Protein AF-0000000066161989 (afdb_homodimer)

Organism: Halalkalibacterium halodurans (strain ATCC BAA-125 / DSM 18197 / FERM 7344 / JCM 9153 / C-125) (NCBI:txid272558)

Structure (mmCIF, N/CA/C/O backbone):
data_AF-0000000066161989-model_v1
#
loop_
_entity.id
_entity.type
_entity.pdbx_description
1 polymer 'Ribonuclease Z'
#
loop_
_atom_site.group_PDB
_atom_site.id
_atom_site.type_symbol
_atom_site.label_atom_id
_atom_site.label_alt_id
_atom_site.label_comp_id
_atom_site.label_asym_id
_atom_site.label_entity_id
_atom_site.label_seq_id
_atom_site.pdbx_PDB_ins_code
_atom_site.Cartn_x
_atom_site.Cartn_y
_atom_site.Cartn_z
_atom_site.occupancy
_atom_site.B_iso_or_equiv
_atom_site.auth_seq_id
_atom_site.auth_comp_id
_atom_site.auth_asym_id
_atom_site.auth_atom_id
_atom_site.pdbx_PDB_model_num
ATOM 1 N N . MET A 1 1 ? -3.674 19.969 19 1 96.5 1 MET A N 1
ATOM 2 C CA . MET A 1 1 ? -3.371 19.25 17.766 1 96.5 1 MET A CA 1
ATOM 3 C C . MET A 1 1 ? -2.58 17.969 18.062 1 96.5 1 MET A C 1
ATOM 5 O O . MET A 1 1 ? -1.758 17.938 18.969 1 96.5 1 MET A O 1
ATOM 9 N N . GLU A 1 2 ? -2.936 16.922 17.297 1 98.38 2 GLU A N 1
ATOM 10 C CA . GLU A 1 2 ? -2.158 15.695 17.344 1 98.38 2 GLU A CA 1
ATOM 11 C C . GLU A 1 2 ? -1.535 15.383 15.992 1 98.38 2 GLU A C 1
ATOM 13 O O . GLU A 1 2 ? -2.203 15.469 14.961 1 98.38 2 GLU A O 1
ATOM 18 N N . PHE A 1 3 ? -0.277 15.078 16.062 1 98.81 3 PHE A N 1
ATOM 19 C CA . PHE A 1 3 ? 0.424 14.625 14.867 1 98.81 3 PHE A CA 1
ATOM 20 C C . PHE A 1 3 ? 0.648 13.117 14.906 1 98.81 3 PHE A C 1
ATOM 22 O O . PHE A 1 3 ? 1.318 12.609 15.812 1 98.81 3 PHE A O 1
ATOM 29 N N . HIS A 1 4 ? 0.062 12.406 13.953 1 98.94 4 HIS A N 1
ATOM 30 C CA . HIS A 1 4 ? 0.182 10.953 13.859 1 98.94 4 HIS A CA 1
ATOM 31 C C . HIS A 1 4 ? 1.073 10.547 12.695 1 98.94 4 HIS A C 1
ATOM 33 O O . HIS A 1 4 ? 0.756 10.836 11.539 1 98.94 4 HIS A O 1
ATOM 39 N N . PHE A 1 5 ? 2.123 9.844 13.016 1 98.94 5 PHE A N 1
ATOM 40 C CA . PHE A 1 5 ? 3.047 9.43 11.961 1 98.94 5 PHE A CA 1
ATOM 41 C C . PHE A 1 5 ? 2.777 7.992 11.539 1 98.94 5 PHE A C 1
ATOM 43 O O . PHE A 1 5 ? 2.918 7.066 12.336 1 98.94 5 PHE A O 1
ATOM 50 N N . PHE A 1 6 ? 2.453 7.801 10.25 1 98.88 6 PHE A N 1
ATOM 51 C CA . PHE A 1 6 ? 2.09 6.484 9.75 1 98.88 6 PHE A CA 1
ATOM 52 C C . PHE A 1 6 ? 3.223 5.891 8.922 1 98.88 6 PHE A C 1
ATOM 54 O O . PHE A 1 6 ? 3.229 4.691 8.633 1 98.88 6 PHE A O 1
ATOM 61 N N . GLY A 1 7 ? 4.129 6.676 8.531 1 98.88 7 GLY A N 1
ATOM 62 C CA . GLY A 1 7 ? 5.34 6.293 7.824 1 98.88 7 GLY A CA 1
ATOM 63 C C . GLY A 1 7 ? 6.477 7.277 8.016 1 98.88 7 GLY A C 1
ATOM 64 O O . GLY A 1 7 ? 6.289 8.492 7.875 1 98.88 7 GLY A O 1
ATOM 65 N N . THR A 1 8 ? 7.648 6.75 8.336 1 98.81 8 THR A N 1
ATOM 66 C CA . THR A 1 8 ? 8.766 7.617 8.703 1 98.81 8 THR A CA 1
ATOM 67 C C . THR A 1 8 ? 10.039 7.199 7.969 1 98.81 8 THR A C 1
ATOM 69 O O . THR A 1 8 ? 11.133 7.656 8.305 1 98.81 8 THR A O 1
ATOM 72 N N . GLY A 1 9 ? 9.828 6.27 6.988 1 98.31 9 GLY A N 1
ATOM 73 C CA . GLY A 1 9 ? 10.961 5.816 6.188 1 98.31 9 GLY A CA 1
ATOM 74 C C . GLY A 1 9 ? 11.047 6.5 4.84 1 98.31 9 GLY A C 1
ATOM 75 O O . GLY A 1 9 ? 10.062 7.066 4.355 1 98.31 9 GLY A O 1
ATOM 76 N N . SER A 1 10 ? 12.25 6.426 4.262 1 97.44 10 SER A N 1
ATOM 77 C CA . SER A 1 10 ? 12.484 7.094 2.986 1 97.44 10 SER A CA 1
ATOM 78 C C . SER A 1 10 ? 12.508 6.09 1.836 1 97.44 10 SER A C 1
ATOM 80 O O . SER A 1 10 ? 13.039 4.988 1.977 1 97.44 10 SER A O 1
ATOM 82 N N . GLY A 1 11 ? 11.898 6.441 0.723 1 95.69 11 GLY A N 1
ATOM 83 C CA . GLY A 1 11 ? 12.086 5.77 -0.553 1 95.69 11 GLY A CA 1
ATOM 84 C C . GLY A 1 11 ? 11.266 4.5 -0.687 1 95.69 11 GLY A C 1
ATOM 85 O O . GLY A 1 11 ? 10.328 4.445 -1.479 1 95.69 11 GLY A O 1
ATOM 86 N N . VAL A 1 12 ? 11.625 3.49 0.125 1 95.81 12 VAL A N 1
ATOM 87 C CA . VAL A 1 12 ? 10.969 2.189 0.107 1 95.81 12 VAL A CA 1
ATOM 88 C C . VAL A 1 12 ? 10.648 1.751 1.535 1 95.81 12 VAL A C 1
ATOM 90 O O . VAL A 1 12 ? 11.336 2.146 2.48 1 95.81 12 VAL A O 1
ATOM 93 N N . PRO A 1 13 ? 9.594 0.97 1.653 1 97.38 13 PRO A N 1
ATOM 94 C CA . PRO A 1 13 ? 9.289 0.506 3.01 1 97.38 13 PRO A CA 1
ATOM 95 C C . PRO A 1 13 ? 10.344 -0.462 3.549 1 97.38 13 PRO A C 1
ATOM 97 O O . PRO A 1 13 ? 11.031 -1.128 2.771 1 97.38 13 PRO A O 1
ATOM 100 N N . SER A 1 14 ? 10.484 -0.464 4.809 1 96.56 14 SER A N 1
ATOM 101 C CA . SER A 1 14 ? 11.273 -1.451 5.543 1 96.56 14 SER A CA 1
ATOM 102 C C . SER A 1 14 ? 10.43 -2.145 6.609 1 96.56 14 SER A C 1
ATOM 104 O O . SER A 1 14 ? 9.266 -1.799 6.809 1 96.56 14 SER A O 1
ATOM 106 N N . ILE A 1 15 ? 10.977 -3.105 7.195 1 94.75 15 ILE A N 1
ATOM 107 C CA . ILE A 1 15 ? 10.273 -3.807 8.266 1 94.75 15 ILE A CA 1
ATOM 108 C C . ILE A 1 15 ? 9.938 -2.83 9.391 1 94.75 15 ILE A C 1
ATOM 110 O O . ILE A 1 15 ? 8.867 -2.918 9.992 1 94.75 15 ILE A O 1
ATOM 114 N N . GLU A 1 16 ? 10.773 -1.815 9.609 1 95.88 16 GLU A N 1
ATOM 115 C CA . GLU A 1 16 ? 10.656 -0.914 10.75 1 95.88 16 GLU A CA 1
ATOM 116 C C . GLU A 1 16 ? 9.812 0.308 10.406 1 95.88 16 GLU A C 1
ATOM 118 O O . GLU A 1 16 ? 9.133 0.864 11.266 1 95.88 16 GLU A O 1
ATOM 123 N N . ARG A 1 17 ? 9.953 0.738 9.18 1 98.06 17 ARG A N 1
ATOM 124 C CA . ARG A 1 17 ? 9.344 2.012 8.82 1 98.06 17 ARG A CA 1
ATOM 125 C C . ARG A 1 17 ? 8.562 1.896 7.512 1 98.06 17 ARG A C 1
ATOM 127 O O . ARG A 1 17 ? 9.07 1.358 6.523 1 98.06 17 ARG A O 1
ATOM 134 N N . ASN A 1 18 ? 7.359 2.322 7.527 1 98.56 18 ASN A N 1
ATOM 135 C CA . ASN A 1 18 ? 6.617 2.543 6.293 1 98.56 18 ASN A CA 1
ATOM 136 C C . ASN A 1 18 ? 7.078 3.811 5.578 1 98.56 18 ASN A C 1
ATOM 138 O O . ASN A 1 18 ? 7.91 4.555 6.102 1 98.56 18 ASN A O 1
ATOM 142 N N . VAL A 1 19 ? 6.562 4.004 4.387 1 98.69 19 VAL A N 1
ATOM 143 C CA . VAL A 1 19 ? 6.879 5.203 3.615 1 98.69 19 VAL A CA 1
ATOM 144 C C . VAL A 1 19 ? 5.977 6.352 4.055 1 98.69 19 VAL A C 1
ATOM 146 O O . VAL A 1 19 ? 5.012 6.145 4.793 1 98.69 19 VAL A O 1
ATOM 149 N N . SER A 1 20 ? 6.191 7.492 3.584 1 98.75 20 SER A N 1
ATOM 150 C CA . SER A 1 20 ? 5.832 8.781 4.156 1 98.75 20 SER A CA 1
ATOM 151 C C . SER A 1 20 ? 4.316 8.953 4.238 1 98.75 20 SER A C 1
ATOM 153 O O . SER A 1 20 ? 3.621 8.828 3.229 1 98.75 20 SER A O 1
ATOM 155 N N . ALA A 1 21 ? 3.842 9.297 5.434 1 98.94 21 ALA A N 1
ATOM 156 C CA . ALA A 1 21 ? 2.475 9.727 5.707 1 98.94 21 ALA A CA 1
ATOM 157 C C . ALA A 1 21 ? 2.338 10.25 7.133 1 98.94 21 ALA A C 1
ATOM 159 O O . ALA A 1 21 ? 2.814 9.625 8.078 1 98.94 21 ALA A O 1
ATOM 160 N N . CYS A 1 22 ? 1.688 11.406 7.312 1 98.81 22 CYS A N 1
ATOM 161 C CA . CYS A 1 22 ? 1.451 12.031 8.609 1 98.81 22 CYS A CA 1
ATOM 162 C C . CYS A 1 22 ? 0.06 12.656 8.672 1 98.81 22 CYS A C 1
ATOM 164 O O . CYS A 1 22 ? -0.321 13.422 7.785 1 98.81 22 CYS A O 1
ATOM 166 N N . ALA A 1 23 ? -0.702 12.305 9.688 1 98.88 23 ALA A N 1
ATOM 167 C CA . ALA A 1 23 ? -2.018 12.914 9.867 1 98.88 23 ALA A CA 1
ATOM 168 C C . ALA A 1 23 ? -2.006 13.914 11.016 1 98.88 23 ALA A C 1
ATOM 170 O O . ALA A 1 23 ? -1.34 13.695 12.031 1 98.88 23 ALA A O 1
ATOM 171 N N . VAL A 1 24 ? -2.699 14.977 10.875 1 98.75 24 VAL A N 1
ATOM 172 C CA . VAL A 1 24 ? -2.908 15.961 11.93 1 98.75 24 VAL A CA 1
ATOM 173 C C . VAL A 1 24 ? -4.383 15.984 12.336 1 98.75 24 VAL A C 1
ATOM 175 O O . VAL A 1 24 ? -5.258 16.188 11.492 1 98.75 24 VAL A O 1
ATOM 178 N N . ARG A 1 25 ? -4.605 15.727 13.523 1 98.19 25 ARG A N 1
ATOM 179 C CA . ARG A 1 25 ? -5.953 15.797 14.078 1 98.19 25 ARG A CA 1
ATOM 180 C C . ARG A 1 25 ? -6.148 17.078 14.883 1 98.19 25 ARG A C 1
ATOM 182 O O . ARG A 1 25 ? -5.371 17.359 15.797 1 98.19 25 ARG A O 1
ATOM 189 N N . PHE A 1 26 ? -7.148 17.797 14.531 1 96.5 26 PHE A N 1
ATOM 190 C CA . PHE A 1 26 ? -7.469 19.047 15.203 1 96.5 26 PHE A CA 1
ATOM 191 C C . PHE A 1 26 ? -8.555 18.844 16.25 1 96.5 26 PHE A C 1
ATOM 193 O O . PHE A 1 26 ? -9.742 18.906 15.938 1 96.5 26 PHE A O 1
ATOM 200 N N . LEU A 1 27 ? -8.18 18.672 17.469 1 91.94 27 LEU A N 1
ATOM 201 C CA . LEU A 1 27 ? -9.07 18.281 18.547 1 91.94 27 LEU A CA 1
ATOM 202 C C . LEU A 1 27 ? -10.117 19.344 18.812 1 91.94 27 LEU A C 1
ATOM 204 O O . LEU A 1 27 ? -11.273 19.031 19.125 1 91.94 27 LEU A O 1
ATOM 208 N N . GLN A 1 28 ? -9.758 20.625 18.641 1 86.81 28 GLN A N 1
ATOM 209 C CA . GLN A 1 28 ? -10.648 21.734 18.953 1 86.81 28 GLN A CA 1
ATOM 210 C C . GLN A 1 28 ? -11.586 22.031 17.781 1 86.81 28 GLN A C 1
ATOM 212 O O . GLN A 1 28 ? -12.469 22.891 17.891 1 86.81 28 GLN A O 1
ATOM 217 N N . GLN A 1 29 ? -11.391 21.406 16.734 1 89.75 29 GLN A N 1
ATOM 218 C CA . GLN A 1 29 ? -12.234 21.562 15.547 1 89.75 29 GLN A CA 1
ATOM 219 C C . GLN A 1 29 ? -12.977 20.266 15.242 1 89.75 29 GLN A C 1
ATOM 221 O O . GLN A 1 29 ? -12.898 19.75 14.117 1 89.75 29 GLN A O 1
ATOM 226 N N . ARG A 1 30 ? -13.672 19.719 16.188 1 87.44 30 ARG A N 1
ATOM 227 C CA . ARG A 1 30 ? -14.523 18.547 16.094 1 87.44 30 ARG A CA 1
ATOM 228 C C . ARG A 1 30 ? -13.711 17.328 15.641 1 87.44 30 ARG A C 1
ATOM 230 O O . ARG A 1 30 ? -14.234 16.453 14.945 1 87.44 30 ARG A O 1
ATOM 237 N N . GLY A 1 31 ? -12.391 17.422 15.789 1 90.44 31 GLY A N 1
ATOM 238 C CA . GLY A 1 31 ? -11.547 16.281 15.484 1 90.44 31 GLY A CA 1
ATOM 239 C C . GLY A 1 31 ? -11.289 16.109 13.992 1 90.44 31 GLY A C 1
ATOM 240 O O . GLY A 1 31 ? -10.969 15.016 13.539 1 90.44 31 GLY A O 1
ATOM 241 N N . LYS A 1 32 ? -11.445 17.188 13.258 1 94 32 LYS A N 1
ATOM 242 C CA . LYS A 1 32 ? -11.125 17.125 11.836 1 94 32 LYS A CA 1
ATOM 243 C C . LYS A 1 32 ? -9.688 16.672 11.609 1 94 32 LYS A C 1
ATOM 245 O O . LYS A 1 32 ? -8.812 16.922 12.445 1 94 32 LYS A O 1
ATOM 250 N N . GLN A 1 33 ? -9.477 15.961 10.5 1 97.62 33 GLN A N 1
ATOM 251 C CA . GLN A 1 33 ? -8.172 15.375 10.242 1 97.62 33 GLN A CA 1
ATOM 252 C C . GLN A 1 33 ? -7.668 15.75 8.844 1 97.62 33 GLN A C 1
ATOM 254 O O . GLN A 1 33 ? -8.445 15.781 7.891 1 97.62 33 GLN A O 1
ATOM 259 N N . TRP A 1 34 ? -6.449 16.125 8.812 1 98.81 34 TRP A N 1
ATOM 260 C CA . TRP A 1 34 ? -5.73 16.328 7.555 1 98.81 34 TRP A CA 1
ATOM 261 C C . TRP A 1 34 ? -4.609 15.305 7.402 1 98.81 34 TRP A C 1
ATOM 263 O O . TRP A 1 34 ? -4.059 14.82 8.391 1 98.81 34 TRP A O 1
ATOM 273 N N . LEU A 1 35 ? -4.395 14.922 6.176 1 98.94 35 LEU A N 1
ATOM 274 C CA . LEU A 1 35 ? -3.307 14 5.871 1 98.94 35 LEU A CA 1
ATOM 275 C C . LEU A 1 35 ? -2.262 14.664 4.984 1 98.94 35 LEU A C 1
ATOM 277 O O . LEU A 1 35 ? -2.605 15.367 4.031 1 98.94 35 LEU A O 1
ATOM 281 N N . PHE A 1 36 ? -1.012 14.484 5.355 1 98.94 36 PHE A N 1
ATOM 282 C CA . PHE A 1 36 ? 0.116 14.969 4.562 1 98.94 36 PHE A CA 1
ATOM 283 C C . PHE A 1 36 ? 0.905 13.797 3.984 1 98.94 36 PHE A C 1
ATOM 285 O O . PHE A 1 36 ? 1.456 12.984 4.727 1 98.94 36 PHE A O 1
ATOM 292 N N . ASP A 1 37 ? 0.969 13.734 2.635 1 98.94 37 ASP A N 1
ATOM 293 C CA . ASP A 1 37 ? 1.52 12.617 1.866 1 98.94 37 ASP A CA 1
ATOM 294 C C . ASP A 1 37 ? 0.792 11.32 2.186 1 98.94 37 ASP A C 1
ATOM 296 O O . ASP A 1 37 ? 0.085 11.227 3.191 1 98.94 37 ASP A O 1
ATOM 300 N N . CYS A 1 38 ? 0.904 10.414 1.288 1 98.94 38 CYS A N 1
ATOM 301 C CA . CYS A 1 38 ? 0.197 9.148 1.377 1 98.94 38 CYS A CA 1
ATOM 302 C C . CYS A 1 38 ? 0.948 8.047 0.627 1 98.94 38 CYS A C 1
ATOM 304 O O . CYS A 1 38 ? 0.539 7.645 -0.462 1 98.94 38 CYS A O 1
ATOM 306 N N . GLY A 1 39 ? 2.016 7.586 1.24 1 98.88 39 GLY A N 1
ATOM 307 C CA . GLY A 1 39 ? 2.732 6.461 0.658 1 98.88 39 GLY A CA 1
ATOM 308 C C . GLY A 1 39 ? 1.973 5.152 0.76 1 98.88 39 GLY A C 1
ATOM 309 O O . GLY A 1 39 ? 0.951 5.07 1.446 1 98.88 39 GLY A O 1
ATOM 310 N N . GLU A 1 40 ? 2.438 4.207 0.065 1 98.81 40 GLU A N 1
ATOM 311 C CA . GLU A 1 40 ? 1.812 2.889 0.083 1 98.81 40 GLU A CA 1
ATOM 312 C C . GLU A 1 40 ? 1.609 2.395 1.513 1 98.81 40 GLU A C 1
ATOM 314 O O . GLU A 1 40 ? 2.457 2.619 2.379 1 98.81 40 GLU A O 1
ATOM 319 N N . ALA A 1 41 ? 0.437 1.711 1.786 1 98.75 41 ALA A N 1
ATOM 320 C CA . ALA A 1 41 ? 0.07 1.039 3.029 1 98.75 41 ALA A CA 1
ATOM 321 C C . ALA A 1 41 ? -0.322 2.051 4.105 1 98.75 41 ALA A C 1
ATOM 323 O O . ALA A 1 41 ? -0.457 1.697 5.277 1 98.75 41 ALA A O 1
ATOM 324 N N . THR A 1 42 ? -0.481 3.328 3.721 1 98.88 42 THR A N 1
ATOM 325 C CA . THR A 1 42 ? -0.958 4.32 4.68 1 98.88 42 THR A CA 1
ATOM 326 C C . THR A 1 42 ? -2.307 3.906 5.262 1 98.88 42 THR A C 1
ATOM 328 O O . THR A 1 42 ? -2.518 3.986 6.473 1 98.88 42 THR A O 1
ATOM 331 N N . GLN A 1 43 ? -3.229 3.418 4.395 1 98.69 43 GLN A N 1
ATOM 332 C CA . GLN A 1 43 ? -4.539 3.012 4.895 1 98.69 43 GLN A CA 1
ATOM 333 C C . GLN A 1 43 ? -4.414 1.849 5.875 1 98.69 43 GLN A C 1
ATOM 335 O O . GLN A 1 43 ? -5.199 1.736 6.816 1 98.69 43 GLN A O 1
ATOM 340 N N . HIS A 1 44 ? -3.406 0.979 5.645 1 98.31 44 HIS A N 1
ATOM 341 C CA . HIS A 1 44 ? -3.166 -0.125 6.57 1 98.31 44 HIS A CA 1
ATOM 342 C C . HIS A 1 44 ? -2.742 0.387 7.941 1 98.31 44 HIS A C 1
ATOM 344 O O . HIS A 1 44 ? -3.223 -0.102 8.969 1 98.31 44 HIS A O 1
ATOM 350 N N . GLN A 1 45 ? -1.819 1.361 7.926 1 98.56 45 GLN A N 1
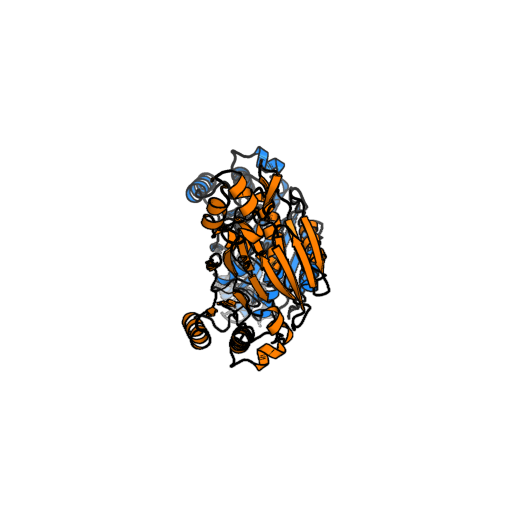ATOM 351 C CA . GLN A 1 45 ? -1.36 1.973 9.172 1 98.56 45 GLN A CA 1
ATOM 352 C C . GLN A 1 45 ? -2.514 2.645 9.914 1 98.56 45 GLN A C 1
ATOM 354 O O . GLN A 1 45 ? -2.627 2.521 11.133 1 98.56 45 GLN A O 1
ATOM 359 N N . ILE A 1 46 ? -3.342 3.316 9.188 1 98.44 46 ILE A N 1
ATOM 360 C CA . ILE A 1 46 ? -4.453 4.059 9.766 1 98.44 46 ILE A CA 1
ATOM 361 C C . ILE A 1 46 ? -5.418 3.094 10.445 1 98.44 46 ILE A C 1
ATOM 363 O O . ILE A 1 46 ? -5.984 3.412 11.5 1 98.44 46 ILE A O 1
ATOM 367 N N . LEU A 1 47 ? -5.602 1.826 9.922 1 96.81 47 LEU A N 1
ATOM 368 C CA . LEU A 1 47 ? -6.465 0.808 10.508 1 96.81 47 LEU A CA 1
ATOM 369 C C . LEU A 1 47 ? -6.031 0.49 11.938 1 96.81 47 LEU A C 1
ATOM 371 O O . LEU A 1 47 ? -6.844 0.047 12.75 1 96.81 47 LEU A O 1
ATOM 375 N N . ARG A 1 48 ? -4.805 0.765 12.227 1 97.19 48 ARG A N 1
ATOM 376 C CA . ARG A 1 48 ? -4.25 0.412 13.531 1 97.19 48 ARG A CA 1
ATOM 377 C C . ARG A 1 48 ? -4.082 1.648 14.406 1 97.19 48 ARG A C 1
ATOM 379 O O . ARG A 1 48 ? -3.297 1.64 15.359 1 97.19 48 ARG A O 1
ATOM 386 N N . SER A 1 49 ? -4.754 2.688 14.094 1 97.88 49 SER A N 1
ATOM 387 C CA . SER A 1 49 ? -4.609 3.955 14.797 1 97.88 49 SER A CA 1
ATOM 388 C C . SER A 1 49 ? -5.969 4.523 15.195 1 97.88 49 SER A C 1
ATOM 390 O O . SER A 1 49 ? -7.004 3.895 14.961 1 97.88 49 SER A O 1
ATOM 392 N N . SER A 1 50 ? -5.938 5.664 15.828 1 96.88 50 SER A N 1
ATOM 393 C CA . SER A 1 50 ? -7.168 6.332 16.234 1 96.88 50 SER A CA 1
ATOM 394 C C . SER A 1 50 ? -7.688 7.254 15.141 1 96.88 50 SER A C 1
ATOM 396 O O . SER A 1 50 ? -8.75 7.863 15.289 1 96.88 50 SER A O 1
ATOM 398 N N . ILE A 1 51 ? -6.977 7.332 14.07 1 97.38 51 ILE A N 1
ATOM 399 C CA . ILE A 1 51 ? -7.383 8.164 12.945 1 97.38 51 ILE A CA 1
ATOM 400 C C . ILE A 1 51 ? -8.461 7.449 12.133 1 97.38 51 ILE A C 1
ATOM 402 O O . ILE A 1 51 ? -8.359 6.246 11.883 1 97.38 51 ILE A O 1
ATOM 406 N N . ALA A 1 52 ? -9.477 8.18 11.781 1 95 52 ALA A N 1
ATOM 407 C CA . ALA A 1 52 ? -10.57 7.625 10.992 1 95 52 ALA A CA 1
ATOM 408 C C . ALA A 1 52 ? -10.531 8.148 9.562 1 95 52 ALA A C 1
ATOM 410 O O . ALA A 1 52 ? -10.539 9.359 9.336 1 95 52 ALA A O 1
ATOM 411 N N . LEU A 1 53 ? -10.594 7.293 8.633 1 95.75 53 LEU A N 1
ATOM 412 C CA . LEU A 1 53 ? -10.523 7.672 7.227 1 95.75 53 LEU A CA 1
ATOM 413 C C . LEU A 1 53 ? -11.656 8.633 6.863 1 95.75 53 LEU A C 1
ATOM 415 O O . LEU A 1 53 ? -11.445 9.594 6.117 1 95.75 53 LEU A O 1
ATOM 419 N N . GLY A 1 54 ? -12.773 8.383 7.41 1 94.69 54 GLY A N 1
ATOM 420 C CA . GLY A 1 54 ? -13.938 9.195 7.086 1 94.69 54 GLY A CA 1
ATOM 421 C C . GLY A 1 54 ? -13.836 10.617 7.598 1 94.69 54 GLY A C 1
ATOM 422 O O . GLY A 1 54 ? -14.578 11.5 7.156 1 94.69 54 GLY A O 1
ATOM 423 N N . LYS A 1 55 ? -12.906 10.859 8.508 1 95.25 55 LYS A N 1
ATOM 424 C CA . LYS A 1 55 ? -12.766 12.18 9.094 1 95.25 55 LYS A CA 1
ATOM 425 C C . LYS A 1 55 ? -11.656 12.977 8.414 1 95.25 55 LYS A C 1
ATOM 427 O O . LYS A 1 55 ? -11.477 14.164 8.68 1 95.25 55 LYS A O 1
ATOM 432 N N . ILE A 1 56 ? -10.938 12.359 7.547 1 97.69 56 ILE A N 1
ATOM 433 C CA . ILE A 1 56 ? -9.953 13.086 6.758 1 97.69 56 ILE A CA 1
ATOM 434 C C . ILE A 1 56 ? -10.656 13.93 5.699 1 97.69 56 ILE A C 1
ATOM 436 O O . ILE A 1 56 ? -11.344 13.391 4.82 1 97.69 56 ILE A O 1
ATOM 440 N N . GLU A 1 57 ? -10.461 15.188 5.789 1 97.12 57 GLU A N 1
ATOM 441 C CA . GLU A 1 57 ? -11.195 16.031 4.859 1 97.12 57 GLU A CA 1
ATOM 442 C C . GLU A 1 57 ? -10.25 16.703 3.863 1 97.12 57 GLU A C 1
ATOM 444 O O . GLU A 1 57 ? -10.695 17.234 2.844 1 97.12 57 GLU A O 1
ATOM 449 N N . ARG A 1 58 ? -8.93 16.766 4.191 1 98.56 58 ARG A N 1
ATOM 450 C CA . ARG A 1 58 ? -7.93 17.328 3.289 1 98.56 58 ARG A CA 1
ATOM 451 C C . ARG A 1 58 ? -6.676 16.469 3.25 1 98.56 58 ARG A C 1
ATOM 453 O O . ARG A 1 58 ? -6.246 15.945 4.277 1 98.56 58 ARG A O 1
ATOM 460 N N . ILE A 1 59 ? -6.176 16.281 2.078 1 98.94 59 ILE A N 1
ATOM 461 C CA . ILE A 1 59 ? -4.891 15.633 1.863 1 98.94 59 ILE A CA 1
ATOM 462 C C . ILE A 1 59 ? -3.943 16.578 1.128 1 98.94 59 ILE A C 1
ATOM 464 O O . ILE A 1 59 ? -4.328 17.203 0.136 1 98.94 59 ILE A O 1
ATOM 468 N N . PHE A 1 60 ? -2.738 16.719 1.662 1 98.94 60 PHE A N 1
ATOM 469 C CA . PHE A 1 60 ? -1.704 17.562 1.07 1 98.94 60 PHE A CA 1
ATOM 470 C C . PHE A 1 60 ? -0.515 16.719 0.619 1 98.94 60 PHE A C 1
ATOM 472 O O . PHE A 1 60 ? 0.075 15.992 1.418 1 98.94 60 PHE A O 1
ATOM 479 N N . ILE A 1 61 ? -0.146 16.812 -0.657 1 98.94 61 ILE A N 1
ATOM 480 C CA . ILE A 1 61 ? 0.962 16.062 -1.222 1 98.94 61 ILE A CA 1
ATOM 481 C C . ILE A 1 61 ? 2.158 16.984 -1.449 1 98.94 61 ILE A C 1
ATOM 483 O O . ILE A 1 61 ? 2.066 17.953 -2.201 1 98.94 61 ILE A O 1
ATOM 487 N N . THR A 1 62 ? 3.266 16.641 -0.832 1 98.94 62 THR A N 1
ATOM 488 C CA . THR A 1 62 ? 4.457 17.484 -0.928 1 98.94 62 THR A CA 1
ATOM 489 C C . THR A 1 62 ? 5.066 17.391 -2.324 1 98.94 62 THR A C 1
ATOM 491 O O . THR A 1 62 ? 5.484 18.406 -2.889 1 98.94 62 THR A O 1
ATOM 494 N N . HIS A 1 63 ? 5.188 16.203 -2.826 1 98.94 63 HIS A N 1
ATOM 495 C CA . HIS A 1 63 ? 5.715 15.961 -4.16 1 98.94 63 HIS A CA 1
ATOM 496 C C . HIS A 1 63 ? 5.293 14.586 -4.676 1 98.94 63 HIS A C 1
ATOM 498 O O . HIS A 1 63 ? 4.629 13.828 -3.963 1 98.94 63 HIS A O 1
ATOM 504 N N . LEU A 1 64 ? 5.691 14.258 -5.902 1 98.94 64 LEU A N 1
ATOM 505 C CA . LEU A 1 64 ? 4.977 13.195 -6.602 1 98.94 64 LEU A CA 1
ATOM 506 C C . LEU A 1 64 ? 5.746 11.883 -6.535 1 98.94 64 LEU A C 1
ATOM 508 O O . LEU A 1 64 ? 5.301 10.867 -7.078 1 98.94 64 LEU A O 1
ATOM 512 N N . HIS A 1 65 ? 6.918 11.82 -5.844 1 98.88 65 HIS A N 1
ATOM 513 C CA . HIS A 1 65 ? 7.598 10.531 -5.719 1 98.88 65 HIS A CA 1
ATOM 514 C C . HIS A 1 65 ? 6.664 9.469 -5.148 1 98.88 65 HIS A C 1
ATOM 516 O O . HIS A 1 65 ? 5.773 9.781 -4.355 1 98.88 65 HIS A O 1
ATOM 522 N N . GLY A 1 66 ? 6.93 8.258 -5.531 1 98.75 66 GLY A N 1
ATOM 523 C CA . GLY A 1 66 ? 6.047 7.145 -5.223 1 98.75 66 GLY A CA 1
ATOM 524 C C . GLY A 1 66 ? 5.848 6.934 -3.734 1 98.75 66 GLY A C 1
ATOM 525 O O . GLY A 1 66 ? 4.738 6.641 -3.285 1 98.75 66 GLY A O 1
ATOM 526 N N . ASP A 1 67 ? 6.926 7.043 -2.965 1 98.62 67 ASP A N 1
ATOM 527 C CA . ASP A 1 67 ? 6.844 6.781 -1.531 1 98.62 67 ASP A CA 1
ATOM 528 C C . ASP A 1 67 ? 6.031 7.863 -0.823 1 98.62 67 ASP A C 1
ATOM 530 O O . ASP A 1 67 ? 5.836 7.805 0.394 1 98.62 67 ASP A O 1
ATOM 534 N N . HIS A 1 68 ? 5.445 8.828 -1.551 1 98.94 68 HIS A N 1
ATOM 535 C CA . HIS A 1 68 ? 4.59 9.867 -0.986 1 98.94 68 HIS A CA 1
ATOM 536 C C . HIS A 1 68 ? 3.178 9.781 -1.554 1 98.94 68 HIS A C 1
ATOM 538 O O . HIS A 1 68 ? 2.264 10.445 -1.052 1 98.94 68 HIS A O 1
ATOM 544 N N . ILE A 1 69 ? 2.932 8.914 -2.625 1 98.94 69 ILE A N 1
ATOM 545 C CA . ILE A 1 69 ? 1.617 9.062 -3.242 1 98.94 69 ILE A CA 1
ATOM 546 C C . ILE A 1 69 ? 1.029 7.684 -3.539 1 98.94 69 ILE A C 1
ATOM 548 O O . ILE A 1 69 ? -0.163 7.559 -3.826 1 98.94 69 ILE A O 1
ATOM 552 N N . PHE A 1 70 ? 1.783 6.613 -3.494 1 98.94 70 PHE A N 1
ATOM 553 C CA . PHE A 1 70 ? 1.35 5.336 -4.043 1 98.94 70 PHE A CA 1
ATOM 554 C C . PHE A 1 70 ? 0.254 4.719 -3.18 1 98.94 70 PHE A C 1
ATOM 556 O O . PHE A 1 70 ? -0.402 3.76 -3.59 1 98.94 70 PHE A O 1
ATOM 563 N N . GLY A 1 71 ? -0.039 5.234 -2.039 1 98.88 71 GLY A N 1
ATOM 564 C CA . GLY A 1 71 ? -1.112 4.738 -1.191 1 98.88 71 GLY A CA 1
ATOM 565 C C . GLY A 1 71 ? -2.434 5.445 -1.426 1 98.88 71 GLY A C 1
ATOM 566 O O . GLY A 1 71 ? -3.467 5.035 -0.894 1 98.88 71 GLY A O 1
ATOM 567 N N . LEU A 1 72 ? -2.482 6.484 -2.281 1 98.88 72 LEU A N 1
ATOM 568 C CA . LEU A 1 72 ? -3.625 7.379 -2.43 1 98.88 72 LEU A CA 1
ATOM 569 C C . LEU A 1 72 ? -4.832 6.629 -2.98 1 98.88 72 LEU A C 1
ATOM 571 O O . LEU A 1 72 ? -5.93 6.715 -2.422 1 98.88 72 LEU A O 1
ATOM 575 N N . PRO A 1 73 ? -4.656 5.812 -4.09 1 98.81 73 PRO A N 1
ATOM 576 C CA . PRO A 1 73 ? -5.848 5.176 -4.648 1 98.81 73 PRO A CA 1
ATOM 577 C C . PRO A 1 73 ? -6.539 4.242 -3.656 1 98.81 73 PRO A C 1
ATOM 579 O O . PRO A 1 73 ? -7.77 4.258 -3.539 1 98.81 73 PRO A O 1
ATOM 582 N N . GLY A 1 74 ? -5.695 3.461 -2.955 1 98.69 74 GLY A N 1
ATOM 583 C CA . GLY A 1 74 ? -6.266 2.574 -1.952 1 98.69 74 GLY A CA 1
ATOM 584 C C . GLY A 1 74 ? -6.996 3.314 -0.847 1 98.69 74 GLY A C 1
ATOM 585 O O . GLY A 1 74 ? -8.094 2.918 -0.444 1 98.69 74 GLY A O 1
ATOM 586 N N . LEU A 1 75 ? -6.414 4.379 -0.376 1 98.81 75 LEU A N 1
ATOM 587 C CA . LEU A 1 75 ? -6.992 5.164 0.708 1 98.81 75 LEU A CA 1
ATOM 588 C C . LEU A 1 75 ? -8.32 5.781 0.281 1 98.81 75 LEU A C 1
ATOM 590 O O . LEU A 1 75 ? -9.297 5.738 1.029 1 98.81 75 LEU A O 1
ATOM 594 N N . LEU A 1 76 ? -8.375 6.359 -0.929 1 98.69 76 LEU A N 1
ATOM 595 C CA . LEU A 1 76 ? -9.586 6.992 -1.441 1 98.69 76 LEU A CA 1
ATOM 596 C C . LEU A 1 76 ? -10.727 5.988 -1.54 1 98.69 76 LEU A C 1
ATOM 598 O O . LEU A 1 76 ? -11.867 6.297 -1.185 1 98.69 76 LEU A O 1
ATOM 602 N N . GLY A 1 77 ? -10.398 4.805 -2.055 1 97.94 77 GLY A N 1
ATOM 603 C CA . GLY A 1 77 ? -11.406 3.758 -2.131 1 97.94 77 GLY A CA 1
ATOM 604 C C . GLY A 1 77 ? -11.898 3.305 -0.771 1 97.94 77 GLY A C 1
ATOM 605 O O . GLY A 1 77 ? -13.109 3.188 -0.551 1 97.94 77 GLY A O 1
ATOM 606 N N . SER A 1 78 ? -10.961 3.039 0.135 1 97.62 78 SER A N 1
ATOM 607 C CA . SER A 1 78 ? -11.297 2.568 1.475 1 97.62 78 SER A CA 1
ATOM 608 C C . SER A 1 78 ? -12.133 3.594 2.227 1 97.62 78 SER A C 1
ATOM 610 O O . SER A 1 78 ? -13.055 3.23 2.965 1 97.62 78 SER A O 1
ATOM 612 N N . ARG A 1 79 ? -11.789 4.883 2.098 1 97.31 79 ARG A N 1
ATOM 613 C CA . ARG A 1 79 ? -12.57 5.941 2.725 1 97.31 79 ARG A CA 1
ATOM 614 C C . ARG A 1 79 ? -14.039 5.863 2.303 1 97.31 79 ARG A C 1
ATOM 616 O O . ARG A 1 79 ? -14.938 5.984 3.137 1 97.31 79 ARG A O 1
ATOM 623 N N . SER A 1 80 ? -14.281 5.691 1.042 1 95.62 80 SER A N 1
ATOM 624 C CA . SER A 1 80 ? -15.633 5.559 0.503 1 95.62 80 SER A CA 1
ATOM 625 C C . SER A 1 80 ? -16.328 4.32 1.059 1 95.62 80 SER A C 1
ATOM 627 O O . SER A 1 80 ? -17.484 4.395 1.488 1 95.62 80 SER A O 1
ATOM 629 N N . PHE A 1 81 ? -15.633 3.211 1.101 1 91.12 81 PHE A N 1
ATOM 630 C CA . PHE A 1 81 ? -16.172 1.931 1.542 1 91.12 81 PHE A CA 1
ATOM 631 C C . PHE A 1 81 ? -16.531 1.978 3.023 1 91.12 81 PHE A C 1
ATOM 633 O O . PHE A 1 81 ? -17.484 1.325 3.457 1 91.12 81 PHE A O 1
ATOM 640 N N . GLN A 1 82 ? -15.797 2.791 3.766 1 89.88 82 GLN A N 1
ATOM 641 C CA . GLN A 1 82 ? -15.992 2.854 5.211 1 89.88 82 GLN A CA 1
ATOM 642 C C . GLN A 1 82 ? -16.984 3.945 5.586 1 89.88 82 GLN A C 1
ATOM 644 O O . GLN A 1 82 ? -17.047 4.367 6.742 1 89.88 82 GLN A O 1
ATOM 649 N N . GLY A 1 83 ? -17.641 4.461 4.637 1 88.06 83 GLY A N 1
ATOM 650 C CA . GLY A 1 83 ? -18.766 5.324 4.926 1 88.06 83 GLY A CA 1
ATOM 651 C C . GLY A 1 83 ? -18.422 6.801 4.863 1 88.06 83 GLY A C 1
ATOM 652 O O . GLY A 1 83 ? -19.203 7.645 5.305 1 88.06 83 GLY A O 1
ATOM 653 N N . GLY A 1 84 ? -17.219 7.094 4.434 1 90.44 84 GLY A N 1
ATOM 654 C CA . GLY A 1 84 ? -16.922 8.5 4.227 1 90.44 84 GLY A CA 1
ATOM 655 C C . GLY A 1 84 ? -17.766 9.141 3.152 1 90.44 84 GLY A C 1
ATOM 656 O O . GLY A 1 84 ? -17.766 8.695 2.002 1 90.44 84 GLY A O 1
ATOM 657 N N . GLU A 1 85 ? -18.469 10.133 3.537 1 91.94 85 GLU A N 1
ATOM 658 C CA . GLU A 1 85 ? -19.359 10.758 2.564 1 91.94 85 GLU A CA 1
ATOM 659 C C . GLU A 1 85 ? -19.062 12.25 2.424 1 91.94 85 GLU A C 1
ATOM 661 O O . GLU A 1 85 ? -19.484 12.883 1.453 1 91.94 85 GLU A O 1
ATOM 666 N N . ASN A 1 86 ? -18.391 12.781 3.381 1 95.38 86 ASN A N 1
ATOM 667 C CA . ASN A 1 86 ? -18.062 14.203 3.297 1 95.38 86 ASN A CA 1
ATOM 668 C C . ASN A 1 86 ? -17.031 14.484 2.209 1 95.38 86 ASN A C 1
ATOM 670 O O . ASN A 1 86 ? -16.25 13.602 1.857 1 95.38 86 ASN A O 1
ATOM 674 N N . PRO A 1 87 ? -17.062 15.719 1.69 1 97.56 87 PRO A N 1
ATOM 675 C CA . PRO A 1 87 ? -16.125 16.062 0.622 1 97.56 87 PRO A CA 1
ATOM 676 C C . PRO A 1 87 ? -14.664 15.898 1.045 1 97.56 87 PRO A C 1
ATOM 678 O O . PRO A 1 87 ? -14.336 16.078 2.221 1 97.56 87 PRO A O 1
ATOM 681 N N . LEU A 1 88 ? -13.852 15.516 0.136 1 98.44 88 LEU A N 1
ATOM 682 C CA . LEU A 1 88 ? -12.414 15.414 0.313 1 98.44 88 LEU A CA 1
ATOM 683 C C . LEU A 1 88 ? -11.68 16.328 -0.66 1 98.44 88 LEU A C 1
ATOM 685 O O . LEU A 1 88 ? -11.953 16.312 -1.861 1 98.44 88 LEU A O 1
ATOM 689 N N . PHE A 1 89 ? -10.781 17.188 -0.113 1 98.75 89 PHE A N 1
ATOM 690 C CA . PHE A 1 89 ? -9.914 18.031 -0.929 1 98.75 89 PHE A CA 1
ATOM 691 C C . PHE A 1 89 ? -8.5 17.469 -0.99 1 98.75 89 PHE A C 1
ATOM 693 O O . PHE A 1 89 ? -7.898 17.188 0.046 1 98.75 89 PHE A O 1
ATOM 700 N N . LEU A 1 90 ? -8.039 17.219 -2.195 1 98.88 90 LEU A N 1
ATOM 701 C CA . LEU A 1 90 ? -6.684 16.75 -2.439 1 98.88 90 LEU A CA 1
ATOM 702 C C . LEU A 1 90 ? -5.84 17.844 -3.092 1 98.88 90 LEU A C 1
ATOM 704 O O . LEU A 1 90 ? -6.145 18.281 -4.203 1 98.88 90 LEU A O 1
ATOM 708 N N . TYR A 1 91 ? -4.84 18.312 -2.344 1 98.88 91 TYR A N 1
ATOM 709 C CA . TYR A 1 91 ? -3.908 19.328 -2.832 1 98.88 91 TYR A CA 1
ATOM 710 C C . TYR A 1 91 ? -2.572 18.688 -3.209 1 98.88 91 TYR A C 1
ATOM 712 O O . TYR A 1 91 ? -1.991 17.938 -2.424 1 98.88 91 TYR A O 1
ATOM 720 N N . GLY A 1 92 ? -2.109 18.891 -4.387 1 98.75 92 GLY A N 1
ATOM 721 C CA . GLY A 1 92 ? -0.81 18.359 -4.766 1 98.75 92 GLY A CA 1
ATOM 722 C C . GLY A 1 92 ? -0.234 19.031 -6.004 1 98.75 92 GLY A C 1
ATOM 723 O O . GLY A 1 92 ? -0.909 19.828 -6.66 1 98.75 92 GLY A O 1
ATOM 724 N N . PRO A 1 93 ? 1.077 18.781 -6.27 1 98.75 93 PRO A N 1
ATOM 725 C CA . PRO A 1 93 ? 1.7 19.312 -7.48 1 98.75 93 PRO A CA 1
ATOM 726 C C . PRO A 1 93 ? 1.036 18.812 -8.758 1 98.75 93 PRO A C 1
ATOM 728 O O . PRO A 1 93 ? 0.333 17.797 -8.734 1 98.75 93 PRO A O 1
ATOM 731 N N . LYS A 1 94 ? 1.288 19.594 -9.844 1 98.5 94 LYS A N 1
ATOM 732 C CA . LYS A 1 94 ? 0.786 19.156 -11.141 1 98.5 94 LYS A CA 1
ATOM 733 C C . LYS A 1 94 ? 1.204 17.719 -11.43 1 98.5 94 LYS A C 1
ATOM 735 O O . LYS A 1 94 ? 2.379 17.375 -11.297 1 98.5 94 LYS A O 1
ATOM 740 N N . GLY A 1 95 ? 0.245 16.938 -11.812 1 98.75 95 GLY A N 1
ATOM 741 C CA . GLY A 1 95 ? 0.473 15.523 -12.062 1 98.75 95 GLY A CA 1
ATOM 742 C C . GLY A 1 95 ? -0.331 14.617 -11.148 1 98.75 95 GLY A C 1
ATOM 743 O O . GLY A 1 95 ? -0.654 13.484 -11.516 1 98.75 95 GLY A O 1
ATOM 744 N N . ILE A 1 96 ? -0.688 15.125 -9.969 1 98.88 96 ILE A N 1
ATOM 745 C CA . ILE A 1 96 ? -1.384 14.305 -8.984 1 98.88 96 ILE A CA 1
ATOM 746 C C . ILE A 1 96 ? -2.766 13.922 -9.516 1 98.88 96 ILE A C 1
ATOM 748 O O . ILE A 1 96 ? -3.252 12.82 -9.25 1 98.88 96 ILE A O 1
ATOM 752 N N . ARG A 1 97 ? -3.438 14.789 -10.273 1 98.88 97 ARG A N 1
ATOM 753 C CA . ARG A 1 97 ? -4.746 14.508 -10.852 1 98.88 97 ARG A CA 1
ATOM 754 C C . ARG A 1 97 ? -4.676 13.312 -11.805 1 98.88 97 ARG A C 1
ATOM 756 O O . ARG A 1 97 ? -5.492 12.391 -11.711 1 98.88 97 ARG A O 1
ATOM 763 N N . SER A 1 98 ? -3.691 13.375 -12.648 1 98.88 98 SER A N 1
ATOM 764 C CA . SER A 1 98 ? -3.529 12.297 -13.617 1 98.88 98 SER A CA 1
ATOM 765 C C . SER A 1 98 ? -3.318 10.961 -12.922 1 98.88 98 SER A C 1
ATOM 767 O O . SER A 1 98 ? -3.887 9.945 -13.336 1 98.88 98 SER A O 1
ATOM 769 N N . PHE A 1 99 ? -2.504 10.961 -11.93 1 98.88 99 PHE A N 1
ATOM 770 C CA . PHE A 1 99 ? -2.223 9.75 -11.172 1 98.88 99 PHE A CA 1
ATOM 771 C C . PHE A 1 99 ? -3.5 9.188 -10.555 1 98.88 99 PHE A C 1
ATOM 773 O O . PHE A 1 99 ? -3.838 8.023 -10.773 1 98.88 99 PHE A O 1
ATOM 780 N N . VAL A 1 100 ? -4.211 10.031 -9.852 1 98.94 100 VAL A N 1
ATOM 781 C CA . VAL A 1 100 ? -5.391 9.609 -9.109 1 98.94 100 VAL A CA 1
ATOM 782 C C . VAL A 1 100 ? -6.504 9.211 -10.078 1 98.94 100 VAL A C 1
ATOM 784 O O . VAL A 1 100 ? -7.094 8.141 -9.953 1 98.94 100 VAL A O 1
ATOM 787 N N . GLU A 1 101 ? -6.773 9.977 -11.039 1 98.88 101 GLU A N 1
ATOM 788 C CA . GLU A 1 101 ? -7.879 9.719 -11.953 1 98.88 101 GLU A CA 1
ATOM 789 C C . GLU A 1 101 ? -7.629 8.453 -12.781 1 98.88 101 GLU A C 1
ATOM 791 O O . GLU A 1 101 ? -8.555 7.68 -13.023 1 98.88 101 GLU A O 1
ATOM 796 N N . THR A 1 102 ? -6.395 8.266 -13.234 1 98.94 102 THR A N 1
ATOM 797 C CA . THR A 1 102 ? -6.086 7.055 -13.984 1 98.94 102 THR A CA 1
ATOM 798 C C . THR A 1 102 ? -6.289 5.816 -13.109 1 98.94 102 THR A C 1
ATOM 800 O O . THR A 1 102 ? -6.895 4.836 -13.547 1 98.94 102 THR A O 1
ATOM 803 N N . ALA A 1 103 ? -5.773 5.883 -11.898 1 98.88 103 ALA A N 1
ATOM 804 C CA . ALA A 1 103 ? -5.922 4.746 -10.992 1 98.88 103 ALA A CA 1
ATOM 805 C C . ALA A 1 103 ? -7.391 4.406 -10.773 1 98.88 103 ALA A C 1
ATOM 807 O O . ALA A 1 103 ? -7.789 3.242 -10.859 1 98.88 103 ALA A O 1
ATOM 808 N N . LEU A 1 104 ? -8.195 5.445 -10.5 1 98.75 104 LEU A N 1
ATOM 809 C CA . LEU A 1 104 ? -9.609 5.23 -10.219 1 98.75 104 LEU A CA 1
ATOM 810 C C . LEU A 1 104 ? -10.344 4.742 -11.461 1 98.75 104 LEU A C 1
ATOM 812 O O . LEU A 1 104 ? -11.203 3.857 -11.375 1 98.75 104 LEU A O 1
ATOM 816 N N . GLN A 1 105 ? -9.992 5.281 -12.586 1 98.75 105 GLN A N 1
ATOM 817 C CA . GLN A 1 105 ? -10.648 4.906 -13.836 1 98.75 105 GLN A CA 1
ATOM 818 C C . GLN A 1 105 ? -10.32 3.467 -14.219 1 98.75 105 GLN A C 1
ATOM 820 O O . GLN A 1 105 ? -11.219 2.668 -14.484 1 98.75 105 GLN A O 1
ATOM 825 N N . VAL A 1 106 ? -9.055 3.096 -14.242 1 98.81 106 VAL A N 1
ATOM 826 C CA . VAL A 1 106 ? -8.602 1.777 -14.672 1 98.81 106 VAL A CA 1
ATOM 827 C C . VAL A 1 106 ? -9.18 0.705 -13.75 1 98.81 106 VAL A C 1
ATOM 829 O O . VAL A 1 106 ? -9.609 -0.356 -14.219 1 98.81 106 VAL A O 1
ATOM 832 N N . SER A 1 107 ? -9.234 0.97 -12.461 1 98.69 107 SER A N 1
ATOM 833 C CA . SER A 1 107 ? -9.688 -0.004 -11.477 1 98.69 107 SER A CA 1
ATOM 834 C C . SER A 1 107 ? -11.211 0.002 -11.344 1 98.69 107 SER A C 1
ATOM 836 O O . SER A 1 107 ? -11.781 -0.796 -10.602 1 98.69 107 SER A O 1
ATOM 838 N N . ASN A 1 108 ? -11.867 0.948 -12.031 1 97.88 108 ASN A N 1
ATOM 839 C CA . ASN A 1 108 ? -13.312 1.124 -11.93 1 97.88 108 ASN A CA 1
ATOM 840 C C . ASN A 1 108 ? -13.75 1.397 -10.492 1 97.88 108 ASN A C 1
ATOM 842 O O . ASN A 1 108 ? -14.758 0.858 -10.031 1 97.88 108 ASN A O 1
ATOM 846 N N . THR A 1 109 ? -12.914 2.172 -9.805 1 97.56 109 THR A N 1
ATOM 847 C CA . THR A 1 109 ? -13.227 2.58 -8.438 1 97.56 109 THR A CA 1
ATOM 848 C C . THR A 1 109 ? -14.086 3.838 -8.438 1 97.56 109 THR A C 1
ATOM 850 O O . THR A 1 109 ? -13.734 4.844 -9.055 1 97.56 109 THR A O 1
ATOM 853 N N . HIS A 1 110 ? -15.219 3.766 -7.758 1 95.31 110 HIS A N 1
ATOM 854 C CA . HIS A 1 110 ? -16.125 4.902 -7.598 1 95.31 110 HIS A CA 1
ATOM 855 C C . HIS A 1 110 ? -16.219 5.324 -6.137 1 95.31 110 HIS A C 1
ATOM 857 O O . HIS A 1 110 ? -16.594 4.52 -5.277 1 95.31 110 HIS A O 1
ATOM 863 N N . VAL A 1 111 ? -15.875 6.582 -5.887 1 96.5 111 VAL A N 1
ATOM 864 C CA . VAL A 1 111 ? -15.969 7.074 -4.516 1 96.5 111 VAL A CA 1
ATOM 865 C C . VAL A 1 111 ? -17.312 7.785 -4.312 1 96.5 111 VAL A C 1
ATOM 867 O O . VAL A 1 111 ? -17.797 8.477 -5.211 1 96.5 111 VAL A O 1
ATOM 870 N N . LYS A 1 112 ? -17.938 7.68 -3.191 1 96.19 112 LYS A N 1
ATOM 871 C CA . LYS A 1 112 ? -19.297 8.133 -2.906 1 96.19 112 LYS A CA 1
ATOM 872 C C . LYS A 1 112 ? -19.297 9.57 -2.389 1 96.19 112 LYS A C 1
ATOM 874 O O . LYS A 1 112 ? -20.328 10.094 -1.998 1 96.19 112 LYS A O 1
ATOM 879 N N . TYR A 1 113 ? -18.234 10.195 -2.299 1 97.69 113 TYR A N 1
ATOM 880 C CA . TYR A 1 113 ? -18.094 11.578 -1.846 1 97.69 113 TYR A CA 1
ATOM 881 C C . TYR A 1 113 ? -17.516 12.461 -2.945 1 97.69 113 TYR A C 1
ATOM 883 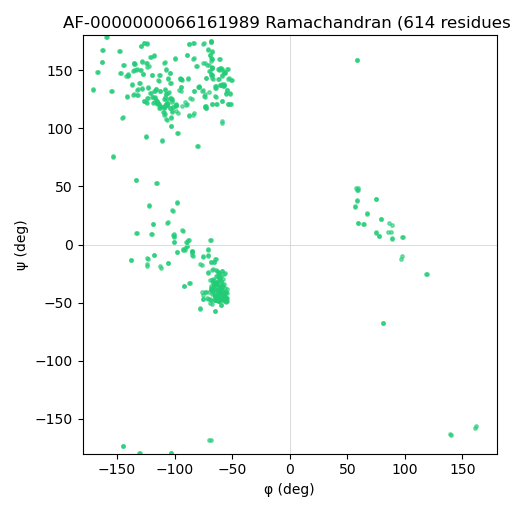O O . TYR A 1 113 ? -16.984 11.961 -3.938 1 97.69 113 TYR A O 1
ATOM 891 N N . GLU A 1 114 ? -17.672 13.719 -2.799 1 98.12 114 GLU A N 1
ATOM 892 C CA . GLU A 1 114 ? -17.078 14.672 -3.734 1 98.12 114 GLU A CA 1
ATOM 893 C C . GLU A 1 114 ? -15.562 14.766 -3.543 1 98.12 114 GLU A C 1
ATOM 895 O O . GLU A 1 114 ? -15.086 15.062 -2.447 1 98.12 114 GLU A O 1
ATOM 900 N N . LEU A 1 115 ? -14.836 14.414 -4.516 1 98.62 115 LEU A N 1
ATOM 901 C CA . LEU A 1 115 ? -13.383 14.531 -4.523 1 98.62 115 LEU A CA 1
ATOM 902 C C . LEU A 1 115 ? -12.938 15.719 -5.363 1 98.62 115 LEU A C 1
ATOM 904 O O . LEU A 1 115 ? -13.125 15.727 -6.582 1 98.62 115 LEU A O 1
ATOM 908 N N . THR A 1 116 ? -12.438 16.766 -4.734 1 98.81 116 THR A N 1
ATOM 909 C CA . THR A 1 116 ? -11.883 17.906 -5.438 1 98.81 116 THR A CA 1
ATOM 910 C C . THR A 1 116 ? -10.359 17.859 -5.445 1 98.81 116 THR A C 1
ATOM 912 O O . THR A 1 116 ? -9.727 17.859 -4.387 1 98.81 116 THR A O 1
ATOM 915 N N . ILE A 1 117 ? -9.766 17.781 -6.609 1 98.88 117 ILE A N 1
ATOM 916 C CA . ILE A 1 117 ? -8.312 17.75 -6.75 1 98.88 117 ILE A CA 1
ATOM 917 C C . ILE A 1 117 ? -7.809 19.125 -7.188 1 98.88 117 ILE A C 1
ATOM 919 O O . ILE A 1 117 ? -8.172 19.609 -8.258 1 98.88 117 ILE A O 1
ATOM 923 N N . GLU A 1 118 ? -7.082 19.734 -6.332 1 98.69 118 GLU A N 1
ATOM 924 C CA . GLU A 1 118 ? -6.477 21.031 -6.609 1 98.69 118 GLU A CA 1
ATOM 925 C C . GLU A 1 118 ? -4.973 20.906 -6.836 1 98.69 118 GLU A C 1
ATOM 927 O 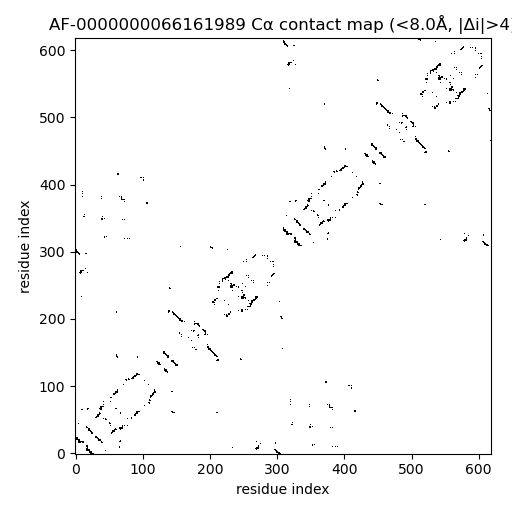O . GLU A 1 118 ? -4.207 20.766 -5.879 1 98.69 118 GLU A O 1
ATOM 932 N N . GLU A 1 119 ? -4.59 21.062 -8.078 1 98.69 119 GLU A N 1
ATOM 933 C CA . GLU A 1 119 ? -3.166 21.031 -8.406 1 98.69 119 GLU A CA 1
ATOM 934 C C . GLU A 1 119 ? -2.543 22.422 -8.289 1 98.69 119 GLU A C 1
ATOM 936 O O . GLU A 1 119 ? -3.195 23.422 -8.578 1 98.69 119 GLU A O 1
ATOM 941 N N . PHE A 1 120 ? -1.319 22.484 -7.812 1 97.62 120 PHE A N 1
ATOM 942 C CA . PHE A 1 120 ? -0.573 23.734 -7.801 1 97.62 120 PHE A CA 1
ATOM 943 C C . PHE A 1 120 ? 0.81 23.547 -8.414 1 97.62 120 PHE A C 1
ATOM 945 O O . PHE A 1 120 ? 1.362 22.453 -8.383 1 97.62 120 PHE A O 1
ATOM 952 N N . SER A 1 121 ? 1.352 24.656 -9.047 1 96.69 121 SER A N 1
ATOM 953 C CA . SER A 1 121 ? 2.672 24.625 -9.664 1 96.69 121 SER A CA 1
ATOM 954 C C . SER A 1 121 ? 3.574 25.719 -9.086 1 96.69 121 SER A C 1
ATOM 956 O O . SER A 1 121 ? 4.785 25.719 -9.32 1 96.69 121 SER A O 1
ATOM 958 N N . GLU A 1 122 ? 2.977 26.609 -8.352 1 97.5 122 GLU A N 1
ATOM 959 C CA . GLU A 1 122 ? 3.719 27.703 -7.746 1 97.5 122 GLU A CA 1
ATOM 960 C C . GLU A 1 122 ? 3.459 27.781 -6.242 1 97.5 122 GLU A C 1
ATOM 962 O O . GLU A 1 122 ? 2.385 27.406 -5.773 1 97.5 122 GLU A O 1
ATOM 967 N N . PRO A 1 123 ? 4.512 28.203 -5.539 1 97.81 123 PRO A N 1
ATOM 968 C CA . PRO A 1 123 ? 4.305 28.406 -4.102 1 97.81 123 PRO A CA 1
ATOM 969 C C . PRO A 1 123 ? 3.357 29.562 -3.791 1 97.81 123 PRO A C 1
ATOM 971 O O . PRO A 1 123 ? 3.033 30.344 -4.68 1 97.81 123 PRO A O 1
ATOM 974 N N . GLY A 1 124 ? 2.893 29.625 -2.545 1 98.12 124 GLY A N 1
ATOM 975 C CA . GLY A 1 124 ? 2.031 30.719 -2.107 1 98.12 124 GLY A CA 1
ATOM 976 C C . GLY A 1 124 ? 0.904 30.25 -1.202 1 98.12 124 GLY A C 1
ATOM 977 O O . GLY A 1 124 ? 0.991 29.203 -0.582 1 98.12 124 GLY A O 1
ATOM 978 N N . LEU A 1 125 ? -0.053 31.172 -1.102 1 98.5 125 LEU A N 1
ATOM 979 C CA . LEU A 1 125 ? -1.226 30.891 -0.281 1 98.5 125 LEU A CA 1
ATOM 980 C C . LEU A 1 125 ? -2.139 29.875 -0.97 1 98.5 125 LEU A C 1
ATOM 982 O O . LEU A 1 125 ? -2.594 30.109 -2.092 1 98.5 125 LEU A O 1
ATOM 986 N N . LEU A 1 126 ? -2.338 28.75 -0.336 1 98.12 126 LEU A N 1
ATOM 987 C CA . LEU A 1 126 ? -3.312 27.812 -0.878 1 98.12 126 LEU A CA 1
ATOM 988 C C . LEU A 1 126 ? -4.734 28.25 -0.54 1 98.12 126 LEU A C 1
ATOM 990 O O . LEU A 1 126 ? -5.57 28.391 -1.434 1 98.12 126 LEU A O 1
ATOM 994 N N . PHE A 1 127 ? -5.008 28.453 0.81 1 97.94 127 PHE A N 1
ATOM 995 C CA . PHE A 1 127 ? -6.305 28.953 1.24 1 97.94 127 PHE A CA 1
ATOM 996 C C . PHE A 1 127 ? -6.234 29.484 2.666 1 97.94 127 PHE A C 1
ATOM 998 O O . PHE A 1 127 ? -5.262 29.234 3.381 1 97.94 127 PHE A O 1
ATOM 1005 N N . HIS A 1 128 ? -7.082 30.328 3.078 1 98.12 128 HIS A N 1
ATOM 1006 C CA . HIS A 1 128 ? -7.406 30.75 4.434 1 98.12 128 HIS A CA 1
ATOM 1007 C C . HIS A 1 128 ? -8.891 30.578 4.723 1 98.12 128 HIS A C 1
ATOM 1009 O O . HIS A 1 128 ? -9.695 31.469 4.406 1 98.12 128 HIS A O 1
ATOM 1015 N N . GLU A 1 129 ? -9.164 29.438 5.281 1 95.81 129 GLU A N 1
ATOM 1016 C CA . GLU A 1 129 ? -10.562 29.062 5.504 1 95.81 129 GLU A CA 1
ATOM 1017 C C . GLU A 1 129 ? -10.742 28.359 6.844 1 95.81 129 GLU A C 1
ATOM 1019 O O . GLU A 1 129 ? -9.836 27.688 7.32 1 95.81 129 GLU A O 1
ATOM 1024 N N . GLU A 1 130 ? -11.859 28.594 7.438 1 93.25 130 GLU A N 1
ATOM 1025 C CA . GLU A 1 130 ? -12.289 27.859 8.625 1 93.25 130 GLU A CA 1
ATOM 1026 C C . GLU A 1 130 ? -11.258 27.969 9.742 1 93.25 130 GLU A C 1
ATOM 1028 O O . GLU A 1 130 ? -10.977 27 10.438 1 93.25 130 GLU A O 1
ATOM 1033 N N . GLY A 1 131 ? -10.578 29.125 9.797 1 93.88 131 GLY A N 1
ATOM 1034 C CA . GLY A 1 131 ? -9.672 29.375 10.906 1 93.88 131 GLY A CA 1
ATOM 1035 C C . GLY A 1 131 ? -8.266 28.875 10.664 1 93.88 131 GLY A C 1
ATOM 1036 O O . GLY A 1 131 ? -7.434 28.875 11.57 1 93.88 131 GLY A O 1
ATOM 1037 N N . PHE A 1 132 ? -8.023 28.359 9.406 1 97.25 132 PHE A N 1
ATOM 1038 C CA . PHE A 1 132 ? -6.695 27.875 9.062 1 97.25 132 PHE A CA 1
ATOM 1039 C C . PHE A 1 132 ? -6.148 28.594 7.832 1 97.25 132 PHE A C 1
ATOM 1041 O O . PHE A 1 132 ? -6.891 28.859 6.883 1 97.25 132 PHE A O 1
ATOM 1048 N N . LYS A 1 133 ? -4.945 28.953 7.961 1 98.44 133 LYS A N 1
ATOM 1049 C CA . LYS A 1 133 ? -4.184 29.438 6.812 1 98.44 133 LYS A CA 1
ATOM 1050 C C . LYS A 1 133 ? -3.131 28.422 6.379 1 98.44 133 LYS A C 1
ATOM 1052 O O . LYS A 1 133 ? -2.355 27.938 7.203 1 98.44 133 LYS A O 1
ATOM 1057 N N . VAL A 1 134 ? -3.156 28.062 5.066 1 98.81 134 VAL A N 1
ATOM 1058 C CA . VAL A 1 134 ? -2.168 27.125 4.543 1 98.81 134 VAL A CA 1
ATOM 1059 C C . VAL A 1 134 ? -1.348 27.797 3.447 1 98.81 134 VAL A C 1
ATOM 1061 O O . VAL A 1 134 ? -1.902 28.281 2.459 1 98.81 134 VAL A O 1
ATOM 1064 N N . GLU A 1 135 ? -0.084 27.828 3.658 1 98.81 135 GLU A N 1
ATOM 1065 C CA . GLU A 1 135 ? 0.866 28.406 2.717 1 98.81 135 GLU A CA 1
ATOM 1066 C C . GLU A 1 135 ? 1.923 27.391 2.293 1 98.81 135 GLU A C 1
ATOM 1068 O O . GLU A 1 135 ? 2.209 26.453 3.025 1 98.81 135 GLU A O 1
ATOM 1073 N N . THR A 1 136 ? 2.453 27.609 1.092 1 98.75 136 THR A N 1
ATOM 1074 C CA . THR A 1 136 ? 3.492 26.719 0.6 1 98.75 136 THR A CA 1
ATOM 1075 C C . THR A 1 136 ? 4.707 27.5 0.123 1 98.75 136 THR A C 1
ATOM 1077 O O . THR A 1 136 ? 4.594 28.688 -0.221 1 98.75 136 THR A O 1
ATOM 1080 N N . ILE A 1 137 ? 5.828 26.859 0.098 1 98.69 137 ILE A N 1
ATOM 1081 C CA . ILE A 1 137 ? 7.016 27.344 -0.604 1 98.69 137 ILE A CA 1
ATOM 1082 C C . ILE A 1 137 ? 7.648 26.188 -1.384 1 98.69 137 ILE A C 1
ATOM 1084 O O . ILE A 1 137 ? 7.41 25.016 -1.073 1 98.69 137 ILE A O 1
ATOM 1088 N N . LEU A 1 138 ? 8.352 26.609 -2.354 1 98.44 138 LEU A N 1
ATOM 1089 C CA . LEU A 1 138 ? 9.094 25.641 -3.148 1 98.44 138 LEU A CA 1
ATOM 1090 C C . LEU A 1 138 ? 10.367 25.219 -2.428 1 98.44 138 LEU A C 1
ATOM 1092 O O . LEU A 1 138 ? 11.07 26.047 -1.848 1 98.44 138 LEU A O 1
ATOM 1096 N N . LEU A 1 139 ? 10.633 23.906 -2.447 1 98.62 139 LEU A N 1
ATOM 1097 C CA . LEU A 1 139 ? 11.852 23.328 -1.886 1 98.62 139 LEU A CA 1
ATOM 1098 C C . LEU A 1 139 ? 12.844 22.953 -2.988 1 98.62 139 LEU A C 1
ATOM 1100 O O . LEU A 1 139 ? 12.648 23.328 -4.148 1 98.62 139 LEU A O 1
ATOM 1104 N N . ASP A 1 140 ? 14.023 22.391 -2.57 1 98.56 140 ASP A N 1
ATOM 1105 C CA . ASP A 1 140 ? 15.055 21.984 -3.52 1 98.56 140 ASP A CA 1
ATOM 1106 C C . ASP A 1 140 ? 15.188 20.453 -3.557 1 98.56 140 ASP A C 1
ATOM 1108 O O . ASP A 1 140 ? 15.984 19.875 -2.811 1 98.56 140 ASP A O 1
ATOM 1112 N N . HIS A 1 141 ? 14.477 19.812 -4.375 1 98.38 141 HIS A N 1
ATOM 1113 C CA . HIS A 1 141 ? 14.477 18.375 -4.59 1 98.38 141 HIS A CA 1
ATOM 1114 C C . HIS A 1 141 ? 14.617 18.031 -6.074 1 98.38 141 HIS A C 1
ATOM 1116 O O . HIS A 1 141 ? 14.688 18.938 -6.914 1 98.38 141 HIS A O 1
ATOM 1122 N N . VAL A 1 142 ? 14.805 16.844 -6.441 1 97.19 142 VAL A N 1
ATOM 1123 C CA . VAL A 1 142 ? 15.086 16.422 -7.809 1 97.19 142 VAL A CA 1
ATOM 1124 C C . VAL A 1 142 ? 13.828 16.578 -8.664 1 97.19 142 VAL A C 1
ATOM 1126 O O . VAL A 1 142 ? 13.883 16.438 -9.883 1 97.19 142 VAL A O 1
ATOM 1129 N N . MET A 1 143 ? 12.703 16.938 -8.102 1 97.62 143 MET A N 1
ATOM 1130 C CA . MET A 1 143 ? 11.453 17.328 -8.734 1 97.62 143 MET A CA 1
ATOM 1131 C C . MET A 1 143 ? 10.711 18.375 -7.895 1 97.62 143 MET A C 1
ATOM 1133 O O . MET A 1 143 ? 11.078 18.609 -6.742 1 97.62 143 MET A O 1
ATOM 1137 N N . PRO A 1 144 ? 9.695 19.031 -8.461 1 98.25 144 PRO A N 1
ATOM 1138 C CA . PRO A 1 144 ? 8.977 20.016 -7.648 1 98.25 144 PRO A CA 1
ATOM 1139 C C . PRO A 1 144 ? 8.477 19.438 -6.324 1 98.25 144 PRO A C 1
ATOM 1141 O O . PRO A 1 144 ? 7.793 18.406 -6.316 1 98.25 144 PRO A O 1
ATOM 1144 N N . CYS A 1 145 ? 8.883 19.984 -5.281 1 98.75 145 CYS A N 1
ATOM 1145 C CA . CYS A 1 145 ? 8.547 19.594 -3.918 1 98.75 145 CYS A CA 1
ATOM 1146 C C . CYS A 1 145 ? 8.227 20.812 -3.066 1 98.75 145 CYS A C 1
ATOM 1148 O O . CYS A 1 145 ? 8.781 21.891 -3.289 1 98.75 145 CYS A O 1
ATOM 1150 N N . TYR A 1 146 ? 7.367 20.688 -2.098 1 98.88 146 TYR A N 1
ATOM 1151 C CA . TYR A 1 146 ? 6.875 21.844 -1.379 1 98.88 146 TYR A CA 1
ATOM 1152 C C . TYR A 1 146 ? 6.875 21.609 0.126 1 98.88 146 TYR A C 1
ATOM 1154 O O . TYR A 1 146 ? 6.836 20.453 0.575 1 98.88 146 TYR A O 1
ATOM 1162 N N . ALA A 1 147 ? 6.945 22.672 0.857 1 98.94 147 ALA A N 1
ATOM 1163 C CA . ALA A 1 147 ? 6.609 22.703 2.277 1 98.94 147 ALA A CA 1
ATOM 1164 C C . ALA A 1 147 ? 5.25 23.344 2.508 1 98.94 147 ALA A C 1
ATOM 1166 O O . ALA A 1 147 ? 4.84 24.234 1.749 1 98.94 147 ALA A O 1
ATOM 1167 N N . PHE A 1 148 ? 4.578 22.891 3.512 1 98.94 148 PHE A N 1
ATOM 1168 C CA . PHE A 1 148 ? 3.312 23.469 3.93 1 98.94 148 PHE A CA 1
ATOM 1169 C C . PHE A 1 148 ? 3.449 24.141 5.293 1 98.94 148 PHE A C 1
ATOM 1171 O O . PHE A 1 148 ? 4.023 23.562 6.219 1 98.94 148 PHE A O 1
ATOM 1178 N N . LYS A 1 149 ? 2.961 25.328 5.406 1 98.94 149 LYS A N 1
ATOM 1179 C CA . LYS A 1 149 ? 2.77 25.984 6.695 1 98.94 149 LYS A CA 1
ATOM 1180 C C . LYS A 1 149 ? 1.287 26.109 7.035 1 98.94 149 LYS A C 1
ATOM 1182 O O . LYS A 1 149 ? 0.513 26.672 6.262 1 98.94 149 LYS A O 1
ATOM 1187 N N . VAL A 1 150 ? 0.904 25.516 8.07 1 98.81 150 VAL A N 1
ATOM 1188 C CA . VAL A 1 150 ? -0.463 25.609 8.57 1 98.81 150 VAL A CA 1
ATOM 1189 C C . VAL A 1 150 ? -0.494 26.484 9.828 1 98.81 150 VAL A C 1
ATOM 1191 O O . VAL A 1 150 ? 0.252 26.234 10.781 1 98.81 150 VAL A O 1
ATOM 1194 N N . THR A 1 151 ? -1.309 27.484 9.812 1 98.06 151 THR A N 1
ATOM 1195 C CA . THR A 1 151 ? -1.451 28.406 10.938 1 98.06 151 THR A CA 1
ATOM 1196 C C . THR A 1 151 ? -2.912 28.516 11.359 1 98.06 151 THR A C 1
ATOM 1198 O O . THR A 1 151 ? -3.779 28.828 10.539 1 98.06 151 THR A O 1
ATOM 1201 N N . GLU A 1 152 ? -3.16 28.234 12.625 1 96.69 152 GLU A N 1
ATOM 1202 C CA . GLU A 1 152 ? -4.469 28.562 13.18 1 96.69 152 GLU A CA 1
ATOM 1203 C C . GLU A 1 152 ? -4.621 30.078 13.391 1 96.69 152 GLU A C 1
ATOM 1205 O O . GLU A 1 152 ? -3.664 30.75 13.781 1 96.69 152 GLU A O 1
ATOM 1210 N N . ASP A 1 153 ? -5.844 30.516 13.141 1 94.19 153 ASP A N 1
ATOM 1211 C CA . ASP A 1 153 ? -6.109 31.922 13.445 1 94.19 153 ASP A CA 1
ATOM 1212 C C . ASP A 1 153 ? -5.906 32.219 14.938 1 94.19 153 ASP A C 1
ATOM 1214 O O . ASP A 1 153 ? -6.105 31.328 15.773 1 94.19 153 ASP A O 1
ATOM 1218 N N . ASP A 1 154 ? -5.551 33.469 15.164 1 92.06 154 ASP A N 1
ATOM 1219 C CA . ASP A 1 154 ? -5.492 33.906 16.562 1 92.06 154 ASP A CA 1
ATOM 1220 C C . ASP A 1 154 ? -6.867 33.812 17.219 1 92.06 154 ASP A C 1
ATOM 1222 O O . ASP A 1 154 ? -7.891 33.938 16.547 1 92.06 154 ASP A O 1
ATOM 1226 N N . ARG A 1 155 ? -6.863 33.594 18.484 1 86.88 155 ARG A N 1
ATOM 1227 C CA . ARG A 1 155 ? -8.086 33.625 19.281 1 86.88 155 ARG A CA 1
ATOM 1228 C C . ARG A 1 155 ? -8.156 34.844 20.156 1 86.88 155 ARG A C 1
ATOM 1230 O O . ARG A 1 155 ? -7.121 35.438 20.516 1 86.88 155 ARG A O 1
ATOM 1237 N N . PRO A 1 156 ? -9.422 35.219 20.375 1 83.56 156 PRO A N 1
ATOM 1238 C CA . PRO A 1 156 ? -9.555 36.375 21.25 1 83.56 156 PRO A CA 1
ATOM 1239 C C . PRO A 1 156 ? -8.938 36.156 22.641 1 83.56 156 PRO A C 1
ATOM 1241 O O . PRO A 1 156 ? -8.898 35.031 23.125 1 83.56 156 PRO A O 1
ATOM 1244 N N . GLY A 1 157 ? -8.508 37.188 23.203 1 84.81 157 GLY A N 1
ATOM 1245 C CA . GLY A 1 157 ? -7.93 37.156 24.531 1 84.81 157 GLY A CA 1
ATOM 1246 C C . GLY A 1 157 ? -8.945 36.844 25.625 1 84.81 157 GLY A C 1
ATOM 1247 O O . GLY A 1 157 ? -10.141 36.719 25.344 1 84.81 157 GLY A O 1
ATOM 1248 N N . GLU A 1 158 ? -8.43 36.688 26.812 1 86.5 158 GLU A N 1
ATOM 1249 C CA . GLU A 1 158 ? -9.305 36.406 27.953 1 86.5 158 GLU A CA 1
ATOM 1250 C C . GLU A 1 158 ? -10.195 37.594 28.266 1 86.5 158 GLU A C 1
ATOM 1252 O O . GLU A 1 158 ? -9.773 38.75 28.156 1 86.5 158 GLU A O 1
ATOM 1257 N N . LEU A 1 159 ? -11.398 37.25 28.641 1 88.81 159 LEU A N 1
ATOM 1258 C CA . LEU A 1 159 ? -12.344 38.281 29.047 1 88.81 159 LEU A CA 1
ATOM 1259 C C . LEU A 1 159 ? -11.898 38.938 30.359 1 88.81 159 LEU A C 1
ATOM 1261 O O . LEU A 1 159 ? -11.617 38.25 31.344 1 88.81 159 LEU A O 1
ATOM 1265 N N . LEU A 1 160 ? -11.703 40.188 30.281 1 90.38 160 LEU A N 1
ATOM 1266 C CA . LEU A 1 160 ? -11.367 40.938 31.469 1 90.38 160 LEU A CA 1
ATOM 1267 C C . LEU A 1 160 ? -12.617 41.25 32.312 1 90.38 160 LEU A C 1
ATOM 1269 O O . LEU A 1 160 ? -13.156 42.344 32.219 1 90.38 160 LEU A O 1
ATOM 1273 N N . VAL A 1 161 ? -12.977 40.312 33.125 1 89.56 161 VAL A N 1
ATOM 1274 C CA . VAL A 1 161 ? -14.234 40.312 33.844 1 89.56 161 VAL A CA 1
ATOM 1275 C C . VAL A 1 161 ? -14.289 41.5 34.781 1 89.56 161 VAL A C 1
ATOM 1277 O O . VAL A 1 161 ? -15.336 42.156 34.938 1 89.56 161 VAL A O 1
ATOM 1280 N N . ASP A 1 162 ? -13.156 41.844 35.438 1 90.38 162 ASP A N 1
ATOM 1281 C CA . ASP A 1 162 ? -13.117 42.969 36.375 1 90.38 162 ASP A CA 1
ATOM 1282 C C . ASP A 1 162 ? -13.453 44.281 35.688 1 90.38 162 ASP A C 1
ATOM 1284 O O . ASP A 1 162 ? -14.148 45.125 36.25 1 90.38 162 ASP A O 1
ATOM 1288 N N . ARG A 1 163 ? -12.953 44.375 34.469 1 89.81 163 ARG A N 1
ATOM 1289 C CA . ARG A 1 163 ? -13.242 45.594 33.719 1 89.81 163 ARG A CA 1
ATOM 1290 C C . ARG A 1 163 ? -14.719 45.656 33.344 1 89.81 163 ARG A C 1
ATOM 1292 O O . ARG A 1 163 ? -15.289 46.75 33.312 1 89.81 163 ARG A O 1
ATOM 1299 N N . LEU A 1 164 ? -15.312 44.594 33.156 1 89.62 164 LEU A N 1
ATOM 1300 C CA . LEU A 1 164 ? -16.719 44.562 32.781 1 89.62 164 LEU A CA 1
ATOM 1301 C C . LEU A 1 164 ? -17.594 44.875 34 1 89.62 164 LEU A C 1
ATOM 1303 O O . LEU A 1 164 ? -18.594 45.594 33.906 1 89.62 164 LEU A O 1
ATOM 1307 N N . LYS A 1 165 ? -17.172 44.25 35.062 1 87.81 165 LYS A N 1
ATOM 1308 C CA . LYS A 1 165 ? -17.906 44.531 36.312 1 87.81 165 LYS A CA 1
ATOM 1309 C C . LYS A 1 165 ? -17.844 46.031 36.656 1 87.81 165 LYS A C 1
ATOM 1311 O O . LYS A 1 165 ? -18.844 46.594 37.094 1 87.81 165 LYS A O 1
ATOM 1316 N N . ALA A 1 166 ? -16.703 46.531 36.469 1 88.44 166 ALA A N 1
ATOM 1317 C CA . ALA A 1 166 ? -16.516 47.938 36.75 1 88.44 166 ALA A CA 1
ATOM 1318 C C . ALA A 1 166 ? -17.422 48.812 35.906 1 88.44 166 ALA A C 1
ATOM 1320 O O . ALA A 1 166 ? -17.828 49.906 36.312 1 88.44 166 ALA A O 1
ATOM 1321 N N . LYS A 1 167 ? -17.766 48.312 34.781 1 86.94 167 LYS A N 1
ATOM 1322 C CA . LYS A 1 167 ? -18.641 49.031 33.844 1 86.94 167 LYS A CA 1
ATOM 1323 C C . LYS A 1 167 ? -20.094 48.688 34.094 1 86.94 167 LYS A C 1
ATOM 1325 O O . LYS A 1 167 ? -20.984 49.156 33.406 1 86.94 167 LYS A O 1
ATOM 1330 N N . GLY A 1 168 ? -20.281 47.75 35.062 1 83.06 168 GLY A N 1
ATOM 1331 C CA . GLY A 1 168 ? -21.641 47.406 35.438 1 83.06 168 GLY A CA 1
ATOM 1332 C C . GLY A 1 168 ? -22.266 46.344 34.562 1 83.06 168 GLY A C 1
ATOM 1333 O O . GLY A 1 168 ? -23.484 46.219 34.469 1 83.06 168 GLY A O 1
ATOM 1334 N N . VAL A 1 169 ? -21.438 45.781 33.781 1 86.56 169 VAL A N 1
ATOM 1335 C CA . VAL A 1 169 ? -21.953 44.719 32.906 1 86.56 169 VAL A CA 1
ATOM 1336 C C . VAL A 1 169 ? -21.984 43.406 33.688 1 86.56 169 VAL A C 1
ATOM 1338 O O . VAL A 1 169 ? -20.922 42.875 34.031 1 86.56 169 VAL A O 1
ATOM 1341 N N . PRO A 1 170 ? -23.156 42.812 34 1 82.25 170 PRO A N 1
ATOM 1342 C CA . PRO A 1 170 ? -23.219 41.531 34.719 1 82.25 170 PRO A CA 1
ATOM 1343 C C . PRO A 1 170 ? -22.859 40.375 33.812 1 82.25 170 PRO A C 1
ATOM 1345 O O . PRO A 1 170 ? -22.938 40.469 32.594 1 82.25 170 PRO A O 1
ATOM 1348 N N . PRO A 1 171 ? -22.391 39.25 34.531 1 85.81 171 PRO A N 1
ATOM 1349 C CA . PRO A 1 171 ? -22.156 38.031 33.75 1 85.81 171 PRO A CA 1
ATOM 1350 C C . PRO A 1 171 ? -23.391 37.562 33 1 85.81 171 PRO A C 1
ATOM 1352 O O . PRO A 1 171 ? -24.516 37.656 33.5 1 85.81 171 PRO A O 1
ATOM 1355 N N . GLY A 1 172 ? -23.266 37.125 31.734 1 83.56 172 GLY A N 1
ATOM 1356 C CA . GLY A 1 172 ? -24.359 36.688 30.891 1 83.56 172 GLY A CA 1
ATOM 1357 C C . GLY A 1 172 ? -24.016 36.688 29.422 1 83.56 172 GLY A C 1
ATOM 1358 O O . GLY A 1 172 ? -22.844 36.531 29.062 1 83.56 172 GLY A O 1
ATOM 1359 N N . PRO A 1 173 ? -24.984 36.75 28.594 1 86.94 173 PRO A N 1
ATOM 1360 C CA . PRO A 1 173 ? -24.828 36.656 27.141 1 86.94 173 PRO A CA 1
ATOM 1361 C C . PRO A 1 173 ? -23.891 37.719 26.578 1 86.94 173 PRO A C 1
ATOM 1363 O O . PRO A 1 173 ? -23.219 37.5 25.562 1 86.94 173 PRO A O 1
ATOM 1366 N N . LEU A 1 174 ? -23.891 38.844 27.281 1 86.44 174 LEU A N 1
ATOM 1367 C CA . LEU A 1 174 ? -23.047 39.938 26.797 1 86.44 174 LEU A CA 1
ATOM 1368 C C . LEU A 1 174 ? -21.562 39.594 26.938 1 86.44 174 LEU A C 1
ATOM 1370 O O . LEU A 1 174 ? -20.75 39.938 26.094 1 86.44 174 LEU A O 1
ATOM 1374 N N . TYR A 1 175 ? -21.219 38.875 28.016 1 87.94 175 TYR A N 1
ATOM 1375 C CA . TYR A 1 175 ? -19.844 38.438 28.234 1 87.94 175 TYR A CA 1
ATOM 1376 C C . TYR A 1 175 ? -19.391 37.531 27.078 1 87.94 175 TYR A C 1
ATOM 1378 O O . TYR A 1 175 ? -18.266 37.656 26.594 1 87.94 175 TYR A O 1
ATOM 1386 N N . ARG A 1 176 ? -20.297 36.75 26.625 1 86.44 176 ARG A N 1
ATOM 1387 C CA . ARG A 1 176 ? -19.969 35.812 25.562 1 86.44 176 ARG A CA 1
ATOM 1388 C C . ARG A 1 176 ? -19.719 36.531 24.25 1 86.44 176 ARG A C 1
ATOM 1390 O O . ARG A 1 176 ? -18.781 36.219 23.516 1 86.44 176 ARG A O 1
ATOM 1397 N N . LYS A 1 177 ? -20.531 37.469 24.062 1 87.56 177 LYS A N 1
ATOM 1398 C CA . LYS A 1 177 ? -20.391 38.25 22.844 1 87.56 177 LYS A CA 1
ATOM 1399 C C . LYS A 1 177 ? -19.047 39 22.844 1 87.56 177 LYS A C 1
ATOM 1401 O O . LYS A 1 177 ? -18.359 39.031 21.828 1 87.56 177 LYS A O 1
ATOM 1406 N N . ILE A 1 178 ? -18.719 39.562 23.906 1 87.06 178 ILE A N 1
ATOM 1407 C CA . ILE A 1 178 ? -17.469 40.312 24.031 1 87.06 178 ILE A CA 1
ATOM 1408 C C . ILE A 1 178 ? -16.297 39.344 23.906 1 87.06 178 ILE A C 1
ATOM 1410 O O . ILE A 1 178 ? -15.305 39.656 23.234 1 87.06 178 ILE A O 1
ATOM 1414 N N . GLN A 1 179 ? -16.516 38.219 24.484 1 84.81 179 GLN A N 1
ATOM 1415 C CA . GLN A 1 179 ? -15.484 37.188 24.422 1 84.81 179 GLN A CA 1
ATOM 1416 C C . GLN A 1 179 ? -15.211 36.781 22.984 1 84.81 179 GLN A C 1
ATOM 1418 O O . GLN A 1 179 ? -14.078 36.438 22.625 1 84.81 179 GLN A O 1
ATOM 1423 N N . GLN A 1 180 ? -16.219 36.906 22.234 1 83.06 180 GLN A N 1
ATOM 1424 C CA . GLN A 1 180 ? -16.094 36.531 20.844 1 83.06 180 GLN A CA 1
ATOM 1425 C C . GLN A 1 180 ? -15.586 37.688 19.984 1 83.06 180 GLN A C 1
ATOM 1427 O O . GLN A 1 180 ? -15.477 37.562 18.766 1 83.06 180 GLN A O 1
ATOM 1432 N N . GLY A 1 181 ? -15.289 38.719 20.609 1 81.25 181 GLY A N 1
ATOM 1433 C CA . GLY A 1 181 ? -14.711 39.844 19.922 1 81.25 181 GLY A CA 1
ATOM 1434 C C . GLY A 1 181 ? -15.75 40.781 19.328 1 81.25 181 GLY A C 1
ATOM 1435 O O . GLY A 1 181 ? -15.438 41.656 18.5 1 81.25 181 GLY A O 1
ATOM 1436 N N . GLU A 1 182 ? -16.984 40.594 19.891 1 86.69 182 GLU A N 1
ATOM 1437 C CA . GLU A 1 182 ? -18.062 41.406 19.328 1 86.69 182 GLU A CA 1
ATOM 1438 C C . GLU A 1 182 ? -18.266 42.688 20.125 1 86.69 182 GLU A C 1
ATOM 1440 O O . GLU A 1 182 ? -18.109 42.688 21.359 1 86.69 182 GLU A O 1
ATOM 1445 N N . THR A 1 183 ? -18.562 43.75 19.438 1 88.69 183 THR A N 1
ATOM 1446 C CA . THR A 1 183 ? -18.969 44.969 20.109 1 88.69 183 THR A CA 1
ATOM 1447 C C . THR A 1 183 ? -20.406 44.844 20.609 1 88.69 183 THR A C 1
ATOM 1449 O O . THR A 1 183 ? -21.281 44.375 19.891 1 88.69 183 THR A O 1
ATOM 1452 N N . VAL A 1 184 ? -20.578 45.219 21.828 1 87.75 184 VAL A N 1
ATOM 1453 C CA . VAL A 1 184 ? -21.922 45.094 22.406 1 87.75 184 VAL A CA 1
ATOM 1454 C C . VAL A 1 184 ? -22.438 46.469 22.828 1 87.75 184 VAL A C 1
ATOM 1456 O O . VAL A 1 184 ? -21.641 47.344 23.172 1 87.75 184 VAL A O 1
ATOM 1459 N N . GLU A 1 185 ? -23.672 46.594 22.688 1 88.44 185 GLU A N 1
ATOM 1460 C CA . GLU A 1 185 ? -24.344 47.812 23.141 1 88.44 185 GLU A CA 1
ATOM 1461 C C . GLU A 1 185 ? -25.141 47.562 24.422 1 88.44 185 GLU A C 1
ATOM 1463 O O . GLU A 1 185 ? -25.906 46.594 24.5 1 88.44 185 GLU A O 1
ATOM 1468 N N . LEU A 1 186 ? -24.938 48.438 25.406 1 84.62 186 LEU A N 1
ATOM 1469 C CA . LEU A 1 186 ? -25.656 48.344 26.672 1 84.62 186 LEU A CA 1
ATOM 1470 C C . LEU A 1 186 ? -27.031 49 26.562 1 84.62 186 LEU A C 1
ATOM 1472 O O . LEU A 1 186 ? -27.281 49.781 25.641 1 84.62 186 LEU A O 1
ATOM 1476 N N . PRO A 1 187 ? -27.906 48.625 27.5 1 81.62 187 PRO A N 1
ATOM 1477 C CA . PRO A 1 187 ? -29.219 49.281 27.516 1 81.62 187 PRO A CA 1
ATOM 1478 C C . PRO A 1 187 ? -29.109 50.812 27.656 1 81.62 187 PRO A C 1
ATOM 1480 O O . PRO A 1 187 ? -29.984 51.531 27.188 1 81.62 187 PRO A O 1
ATOM 1483 N N . THR A 1 188 ? -28.078 51.281 28.203 1 84.12 188 THR A N 1
ATOM 1484 C CA . THR A 1 188 ? -27.859 52.719 28.438 1 84.12 188 THR A CA 1
ATOM 1485 C C . THR A 1 188 ? -27.484 53.406 27.125 1 84.12 188 THR A C 1
ATOM 1487 O O . THR A 1 188 ? -27.438 54.656 27.078 1 84.12 188 THR A O 1
ATOM 1490 N N . GLY A 1 189 ? -27.203 52.625 26.062 1 86.69 189 GLY A N 1
ATOM 1491 C CA . GLY A 1 189 ? -26.781 53.188 24.781 1 86.69 189 GLY A CA 1
ATOM 1492 C C . GLY A 1 189 ? -25.281 53.188 24.578 1 86.69 189 GLY A C 1
ATOM 1493 O O . GLY A 1 189 ? -24.797 53.469 23.484 1 86.69 189 GLY A O 1
ATOM 1494 N N . GLU A 1 190 ? -24.625 52.875 25.656 1 87.88 190 GLU A N 1
ATOM 1495 C CA . GLU A 1 190 ? -23.156 52.844 25.562 1 87.88 190 GLU A CA 1
ATOM 1496 C C . GLU A 1 190 ? -22.688 51.625 24.781 1 87.88 190 GLU A C 1
ATOM 1498 O O . GLU A 1 190 ? -23.172 50.5 24.984 1 87.88 190 GLU A O 1
ATOM 1503 N N . ARG A 1 191 ? -21.797 51.812 23.766 1 91.44 191 ARG A N 1
ATOM 1504 C CA . ARG A 1 191 ? -21.188 50.75 22.984 1 91.44 191 ARG A CA 1
ATOM 1505 C C . ARG A 1 191 ? -19.875 50.281 23.609 1 91.44 191 ARG A C 1
ATOM 1507 O O . ARG A 1 191 ? -18.984 51.094 23.844 1 91.44 191 ARG A O 1
ATOM 1514 N N . LEU A 1 192 ? -19.781 49.062 23.969 1 88.62 192 LEU A N 1
ATOM 1515 C CA . LEU A 1 192 ? -18.562 48.5 24.516 1 88.62 192 LEU A CA 1
ATOM 1516 C C . LEU A 1 192 ? -17.781 47.75 23.438 1 88.62 192 LEU A C 1
ATOM 1518 O O . LEU A 1 192 ? -18.266 46.75 22.906 1 88.62 192 LEU A O 1
ATOM 1522 N N . GLU A 1 193 ? -16.562 48.281 23.109 1 89.81 193 GLU A N 1
ATOM 1523 C CA . GLU A 1 193 ? -15.68 47.594 22.188 1 89.81 193 GLU A CA 1
ATOM 1524 C C . GLU A 1 193 ? -15.031 46.375 22.875 1 89.81 193 GLU A C 1
ATOM 1526 O O . GLU A 1 193 ? -14.422 46.531 23.938 1 89.81 193 GLU A O 1
ATOM 1531 N N . ALA A 1 194 ? -15.164 45.281 22.234 1 86.75 194 ALA A N 1
ATOM 1532 C CA . ALA A 1 194 ? -14.695 44.031 22.844 1 86.75 194 ALA A CA 1
ATOM 1533 C C . ALA A 1 194 ? -13.219 44.125 23.219 1 86.75 194 ALA A C 1
ATOM 1535 O O . ALA A 1 194 ? -12.82 43.625 24.281 1 86.75 194 ALA A O 1
ATOM 1536 N N . ASN A 1 195 ? -12.43 44.781 22.422 1 86.81 195 ASN A N 1
ATOM 1537 C CA . ASN A 1 195 ? -10.984 44.844 22.609 1 86.81 195 ASN A CA 1
ATOM 1538 C C . ASN A 1 195 ? -10.617 45.5 23.938 1 86.81 195 ASN A C 1
ATOM 1540 O O . ASN A 1 195 ? -9.555 45.219 24.5 1 86.81 195 ASN A O 1
ATOM 1544 N N . ALA A 1 196 ? -11.523 46.281 24.375 1 87.44 196 ALA A N 1
ATOM 1545 C CA . ALA A 1 196 ? -11.289 47 25.641 1 87.44 196 ALA A CA 1
ATOM 1546 C C . ALA A 1 196 ? -11.477 46.062 26.828 1 87.44 196 ALA A C 1
ATOM 1548 O O . ALA A 1 196 ? -11.039 46.375 27.938 1 87.44 196 ALA A O 1
ATOM 1549 N N . PHE A 1 197 ? -12.109 45.031 26.547 1 90.75 197 PHE A N 1
ATOM 1550 C CA . PHE A 1 197 ? -12.461 44.125 27.656 1 90.75 197 PHE A CA 1
ATOM 1551 C C . PHE A 1 197 ? -11.852 42.75 27.453 1 90.75 197 PHE A C 1
ATOM 1553 O O . PHE A 1 197 ? -12.273 41.781 28.094 1 90.75 197 PHE A O 1
ATOM 1560 N N . LEU A 1 198 ? -11.008 42.688 26.484 1 89.38 198 LEU A N 1
ATOM 1561 C CA . LEU A 1 198 ? -10.297 41.438 26.219 1 89.38 198 LEU A CA 1
ATOM 1562 C C . LEU A 1 198 ? -8.805 41.594 26.484 1 89.38 198 LEU A C 1
ATOM 1564 O O . LEU A 1 198 ? -8.234 42.656 26.219 1 89.38 198 LEU A O 1
ATOM 1568 N N . GLY A 1 199 ? -8.242 40.562 27.062 1 87.19 199 GLY A N 1
ATOM 1569 C CA . GLY A 1 199 ? -6.789 40.5 27.141 1 87.19 199 GLY A CA 1
ATOM 1570 C C . GLY A 1 199 ? -6.133 40.312 25.781 1 87.19 199 GLY A C 1
ATOM 1571 O O . GLY A 1 199 ? -6.805 40.375 24.75 1 87.19 199 GLY A O 1
ATOM 1572 N N . PRO A 1 200 ? -4.836 40.344 25.75 1 86.75 200 PRO A N 1
ATOM 1573 C CA . PRO A 1 200 ? -4.141 40.156 24.469 1 86.75 200 PRO A CA 1
ATOM 1574 C C . PRO A 1 200 ? -4.578 38.875 23.75 1 86.75 200 PRO A C 1
ATOM 1576 O O . PRO A 1 200 ? -4.848 37.875 24.391 1 86.75 200 PRO A O 1
ATOM 1579 N N . PRO A 1 201 ? -4.645 39.031 22.453 1 86.94 201 PRO A N 1
ATOM 1580 C CA . PRO A 1 201 ? -5.023 37.844 21.703 1 86.94 201 PRO A CA 1
ATOM 1581 C C . PRO A 1 201 ? -4.078 36.656 21.938 1 86.94 201 PRO A C 1
ATOM 1583 O O . PRO A 1 201 ? -2.895 36.875 22.219 1 86.94 201 PRO A O 1
ATOM 1586 N N . LYS A 1 202 ? -4.656 35.469 21.844 1 87.62 202 LYS A N 1
ATOM 1587 C CA . LYS A 1 202 ? -3.865 34.25 21.922 1 87.62 202 LYS A CA 1
ATOM 1588 C C . LYS A 1 202 ? -3.42 33.812 20.531 1 87.62 202 LYS A C 1
ATOM 1590 O O . LYS A 1 202 ? -4.254 33.562 19.656 1 87.62 202 LYS A O 1
ATOM 1595 N N . ARG A 1 203 ? -2.162 33.719 20.438 1 91.25 203 ARG A N 1
ATOM 1596 C CA . ARG A 1 203 ? -1.611 33.375 19.141 1 91.25 203 ARG A CA 1
ATOM 1597 C C . ARG A 1 203 ? -2.029 31.969 18.734 1 91.25 203 ARG A C 1
ATOM 1599 O O . ARG A 1 203 ? -1.99 31.031 19.547 1 91.25 203 ARG A O 1
ATOM 1606 N N . GLY A 1 204 ? -2.436 31.734 17.453 1 94.5 204 GLY A N 1
ATOM 1607 C CA . GLY A 1 204 ? -2.771 30.422 16.953 1 94.5 204 GLY A CA 1
ATOM 1608 C C . GLY A 1 204 ? -1.566 29.5 16.812 1 94.5 204 GLY A C 1
ATOM 1609 O O . GLY A 1 204 ? -0.446 29.984 16.609 1 94.5 204 GLY A O 1
ATOM 1610 N N . ARG A 1 205 ? -1.793 28.266 16.969 1 96.75 205 ARG A N 1
ATOM 1611 C CA . ARG A 1 205 ? -0.726 27.281 16.766 1 96.75 205 ARG A CA 1
ATOM 1612 C C . ARG A 1 205 ? -0.325 27.219 15.297 1 96.75 205 ARG A C 1
ATOM 1614 O O . ARG A 1 205 ? -1.137 27.5 14.414 1 96.75 205 ARG A O 1
ATOM 1621 N N . SER A 1 206 ? 0.911 26.859 15.039 1 98.06 206 SER A N 1
ATOM 1622 C CA . SER A 1 206 ? 1.4 26.75 13.664 1 98.06 206 SER A CA 1
ATOM 1623 C C . SER A 1 206 ? 2.432 25.641 13.523 1 98.06 206 SER A C 1
ATOM 1625 O O . SER A 1 206 ? 3.125 25.312 14.492 1 98.06 206 SER A O 1
ATOM 1627 N N . PHE A 1 207 ? 2.447 25.016 12.359 1 98.81 207 PHE A N 1
ATOM 1628 C CA . PHE A 1 207 ? 3.482 24.031 12.055 1 98.81 207 PHE A CA 1
ATOM 1629 C C . PHE A 1 207 ? 3.873 24.094 10.586 1 98.81 207 PHE A C 1
ATOM 1631 O O . PHE A 1 207 ? 3.117 24.609 9.758 1 98.81 207 PHE A O 1
ATOM 1638 N N . VAL A 1 208 ? 5.055 23.688 10.344 1 98.94 208 VAL A N 1
ATOM 1639 C CA . VAL A 1 208 ? 5.551 23.516 8.984 1 98.94 208 VAL A CA 1
ATOM 1640 C C . VAL A 1 208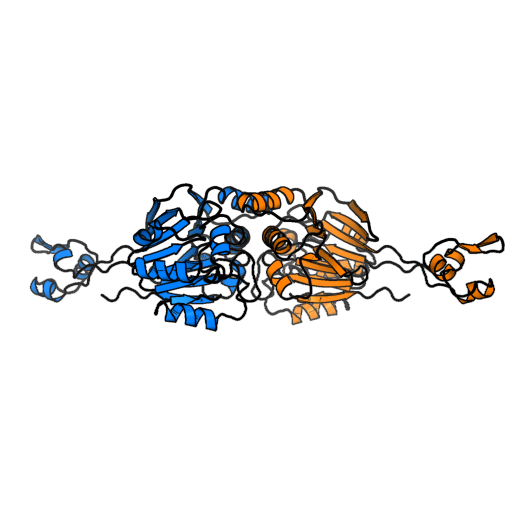 ? 5.895 22.047 8.742 1 98.94 208 VAL A C 1
ATOM 1642 O O . VAL A 1 208 ? 6.562 21.422 9.562 1 98.94 208 VAL A O 1
ATOM 1645 N N . LEU A 1 209 ? 5.352 21.516 7.723 1 98.94 209 LEU A N 1
ATOM 1646 C CA . LEU A 1 209 ? 5.758 20.203 7.211 1 98.94 209 LEU A CA 1
ATOM 1647 C C . LEU A 1 209 ? 6.504 20.344 5.891 1 98.94 209 LEU A C 1
ATOM 1649 O O . LEU A 1 209 ? 5.918 20.766 4.883 1 98.94 209 LEU A O 1
ATOM 1653 N N . ALA A 1 210 ? 7.758 20.062 5.898 1 98.88 210 ALA A N 1
ATOM 1654 C CA . ALA A 1 210 ? 8.586 20.156 4.703 1 98.88 210 ALA A CA 1
ATOM 1655 C C . ALA A 1 210 ? 8.695 18.812 3.988 1 98.88 210 ALA A C 1
ATOM 1657 O O . ALA A 1 210 ? 8.906 17.781 4.625 1 98.88 210 ALA A O 1
ATOM 1658 N N . GLY A 1 211 ? 8.492 18.812 2.65 1 98.56 211 GLY A N 1
ATOM 1659 C CA . GLY A 1 211 ? 8.812 17.625 1.862 1 98.56 211 GLY A CA 1
ATOM 1660 C C . GLY A 1 211 ? 10.305 17.375 1.756 1 98.56 211 GLY A C 1
ATOM 1661 O O . GLY A 1 211 ? 11.094 17.953 2.502 1 98.56 211 GLY A O 1
ATOM 1662 N N . ASP A 1 212 ? 10.672 16.484 0.891 1 98.81 212 ASP A N 1
ATOM 1663 C CA . ASP A 1 212 ? 12.078 16.156 0.655 1 98.81 212 ASP A CA 1
ATOM 1664 C C . ASP A 1 212 ? 12.836 17.359 0.082 1 98.81 212 ASP A C 1
ATOM 1666 O O . ASP A 1 212 ? 12.336 18.031 -0.821 1 98.81 212 ASP A O 1
ATOM 1670 N N . THR A 1 213 ? 14.031 17.578 0.653 1 98.81 213 THR A N 1
ATOM 1671 C CA . THR A 1 213 ? 14.703 18.781 0.17 1 98.81 213 THR A CA 1
ATOM 1672 C C . THR A 1 213 ? 16.156 18.812 0.609 1 98.81 213 THR A C 1
ATOM 1674 O O . THR A 1 213 ? 16.484 18.344 1.705 1 98.81 213 THR A O 1
ATOM 1677 N N . ARG A 1 214 ? 16.938 19.406 -0.22 1 98.5 214 ARG A N 1
ATOM 1678 C CA . ARG A 1 214 ? 18.188 19.984 0.254 1 98.5 214 ARG A CA 1
ATOM 1679 C C . ARG A 1 214 ? 17.922 21.203 1.141 1 98.5 214 ARG A C 1
ATOM 1681 O O . ARG A 1 214 ? 16.812 21.703 1.188 1 98.5 214 ARG A O 1
ATOM 1688 N N . PRO A 1 215 ? 18.984 21.625 1.948 1 97.88 215 PRO A N 1
ATOM 1689 C CA . PRO A 1 215 ? 18.781 22.859 2.707 1 97.88 215 PRO A CA 1
ATOM 1690 C C . PRO A 1 215 ? 18.391 24.031 1.819 1 97.88 215 PRO A C 1
ATOM 1692 O O . PRO A 1 215 ? 19 24.266 0.774 1 97.88 215 PRO A O 1
ATOM 1695 N N . VAL A 1 216 ? 17.359 24.688 2.199 1 97.56 216 VAL A N 1
ATOM 1696 C CA . VAL A 1 216 ? 16.828 25.859 1.491 1 97.56 216 VAL A CA 1
ATOM 1697 C C . VAL A 1 216 ? 16.766 27.047 2.441 1 97.56 216 VAL A C 1
ATOM 1699 O O . VAL A 1 216 ? 16.125 26.984 3.494 1 97.56 216 VAL A O 1
ATOM 1702 N N . LYS A 1 217 ? 17.359 28.141 2.051 1 97.56 217 LYS A N 1
ATOM 1703 C CA . LYS A 1 217 ? 17.453 29.312 2.91 1 97.56 217 LYS A CA 1
ATOM 1704 C C . LYS A 1 217 ? 16.078 29.891 3.189 1 97.56 217 LYS A C 1
ATOM 1706 O O . LYS A 1 217 ? 15.82 30.422 4.277 1 97.56 217 LYS A O 1
ATOM 1711 N N . GLU A 1 218 ? 15.195 29.812 2.23 1 98.31 218 GLU A N 1
ATOM 1712 C CA . GLU A 1 218 ? 13.859 30.391 2.332 1 98.31 218 GLU A CA 1
ATOM 1713 C C . GLU A 1 218 ? 13.031 29.672 3.396 1 98.31 218 GLU A C 1
ATOM 1715 O O . GLU A 1 218 ? 12.023 30.219 3.873 1 98.31 218 GLU A O 1
ATOM 1720 N N . LEU A 1 219 ? 13.422 28.484 3.705 1 98.56 219 LEU A N 1
ATOM 1721 C CA . LEU A 1 219 ? 12.672 27.703 4.688 1 98.56 219 LEU A CA 1
ATOM 1722 C C . LEU A 1 219 ? 12.867 28.281 6.09 1 98.56 219 LEU A C 1
ATOM 1724 O O . LEU A 1 219 ? 12.031 28.062 6.973 1 98.56 219 LEU A O 1
ATOM 1728 N N . ILE A 1 220 ? 13.984 29 6.328 1 98.69 220 ILE A N 1
ATOM 1729 C CA . ILE A 1 220 ? 14.281 29.562 7.641 1 98.69 220 ILE A CA 1
ATOM 1730 C C . ILE A 1 220 ? 13.242 30.609 8 1 98.69 220 ILE A C 1
ATOM 1732 O O . ILE A 1 220 ? 12.523 30.469 9 1 98.69 220 ILE A O 1
ATOM 1736 N N . PRO A 1 221 ? 13.062 31.656 7.148 1 98.69 221 PRO A N 1
ATOM 1737 C CA . PRO A 1 221 ? 12.008 32.594 7.484 1 98.69 221 PRO A CA 1
ATOM 1738 C C . PRO A 1 221 ? 10.609 32 7.395 1 98.69 221 PRO A C 1
ATOM 1740 O O . PRO A 1 221 ? 9.711 32.406 8.133 1 98.69 221 PRO A O 1
ATOM 1743 N N . PHE A 1 222 ? 10.352 31.078 6.516 1 98.81 222 PHE A N 1
ATOM 1744 C CA . PHE A 1 222 ? 9.062 30.422 6.34 1 98.81 222 PHE A CA 1
ATOM 1745 C C . PHE A 1 222 ? 8.656 29.688 7.609 1 98.81 222 PHE A C 1
ATOM 1747 O O . PHE A 1 222 ? 7.477 29.656 7.961 1 98.81 222 PHE A O 1
ATOM 1754 N N . ALA A 1 223 ? 9.641 29.094 8.344 1 98.81 223 ALA A N 1
ATOM 1755 C CA . ALA A 1 223 ? 9.375 28.281 9.531 1 98.81 223 ALA A CA 1
ATOM 1756 C C . ALA A 1 223 ? 9.648 29.094 10.805 1 98.81 223 ALA A C 1
ATOM 1758 O O . ALA A 1 223 ? 9.68 28.531 11.898 1 98.81 223 ALA A O 1
ATOM 1759 N N . LYS A 1 224 ? 9.883 30.344 10.672 1 98.75 224 LYS A N 1
ATOM 1760 C CA . LYS A 1 224 ? 10.289 31.156 11.812 1 98.75 224 LYS A CA 1
ATOM 1761 C C . LYS A 1 224 ? 9.242 31.109 12.922 1 98.75 224 LYS A C 1
ATOM 1763 O O . LYS A 1 224 ? 8.062 31.375 12.68 1 98.75 224 LYS A O 1
ATOM 1768 N N . ASN A 1 225 ? 9.609 30.719 14.078 1 98.25 225 ASN A N 1
ATOM 1769 C CA . ASN A 1 225 ? 8.867 30.766 15.328 1 98.25 225 ASN A CA 1
ATOM 1770 C C . ASN A 1 225 ? 7.629 29.875 15.281 1 98.25 225 ASN A C 1
ATOM 1772 O O . ASN A 1 225 ? 6.672 30.094 16.031 1 98.25 225 ASN A O 1
ATOM 1776 N N . VAL A 1 226 ? 7.555 28.922 14.336 1 98.44 226 VAL A N 1
ATOM 1777 C CA . VAL A 1 226 ? 6.43 27.984 14.367 1 98.44 226 VAL A CA 1
ATOM 1778 C C . VAL A 1 226 ? 6.543 27.078 15.586 1 98.44 226 VAL A C 1
ATOM 1780 O O . VAL A 1 226 ? 7.629 26.891 16.141 1 98.44 226 VAL A O 1
ATOM 1783 N N . ASN A 1 227 ? 5.402 26.5 15.953 1 98.56 227 ASN A N 1
ATOM 1784 C CA . ASN A 1 227 ? 5.391 25.594 17.094 1 98.56 227 ASN A CA 1
ATOM 1785 C C . ASN A 1 227 ? 6.07 24.266 16.766 1 98.56 227 ASN A C 1
ATOM 1787 O O . ASN A 1 227 ? 6.773 23.703 17.594 1 98.56 227 ASN A O 1
ATOM 1791 N N . VAL A 1 228 ? 5.836 23.734 15.594 1 98.88 228 VAL A N 1
ATOM 1792 C CA . VAL A 1 228 ? 6.383 22.422 15.219 1 98.88 228 VAL A CA 1
ATOM 1793 C C . VAL A 1 228 ? 6.941 22.484 13.797 1 98.88 228 VAL A C 1
ATOM 1795 O O . VAL A 1 228 ? 6.281 23 12.891 1 98.88 228 VAL A O 1
ATOM 1798 N N . LEU A 1 229 ? 8.141 22.062 13.617 1 98.94 229 LEU A N 1
ATOM 1799 C CA . LEU A 1 229 ? 8.727 21.797 12.305 1 98.94 229 LEU A CA 1
ATOM 1800 C C . LEU A 1 229 ? 8.891 20.297 12.078 1 98.94 229 LEU A C 1
ATOM 1802 O O . LEU A 1 229 ? 9.539 19.625 12.875 1 98.94 229 LEU A O 1
ATOM 1806 N N . ILE A 1 230 ? 8.234 19.766 11.094 1 98.94 230 ILE A N 1
ATOM 1807 C CA . ILE A 1 230 ? 8.445 18.406 10.625 1 98.94 230 ILE A CA 1
ATOM 1808 C C . ILE A 1 230 ? 9.352 18.406 9.398 1 98.94 230 ILE A C 1
ATOM 1810 O O . ILE A 1 230 ? 9.039 19.047 8.383 1 98.94 230 ILE A O 1
ATOM 1814 N N . HIS A 1 231 ? 10.469 17.781 9.445 1 98.88 231 HIS A N 1
ATOM 1815 C CA . HIS A 1 231 ? 11.484 17.859 8.406 1 98.88 231 HIS A CA 1
ATOM 1816 C C . HIS A 1 231 ? 12.141 16.5 8.164 1 98.88 231 HIS A C 1
ATOM 1818 O O . HIS A 1 231 ? 12.32 15.719 9.102 1 98.88 231 HIS A O 1
ATOM 1824 N N . GLU A 1 232 ? 12.484 16.234 6.93 1 98.75 232 GLU A N 1
ATOM 1825 C CA . GLU A 1 232 ? 13.195 15 6.629 1 98.75 232 GLU A CA 1
ATOM 1826 C C . GLU A 1 232 ? 14.602 15.008 7.23 1 98.75 232 GLU A C 1
ATOM 1828 O O . GLU A 1 232 ? 15.211 16.062 7.367 1 98.75 232 GLU A O 1
ATOM 1833 N N . ALA A 1 233 ? 15.016 13.891 7.621 1 98.25 233 ALA A N 1
ATOM 1834 C CA . ALA A 1 233 ? 16.391 13.578 8.016 1 98.25 233 ALA A CA 1
ATOM 1835 C C . ALA A 1 233 ? 16.859 12.281 7.367 1 98.25 233 ALA A C 1
ATOM 1837 O O . ALA A 1 233 ? 17.344 11.383 8.055 1 98.25 233 ALA A O 1
ATOM 1838 N N . THR A 1 234 ? 16.766 12.281 6.078 1 98.38 234 THR A N 1
ATOM 1839 C CA . THR A 1 234 ? 17 11.07 5.285 1 98.38 234 THR A CA 1
ATOM 1840 C C . THR A 1 234 ? 18.391 10.5 5.57 1 98.38 234 THR A C 1
ATOM 1842 O O . THR A 1 234 ? 18.547 9.289 5.707 1 98.38 234 THR A O 1
ATOM 1845 N N . PHE A 1 235 ? 19.391 11.461 5.691 1 98 235 PHE A N 1
ATOM 1846 C CA . PHE A 1 235 ? 20.766 11.008 5.867 1 98 235 PHE A CA 1
ATOM 1847 C C . PHE A 1 235 ? 21.375 11.609 7.121 1 98 235 PHE A C 1
ATOM 1849 O O . PHE A 1 235 ? 20.906 12.625 7.625 1 98 235 PHE A O 1
ATOM 1856 N N . LEU A 1 236 ? 22.375 10.898 7.605 1 96.88 236 LEU A N 1
ATOM 1857 C CA . LEU A 1 236 ? 23.25 11.484 8.617 1 96.88 236 LEU A CA 1
ATOM 1858 C C . LEU A 1 236 ? 24.391 12.242 7.961 1 96.88 236 LEU A C 1
ATOM 1860 O O . LEU A 1 236 ? 24.547 12.234 6.738 1 96.88 236 LEU A O 1
ATOM 1864 N N . ASP A 1 237 ? 25.109 12.906 8.773 1 93.88 237 ASP A N 1
ATOM 1865 C CA . ASP A 1 237 ? 26.141 13.805 8.273 1 93.88 237 ASP A CA 1
ATOM 1866 C C . ASP A 1 237 ? 27.219 13.031 7.512 1 93.88 237 ASP A C 1
ATOM 1868 O O . ASP A 1 237 ? 27.891 13.594 6.633 1 93.88 237 ASP A O 1
ATOM 1872 N N . ASP A 1 238 ? 27.422 11.773 7.84 1 92.38 238 ASP A N 1
ATOM 1873 C CA . ASP A 1 238 ? 28.422 10.945 7.176 1 92.38 238 ASP A CA 1
ATOM 1874 C C . ASP A 1 238 ? 28.078 10.742 5.703 1 92.38 238 ASP A C 1
ATOM 1876 O O . ASP A 1 238 ? 28.938 10.344 4.91 1 92.38 238 ASP A O 1
ATOM 1880 N N . LYS A 1 239 ? 26.859 11.086 5.285 1 95.38 239 LYS A N 1
ATOM 1881 C CA . LYS A 1 239 ? 26.406 10.914 3.902 1 95.38 239 LYS A CA 1
ATOM 1882 C C . LYS A 1 239 ? 25.953 12.242 3.303 1 95.38 239 LYS A C 1
ATOM 1884 O O . LYS A 1 239 ? 24.984 12.289 2.553 1 95.38 239 LYS A O 1
ATOM 1889 N N . LYS A 1 240 ? 26.562 13.281 3.684 1 94.94 240 LYS A N 1
ATOM 1890 C CA . LYS A 1 240 ? 26.203 14.625 3.236 1 94.94 240 LYS A CA 1
ATOM 1891 C C . LYS A 1 240 ? 26.234 14.727 1.714 1 94.94 240 LYS A C 1
ATOM 1893 O O . LY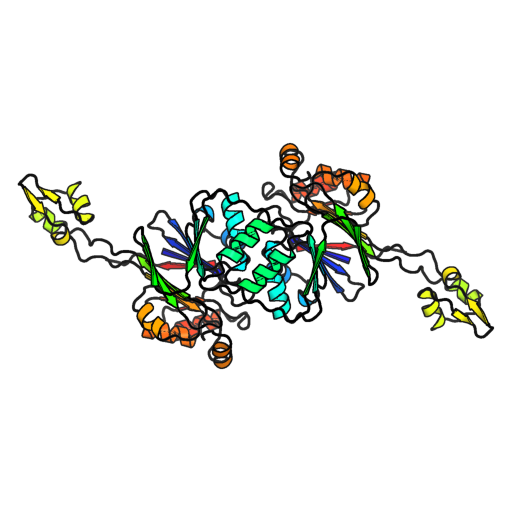S A 1 240 ? 25.391 15.375 1.106 1 94.94 240 LYS A O 1
ATOM 1898 N N . GLY A 1 241 ? 27.266 14.141 1.097 1 94.75 241 GLY A N 1
ATOM 1899 C CA . GLY A 1 241 ? 27.359 14.133 -0.355 1 94.75 241 GLY A CA 1
ATOM 1900 C C . GLY A 1 241 ? 26.188 13.445 -1.022 1 94.75 241 GLY A C 1
ATOM 1901 O O . GLY A 1 241 ? 25.594 13.977 -1.969 1 94.75 241 GLY A O 1
ATOM 1902 N N . HIS A 1 242 ? 25.828 12.273 -0.53 1 94 242 HIS A N 1
ATOM 1903 C CA . HIS A 1 242 ? 24.672 11.531 -1.029 1 94 242 HIS A CA 1
ATOM 1904 C C . HIS A 1 242 ? 23.391 12.344 -0.861 1 94 242 HIS A C 1
ATOM 1906 O O . HIS A 1 242 ? 22.547 12.359 -1.757 1 94 242 HIS A O 1
ATOM 1912 N N . ALA A 1 243 ? 23.281 12.93 0.3 1 96.38 243 ALA A N 1
ATOM 1913 C CA . ALA A 1 243 ? 22.094 13.75 0.577 1 96.38 243 ALA A CA 1
ATOM 1914 C C . ALA A 1 243 ? 21.922 14.828 -0.491 1 96.38 243 ALA A C 1
ATOM 1916 O O . ALA A 1 243 ? 20.828 14.977 -1.049 1 96.38 243 ALA A O 1
ATOM 1917 N N . HIS A 1 244 ? 22.969 15.516 -0.771 1 96.19 244 HIS A N 1
ATOM 1918 C CA . HIS A 1 244 ? 22.922 16.578 -1.775 1 96.19 244 HIS A CA 1
ATOM 1919 C C . HIS A 1 244 ? 22.609 16 -3.156 1 96.19 244 HIS A C 1
ATOM 1921 O O . HIS A 1 244 ? 21.781 16.562 -3.885 1 96.19 244 HIS A O 1
ATOM 1927 N N . GLU A 1 245 ? 23.234 14.984 -3.527 1 96.31 245 GLU A N 1
ATOM 1928 C CA . GLU A 1 245 ? 23.078 14.367 -4.844 1 96.31 245 GLU A CA 1
ATOM 1929 C C . GLU A 1 245 ? 21.641 13.93 -5.078 1 96.31 245 GLU A C 1
ATOM 1931 O O . GLU A 1 245 ? 21.109 14.078 -6.18 1 96.31 245 GLU A O 1
ATOM 1936 N N . TYR A 1 246 ? 21 13.445 -4.039 1 95.44 246 TYR A N 1
ATOM 1937 C CA . TYR A 1 246 ? 19.672 12.875 -4.199 1 95.44 246 TYR A CA 1
ATOM 1938 C C . TYR A 1 246 ? 18.594 13.859 -3.77 1 95.44 246 TYR A C 1
ATOM 1940 O O . TYR A 1 246 ? 17.422 13.508 -3.701 1 95.44 246 TYR A O 1
ATOM 1948 N N . GLY A 1 247 ? 18.969 15.062 -3.467 1 98 247 GLY A N 1
ATOM 1949 C CA . GLY A 1 247 ? 18.016 16.109 -3.164 1 98 247 GLY A CA 1
ATOM 1950 C C . GLY A 1 247 ? 17.391 15.969 -1.782 1 98 247 GLY A C 1
ATOM 1951 O O . GLY A 1 247 ? 16.188 16.156 -1.613 1 98 247 GLY A O 1
ATOM 1952 N N . HIS A 1 248 ? 18.25 15.57 -0.83 1 98.62 248 HIS A N 1
ATOM 1953 C CA . HIS A 1 248 ? 17.766 15.375 0.533 1 98.62 248 HIS A CA 1
ATOM 1954 C C . HIS A 1 248 ? 18.594 16.172 1.532 1 98.62 248 HIS A C 1
ATOM 1956 O O . HIS A 1 248 ? 19.594 16.797 1.157 1 98.62 248 HIS A O 1
ATOM 1962 N N . SER A 1 249 ? 18.203 16.203 2.799 1 98.62 249 SER A N 1
ATOM 1963 C CA . SER A 1 249 ? 18.906 16.828 3.904 1 98.62 249 SER A CA 1
ATOM 1964 C C . SER A 1 249 ? 19.5 15.789 4.844 1 98.62 249 SER A C 1
ATOM 1966 O O . SER A 1 249 ? 19.047 14.641 4.871 1 98.62 249 SER A O 1
ATOM 1968 N N . THR A 1 250 ? 20.516 16.219 5.543 1 98.44 250 THR A N 1
ATOM 1969 C CA . THR A 1 250 ? 20.984 15.445 6.684 1 98.44 250 THR A CA 1
ATOM 1970 C C . THR A 1 250 ? 20.25 15.852 7.957 1 98.44 250 THR A C 1
ATOM 1972 O O . THR A 1 250 ? 19.609 16.906 8 1 98.44 250 THR A O 1
ATOM 1975 N N . MET A 1 251 ? 20.328 14.992 8.969 1 98.44 251 MET A N 1
ATOM 1976 C CA . MET A 1 251 ? 19.781 15.336 10.273 1 98.44 251 MET A CA 1
ATOM 1977 C C . MET A 1 251 ? 20.359 16.656 10.781 1 98.44 251 MET A C 1
ATOM 1979 O O . MET A 1 251 ? 19.625 17.5 11.312 1 98.44 251 MET A O 1
ATOM 1983 N N . ALA A 1 252 ? 21.594 16.859 10.609 1 98.38 252 ALA A N 1
ATOM 1984 C CA . ALA A 1 252 ? 22.25 18.094 11.031 1 98.38 252 ALA A CA 1
ATOM 1985 C C . ALA A 1 252 ? 21.672 19.312 10.312 1 98.38 252 ALA A C 1
ATOM 1987 O O . ALA A 1 252 ? 21.516 20.375 10.914 1 98.38 252 ALA A O 1
ATOM 1988 N N . ASP A 1 253 ? 21.438 19.172 9.039 1 98.5 253 ASP A N 1
ATOM 1989 C CA . ASP A 1 253 ? 20.828 20.25 8.273 1 98.5 253 ASP A CA 1
ATOM 1990 C C . ASP A 1 253 ? 19.484 20.656 8.875 1 98.5 253 ASP A C 1
ATOM 1992 O O . ASP A 1 253 ? 19.219 21.844 9.055 1 98.5 253 ASP A O 1
ATOM 1996 N N . ALA A 1 254 ? 18.672 19.672 9.148 1 98.69 254 ALA A N 1
ATOM 1997 C CA . ALA A 1 254 ? 17.344 19.922 9.695 1 98.69 254 ALA A CA 1
ATOM 1998 C C . ALA A 1 254 ? 17.422 20.609 11.062 1 98.69 254 ALA A C 1
ATOM 2000 O O . ALA A 1 254 ? 16.656 21.516 11.352 1 98.69 254 ALA A O 1
ATOM 2001 N N . ILE A 1 255 ? 18.344 20.125 11.883 1 98.75 255 ILE A N 1
ATOM 2002 C CA . ILE A 1 255 ? 18.531 20.656 13.227 1 98.75 255 ILE A CA 1
ATOM 2003 C C . ILE A 1 255 ? 19 22.109 13.141 1 98.75 255 ILE A C 1
ATOM 2005 O O . ILE A 1 255 ? 18.516 22.969 13.875 1 98.75 255 ILE A O 1
ATOM 2009 N N . GLN A 1 256 ? 19.922 22.375 12.266 1 98.56 256 GLN A N 1
ATOM 2010 C CA . GLN A 1 256 ? 20.406 23.734 12.078 1 98.56 256 GLN A CA 1
ATOM 2011 C C . GLN A 1 256 ? 19.266 24.656 11.641 1 98.56 256 GLN A C 1
ATOM 2013 O O . GLN A 1 256 ? 19.156 25.781 12.141 1 98.56 256 GLN A O 1
ATOM 2018 N N . LEU A 1 257 ? 18.516 24.219 10.703 1 98.69 257 LEU A N 1
ATOM 2019 C CA . LEU A 1 257 ? 17.359 24.984 10.258 1 98.69 257 LEU A CA 1
ATOM 2020 C C . LEU A 1 257 ? 16.438 25.281 11.43 1 98.69 257 LEU A C 1
ATOM 2022 O O . LEU A 1 257 ? 15.953 26.406 11.57 1 98.69 257 LEU A O 1
ATOM 2026 N N . ALA A 1 258 ? 16.156 24.266 12.234 1 98.81 258 ALA A N 1
ATOM 2027 C CA . ALA A 1 258 ? 15.266 24.422 13.383 1 98.81 258 ALA A CA 1
ATOM 2028 C C . ALA A 1 258 ? 15.781 25.5 14.336 1 98.81 258 ALA A C 1
ATOM 2030 O O . ALA A 1 258 ? 15.008 26.328 14.828 1 98.81 258 ALA A O 1
ATOM 2031 N N . LYS A 1 259 ? 17.078 25.484 14.602 1 98.75 259 LYS A N 1
ATOM 2032 C CA . LYS A 1 259 ? 17.703 26.469 15.477 1 98.75 259 LYS A CA 1
ATOM 2033 C C . LYS A 1 259 ? 17.594 27.875 14.891 1 98.75 259 LYS A C 1
ATOM 2035 O O . LYS A 1 259 ? 17.203 28.812 15.586 1 98.75 259 LYS A O 1
ATOM 2040 N N . GLN A 1 260 ? 17.922 27.969 13.602 1 98.75 260 GLN A N 1
ATOM 2041 C CA . GLN A 1 260 ? 17.906 29.266 12.93 1 98.75 260 GLN A CA 1
ATOM 2042 C C . GLN A 1 260 ? 16.484 29.828 12.844 1 98.75 260 GLN A C 1
ATOM 2044 O O . GLN A 1 260 ? 16.297 31.047 12.914 1 98.75 260 GLN A O 1
ATOM 2049 N N . ALA A 1 261 ? 15.531 28.984 12.688 1 98.75 261 ALA A N 1
ATOM 2050 C CA . ALA A 1 261 ? 14.141 29.391 12.555 1 98.75 261 ALA A CA 1
ATOM 2051 C C . ALA A 1 261 ? 13.492 29.578 13.922 1 98.75 261 ALA A C 1
ATOM 2053 O O . ALA A 1 261 ? 12.367 30.094 14.023 1 98.75 261 ALA A O 1
ATOM 2054 N N . ASN A 1 262 ? 14.141 29.203 14.969 1 98.5 262 ASN A N 1
ATOM 2055 C CA . ASN A 1 262 ? 13.648 29.328 16.344 1 98.5 262 ASN A CA 1
ATOM 2056 C C . ASN A 1 262 ? 12.32 28.594 16.531 1 98.5 262 ASN A C 1
ATOM 2058 O O . ASN A 1 262 ? 11.344 29.188 16.984 1 98.5 262 ASN A O 1
ATOM 2062 N N . VAL A 1 263 ? 12.258 27.359 16.078 1 98.62 263 VAL A N 1
ATOM 2063 C CA . VAL A 1 263 ? 11.031 26.578 16.234 1 98.62 263 VAL A CA 1
ATOM 2064 C C . VAL A 1 263 ? 10.969 26 17.641 1 98.62 263 VAL A C 1
ATOM 2066 O O . VAL A 1 263 ? 12 25.812 18.297 1 98.62 263 VAL A O 1
ATOM 2069 N N . ASP A 1 264 ? 9.742 25.734 18.156 1 98.44 264 ASP A N 1
ATOM 2070 C CA . ASP A 1 264 ? 9.594 25.172 19.484 1 98.44 264 ASP A CA 1
ATOM 2071 C C . ASP A 1 264 ? 9.953 23.688 19.5 1 98.44 264 ASP A C 1
ATOM 2073 O O . ASP A 1 264 ? 10.648 23.219 20.406 1 98.44 264 ASP A O 1
ATOM 2077 N N . HIS A 1 265 ? 9.438 22.922 18.547 1 98.75 265 HIS A N 1
ATOM 2078 C CA . HIS A 1 265 ? 9.648 21.484 18.453 1 98.75 265 HIS A CA 1
ATOM 2079 C C . HIS A 1 265 ? 10.086 21.078 17.047 1 98.75 265 HIS A C 1
ATOM 2081 O O . HIS A 1 265 ? 9.586 21.609 16.062 1 98.75 265 HIS A O 1
ATOM 2087 N N . LEU A 1 266 ? 11.039 20.172 16.984 1 98.94 266 LEU A N 1
ATOM 2088 C CA . LEU A 1 266 ? 11.484 19.578 15.719 1 98.94 266 LEU A CA 1
ATOM 2089 C C . LEU A 1 266 ? 11.18 18.094 15.672 1 98.94 266 LEU A C 1
ATOM 2091 O O . LEU A 1 266 ? 11.562 17.344 16.578 1 98.94 266 LEU A O 1
ATOM 2095 N N . ILE A 1 267 ? 10.438 17.672 14.688 1 98.94 267 ILE A N 1
ATOM 2096 C CA . ILE A 1 267 ? 10.172 16.25 14.477 1 98.94 267 ILE A CA 1
ATOM 2097 C C . ILE A 1 267 ? 10.844 15.789 13.18 1 98.94 267 ILE A C 1
ATOM 2099 O O . ILE A 1 267 ? 10.523 16.297 12.102 1 98.94 267 ILE A O 1
ATOM 2103 N N . LEU A 1 268 ? 11.758 14.883 13.336 1 98.88 268 LEU A N 1
ATOM 2104 C CA . LEU A 1 268 ? 12.523 14.352 12.219 1 98.88 268 LEU A CA 1
ATOM 2105 C C . LEU A 1 268 ? 11.883 13.07 11.688 1 98.88 268 LEU A C 1
ATOM 2107 O O . LEU A 1 268 ? 11.453 12.211 12.469 1 98.88 268 LEU A O 1
ATOM 2111 N N . THR A 1 269 ? 11.789 12.953 10.336 1 98.75 269 THR A N 1
ATOM 2112 C CA . THR A 1 269 ? 11.148 11.82 9.68 1 98.75 269 THR A CA 1
ATOM 2113 C C . THR A 1 269 ? 11.867 11.477 8.383 1 98.75 269 THR A C 1
ATOM 2115 O O . THR A 1 269 ? 12.961 11.984 8.117 1 98.75 269 THR A O 1
ATOM 2118 N N . HIS A 1 270 ? 11.281 10.516 7.574 1 98.75 270 HIS A N 1
ATOM 2119 C CA . HIS A 1 270 ? 11.828 10.141 6.277 1 98.75 270 HIS A CA 1
ATOM 2120 C C . HIS A 1 270 ? 13.258 9.625 6.406 1 98.75 270 HIS A C 1
ATOM 2122 O O . HIS A 1 270 ? 14.156 10.102 5.715 1 98.75 270 HIS A O 1
ATOM 2128 N N . ILE A 1 271 ? 13.5 8.742 7.34 1 98.25 271 ILE A N 1
ATOM 2129 C CA . ILE A 1 271 ? 14.805 8.203 7.703 1 98.25 271 ILE A CA 1
ATOM 2130 C C . ILE A 1 271 ? 15.164 7.051 6.766 1 98.25 271 ILE A C 1
ATOM 2132 O O . ILE A 1 271 ? 14.367 6.129 6.57 1 98.25 271 ILE A O 1
ATOM 2136 N N . SER A 1 272 ? 16.344 7.094 6.27 1 96.75 272 SER A N 1
ATOM 2137 C CA . SER A 1 272 ? 16.828 6.047 5.367 1 96.75 272 SER A CA 1
ATOM 2138 C C . SER A 1 272 ? 16.844 4.688 6.062 1 96.75 272 SER A C 1
ATOM 2140 O O . SER A 1 272 ? 17.219 4.59 7.234 1 96.75 272 SER A O 1
ATOM 2142 N N . SER A 1 273 ? 16.5 3.674 5.293 1 94.19 273 SER A N 1
ATOM 2143 C CA . SER A 1 273 ? 16.5 2.318 5.832 1 94.19 273 SER A CA 1
ATOM 2144 C C . SER A 1 273 ? 17.906 1.853 6.188 1 94.19 273 SER A C 1
ATOM 2146 O O . SER A 1 273 ? 18.078 0.868 6.91 1 94.19 273 SER A O 1
ATOM 2148 N N . ARG A 1 274 ? 18.906 2.514 5.738 1 93.62 274 ARG A N 1
ATOM 2149 C CA . ARG A 1 274 ? 20.297 2.178 6.035 1 93.62 274 ARG A CA 1
ATOM 2150 C C . ARG A 1 274 ? 20.594 2.324 7.523 1 93.62 274 ARG A C 1
ATOM 2152 O O . ARG A 1 274 ? 21.562 1.75 8.031 1 93.62 274 ARG A O 1
ATOM 2159 N N . TYR A 1 275 ? 19.828 3.072 8.18 1 95.5 275 TYR A N 1
ATOM 2160 C CA . TYR A 1 275 ? 20.031 3.311 9.609 1 95.5 275 TYR A CA 1
ATOM 2161 C C . TYR A 1 275 ? 19.125 2.41 10.445 1 95.5 275 TYR A C 1
ATOM 2163 O O . TYR A 1 275 ? 18.594 2.836 11.469 1 95.5 275 TYR A O 1
ATOM 2171 N N . HIS A 1 276 ? 18.938 1.232 9.938 1 91.81 276 HIS A N 1
ATOM 2172 C CA . HIS A 1 276 ? 18.141 0.221 10.625 1 91.81 276 HIS A CA 1
ATOM 2173 C C . HIS A 1 276 ? 18.688 -0.069 12.016 1 91.81 276 HIS A C 1
ATOM 2175 O O . HIS A 1 276 ? 19.906 -0.133 12.203 1 91.81 276 HIS A O 1
ATOM 2181 N N . ASP A 1 277 ? 17.844 -0.182 13.031 1 93 277 ASP A N 1
ATOM 2182 C CA . ASP A 1 277 ? 18.156 -0.547 14.414 1 93 277 ASP A CA 1
ATOM 2183 C C . ASP A 1 277 ? 18.984 0.542 15.094 1 93 277 ASP A C 1
ATOM 2185 O O . ASP A 1 277 ? 19.781 0.255 15.992 1 93 277 ASP A O 1
ATOM 2189 N N . MET A 1 278 ? 18.859 1.754 14.648 1 95 278 MET A N 1
ATOM 2190 C CA . MET A 1 278 ? 19.641 2.848 15.227 1 95 278 MET A CA 1
ATOM 2191 C C . MET A 1 278 ? 18.719 3.902 15.836 1 95 278 MET A C 1
ATOM 2193 O O . MET A 1 278 ? 19.141 5.047 16.047 1 95 278 MET A O 1
ATOM 2197 N N . SER A 1 279 ? 17.531 3.531 16.062 1 94.56 279 SER A N 1
ATOM 2198 C CA . SER A 1 279 ? 16.516 4.48 16.484 1 94.56 279 SER A CA 1
ATOM 2199 C C . SER A 1 279 ? 16.938 5.23 17.75 1 94.56 279 SER A C 1
ATOM 2201 O O . SER A 1 279 ? 16.812 6.457 17.812 1 94.56 279 SER A O 1
ATOM 2203 N N . ASP A 1 280 ? 17.453 4.516 18.734 1 96.56 280 ASP A N 1
ATOM 2204 C CA . ASP A 1 280 ? 17.875 5.125 20 1 96.56 280 ASP A CA 1
ATOM 2205 C C . ASP A 1 280 ? 19.047 6.082 19.781 1 96.56 280 ASP A C 1
ATOM 2207 O O . ASP A 1 280 ? 19.078 7.176 20.359 1 96.56 280 ASP A O 1
ATOM 2211 N N . GLU A 1 281 ? 19.938 5.605 19.016 1 97.12 281 GLU A N 1
ATOM 2212 C CA . GLU A 1 281 ? 21.109 6.43 18.734 1 97.12 281 GLU A CA 1
ATOM 2213 C C . GLU A 1 281 ? 20.719 7.707 18 1 97.12 281 GLU A C 1
ATOM 2215 O O . GLU A 1 281 ? 21.219 8.789 18.312 1 97.12 281 GLU A O 1
ATOM 2220 N N . LEU A 1 282 ? 19.859 7.582 17.047 1 97.88 282 LEU A N 1
ATOM 2221 C CA . LEU A 1 282 ? 19.406 8.742 16.281 1 97.88 282 LEU A CA 1
ATOM 2222 C C . LEU A 1 282 ? 18.672 9.727 17.188 1 97.88 282 LEU A C 1
ATOM 2224 O O . LEU A 1 282 ? 18.891 10.938 17.094 1 97.88 282 LEU A O 1
ATOM 2228 N N . GLN A 1 283 ? 17.859 9.211 18.016 1 98.25 283 GLN A N 1
ATOM 2229 C CA . GLN A 1 283 ? 17.109 10.047 18.938 1 98.25 283 GLN A CA 1
ATOM 2230 C C . GLN A 1 283 ? 18.047 10.82 19.859 1 98.25 283 GLN A C 1
ATOM 2232 O O . GLN A 1 283 ? 17.875 12.023 20.078 1 98.25 283 GLN A O 1
ATOM 2237 N N . LYS A 1 284 ? 19 10.125 20.453 1 98.12 284 LYS A N 1
ATOM 2238 C CA . LYS A 1 284 ? 19.953 10.758 21.344 1 98.12 284 LYS A CA 1
ATOM 2239 C C . LYS A 1 284 ? 20.75 11.852 20.641 1 98.12 284 LYS A C 1
ATOM 2241 O O . LYS A 1 284 ? 20.938 12.938 21.188 1 98.12 284 LYS A O 1
ATOM 2246 N N . LYS A 1 285 ? 21.125 11.516 19.469 1 97.69 285 LYS A N 1
ATOM 2247 C CA . LYS A 1 285 ? 21.875 12.484 18.688 1 97.69 285 LYS A CA 1
ATOM 2248 C C . LYS A 1 285 ? 21.047 13.734 18.422 1 97.69 285 LYS A C 1
ATOM 2250 O O . LYS A 1 285 ? 21.547 14.859 18.547 1 97.69 285 LYS A O 1
ATOM 2255 N N . ALA A 1 286 ? 19.844 13.57 17.984 1 98.44 286 ALA A N 1
ATOM 2256 C CA . ALA A 1 286 ? 18.953 14.688 17.688 1 98.44 286 ALA A CA 1
ATOM 2257 C C . ALA A 1 286 ? 18.719 15.539 18.938 1 98.44 286 ALA A C 1
ATOM 2259 O O . ALA A 1 286 ? 18.844 16.766 18.891 1 98.44 286 ALA A O 1
ATOM 2260 N N . GLN A 1 287 ? 18.438 14.906 20.016 1 98.25 287 GLN A N 1
ATOM 2261 C CA . GLN A 1 287 ? 18.094 15.609 21.25 1 98.25 287 GLN A CA 1
ATOM 2262 C C . GLN A 1 287 ? 19.312 16.344 21.812 1 98.25 287 GLN A C 1
ATOM 2264 O O . GLN A 1 287 ? 19.156 17.406 22.422 1 98.25 287 GLN A O 1
ATOM 2269 N N . ASN A 1 288 ? 20.453 15.719 21.719 1 98.12 288 ASN A N 1
ATOM 2270 C CA . ASN A 1 288 ? 21.672 16.391 22.156 1 98.12 288 ASN A CA 1
ATOM 2271 C C . ASN A 1 288 ? 21.922 17.688 21.391 1 98.12 288 ASN A C 1
ATOM 2273 O O . ASN A 1 288 ? 22.438 18.656 21.953 1 98.12 288 ASN A O 1
ATOM 2277 N N . ALA A 1 289 ? 21.547 17.672 20.203 1 98.25 289 ALA A N 1
ATOM 2278 C CA . ALA A 1 289 ? 21.797 18.828 19.344 1 98.25 289 ALA A CA 1
ATOM 2279 C C . ALA A 1 289 ? 20.656 19.859 19.453 1 98.25 289 ALA A C 1
ATOM 2281 O O . ALA A 1 289 ? 20.891 21.062 19.297 1 98.25 289 ALA A O 1
ATOM 2282 N N . PHE A 1 290 ? 19.5 19.438 19.656 1 98.5 290 PHE A N 1
ATOM 2283 C CA . PHE A 1 290 ? 18.312 20.25 19.812 1 98.5 290 PHE A CA 1
ATOM 2284 C C . PHE A 1 290 ? 17.344 19.609 20.812 1 98.5 290 PHE A C 1
ATOM 2286 O O . PHE A 1 290 ? 16.656 18.641 20.484 1 98.5 290 PHE A O 1
ATOM 2293 N N . ALA A 1 291 ? 17.188 20.156 21.953 1 98.19 291 ALA A N 1
ATOM 2294 C CA . ALA A 1 291 ? 16.562 19.531 23.125 1 98.19 291 ALA A CA 1
ATOM 2295 C C . ALA A 1 291 ? 15.148 19.078 22.812 1 98.19 291 ALA A C 1
ATOM 2297 O O . ALA A 1 291 ? 14.703 18.031 23.281 1 98.19 291 ALA A O 1
ATOM 2298 N N . ASN A 1 292 ? 14.438 19.797 21.984 1 98.31 292 ASN A N 1
ATOM 2299 C CA . ASN A 1 292 ? 13.039 19.484 21.688 1 98.31 292 ASN A CA 1
ATOM 2300 C C . ASN A 1 292 ? 12.891 18.797 20.344 1 98.31 292 ASN A C 1
ATOM 2302 O O . ASN A 1 292 ? 11.875 18.953 19.672 1 98.31 292 ASN A O 1
ATOM 2306 N N . ALA A 1 293 ? 13.938 18.062 19.969 1 98.75 293 ALA A N 1
ATOM 2307 C CA . ALA A 1 293 ? 13.891 17.281 18.75 1 98.75 293 ALA A CA 1
ATOM 2308 C C . ALA A 1 293 ? 13.469 15.844 19.031 1 98.75 293 ALA A C 1
ATOM 2310 O O . ALA A 1 293 ? 13.852 15.266 20.047 1 98.75 293 ALA A O 1
ATOM 2311 N N . VAL A 1 294 ? 12.68 15.289 18.125 1 98.75 294 VAL A N 1
ATOM 2312 C CA . VAL A 1 294 ? 12.289 13.883 18.172 1 98.75 294 VAL A CA 1
ATOM 2313 C C . VAL A 1 294 ? 12.477 13.242 16.812 1 98.75 294 VAL A C 1
ATOM 2315 O O . VAL A 1 294 ? 12.156 13.852 15.781 1 98.75 294 VAL A O 1
ATOM 2318 N N . VAL A 1 295 ? 13.07 12.109 16.781 1 98.75 295 VAL A N 1
ATOM 2319 C CA . VAL A 1 295 ? 13.055 11.281 15.586 1 98.75 295 VAL A CA 1
ATOM 2320 C C . VAL A 1 295 ? 11.812 10.391 15.578 1 98.75 295 VAL A C 1
ATOM 2322 O O . VAL A 1 295 ? 11.727 9.422 16.344 1 98.75 295 VAL A O 1
ATOM 2325 N N . ALA A 1 296 ? 10.93 10.719 14.656 1 98.69 296 ALA A N 1
ATOM 2326 C CA . ALA A 1 296 ? 9.656 10.008 14.641 1 98.69 296 ALA A CA 1
ATOM 2327 C C . ALA A 1 296 ? 9.836 8.547 14.234 1 98.69 296 ALA A C 1
ATOM 2329 O O . ALA A 1 296 ? 10.766 8.219 13.5 1 98.69 296 ALA A O 1
ATOM 2330 N N . HIS A 1 297 ? 9.078 7.695 14.758 1 98.44 297 HIS A N 1
ATOM 2331 C CA . HIS A 1 297 ? 8.891 6.316 14.328 1 98.44 297 HIS A CA 1
ATOM 2332 C C . HIS A 1 297 ? 7.438 6.043 13.961 1 98.44 297 HIS A C 1
ATOM 2334 O O . HIS A 1 297 ? 6.555 6.848 14.266 1 98.44 297 HIS A O 1
ATOM 2340 N N . ASP A 1 298 ? 7.188 5.012 13.227 1 98.62 298 ASP A N 1
ATOM 2341 C CA . ASP A 1 298 ? 5.812 4.695 12.852 1 98.62 298 ASP A CA 1
ATOM 2342 C C . ASP A 1 298 ? 4.914 4.594 14.086 1 98.62 298 ASP A C 1
ATOM 2344 O O . ASP A 1 298 ? 5.312 4.023 15.102 1 98.62 298 ASP A O 1
ATOM 2348 N N . PHE A 1 299 ? 3.742 5.246 14.031 1 98.69 299 PHE A N 1
ATOM 2349 C CA . PHE A 1 299 ? 2.693 5.297 15.039 1 98.69 299 PHE A CA 1
ATOM 2350 C C . PHE A 1 299 ? 3.068 6.25 16.172 1 98.69 299 PHE A C 1
ATOM 2352 O O . PHE A 1 299 ? 2.402 6.289 17.203 1 98.69 299 PHE A O 1
ATOM 2359 N N . TYR A 1 300 ? 4.148 6.957 15.992 1 98.62 300 TYR A N 1
ATOM 2360 C CA . TYR A 1 300 ? 4.441 8.047 16.922 1 98.62 300 TYR A CA 1
ATOM 2361 C C . TYR A 1 300 ? 3.33 9.086 16.906 1 98.62 300 TYR A C 1
ATOM 2363 O O . TYR A 1 300 ? 2.812 9.438 15.844 1 98.62 300 TYR A O 1
ATOM 2371 N N . VAL A 1 301 ? 2.947 9.562 18.094 1 98.75 301 VAL A N 1
ATOM 2372 C CA . VAL A 1 301 ? 1.947 10.617 18.234 1 98.75 301 VAL A CA 1
ATOM 2373 C C . VAL A 1 301 ? 2.527 11.781 19.031 1 98.75 301 VAL A C 1
ATOM 2375 O O . VAL A 1 301 ? 3.023 11.586 20.141 1 98.75 301 VAL A O 1
ATOM 2378 N N . PHE A 1 302 ? 2.527 12.914 18.453 1 98.75 302 PHE A N 1
ATOM 2379 C CA . PHE A 1 302 ? 2.951 14.133 19.141 1 98.75 302 PHE A CA 1
ATOM 2380 C C . PHE A 1 302 ? 1.754 15.023 19.438 1 98.75 302 PHE A C 1
ATOM 2382 O O . PHE A 1 302 ? 0.929 15.281 18.562 1 98.75 302 PHE A O 1
ATOM 2389 N N . HIS A 1 303 ? 1.683 15.531 20.656 1 98 303 HIS A N 1
ATOM 2390 C CA . HIS A 1 303 ? 0.611 16.422 21.078 1 98 303 HIS A CA 1
ATOM 2391 C C . HIS A 1 303 ? 1.105 17.859 21.203 1 98 303 HIS A C 1
ATOM 2393 O O . HIS A 1 303 ? 2.074 18.125 21.906 1 98 303 HIS A O 1
ATOM 2399 N N . LEU A 1 304 ? 0.512 18.75 20.453 1 97.5 304 LEU A N 1
ATOM 2400 C CA . LEU A 1 304 ? 0.761 20.172 20.578 1 97.5 304 LEU A CA 1
ATOM 2401 C C . LEU A 1 304 ? -0.386 20.859 21.312 1 97.5 304 LEU A C 1
ATOM 2403 O O . LEU A 1 304 ? -1.437 21.125 20.719 1 97.5 304 LEU A O 1
ATOM 2407 N N . PRO A 1 305 ? -0.206 21.172 22.594 1 93.06 305 PRO A N 1
ATOM 2408 C CA . PRO A 1 305 ? -1.273 21.797 23.375 1 93.06 305 PRO A CA 1
ATOM 2409 C C . PRO A 1 305 ? -1.581 23.219 22.922 1 93.06 305 PRO A C 1
ATOM 2411 O O . PRO A 1 305 ? -0.772 23.844 22.219 1 93.06 305 PRO A O 1
ATOM 2414 N N . LEU A 1 306 ? -2.812 23.688 23.25 1 88.19 306 LEU A N 1
ATOM 2415 C CA . LEU A 1 306 ? -3.152 25.094 23 1 88.19 306 LEU A CA 1
ATOM 2416 C C . LEU A 1 306 ? -2.199 26.016 23.734 1 88.19 306 LEU A C 1
ATOM 2418 O O . LEU A 1 306 ? -1.74 25.703 24.844 1 88.19 306 LEU A O 1
ATOM 2422 N N . ALA A 1 307 ? -1.812 27.062 23 1 72.75 307 ALA A N 1
ATOM 2423 C CA . ALA A 1 307 ? -0.943 28.047 23.656 1 72.75 307 ALA A CA 1
ATOM 2424 C C . ALA A 1 307 ? -1.538 28.5 24.984 1 72.75 307 ALA A C 1
ATOM 2426 O O . ALA A 1 307 ? -2.754 28.672 25.109 1 72.75 307 ALA A O 1
ATOM 2427 N N . LYS A 1 308 ? -0.759 28.281 26.109 1 61.81 308 LYS A N 1
ATOM 2428 C CA . LYS A 1 308 ? -1.179 28.781 27.406 1 61.81 308 LYS A CA 1
ATOM 2429 C C . LYS A 1 308 ? -1.336 30.297 27.375 1 61.81 308 LYS A C 1
ATOM 2431 O O . LYS A 1 308 ? -0.536 31 26.75 1 61.81 308 LYS A O 1
ATOM 2436 N N . GLY A 1 309 ? -2.533 30.891 27.375 1 51.69 309 GLY A N 1
ATOM 2437 C CA . GLY A 1 309 ? -2.664 32.312 27.688 1 51.69 309 GLY A CA 1
ATOM 2438 C C . GLY A 1 309 ? -2.121 32.688 29.047 1 51.69 309 GLY A C 1
ATOM 2439 O O . GLY A 1 309 ? -1.95 31.797 29.906 1 51.69 309 GLY A O 1
ATOM 2440 N N . MET B 1 1 ? 6.578 -27.062 -5.363 1 96.56 1 MET B N 1
ATOM 2441 C CA . MET B 1 1 ? 6.023 -25.719 -5.461 1 96.56 1 MET B CA 1
ATOM 2442 C C . MET B 1 1 ? 5.531 -25.219 -4.105 1 96.56 1 MET B C 1
ATOM 2444 O O . MET B 1 1 ? 5.016 -26.016 -3.309 1 96.56 1 MET B O 1
ATOM 2448 N N . GLU B 1 2 ? 5.801 -23.938 -3.844 1 98.38 2 GLU B N 1
ATOM 2449 C CA . GLU B 1 2 ? 5.25 -23.297 -2.654 1 98.38 2 GLU B CA 1
ATOM 2450 C C . GLU B 1 2 ? 4.309 -22.156 -3.031 1 98.38 2 GLU B C 1
ATOM 2452 O O . GLU B 1 2 ? 4.633 -21.344 -3.895 1 98.38 2 GLU B O 1
ATOM 2457 N N . PHE B 1 3 ? 3.174 -22.188 -2.398 1 98.88 3 PHE B N 1
ATOM 2458 C CA . PHE B 1 3 ? 2.227 -21.094 -2.551 1 98.88 3 PHE B CA 1
ATOM 2459 C C . PHE B 1 3 ? 2.234 -20.188 -1.319 1 98.88 3 PHE B C 1
ATOM 2461 O O . PHE B 1 3 ? 1.938 -20.641 -0.212 1 98.88 3 PHE B O 1
ATOM 2468 N N . HIS B 1 4 ? 2.611 -18.938 -1.513 1 98.94 4 HIS B N 1
ATOM 2469 C CA . HIS B 1 4 ? 2.672 -17.953 -0.431 1 98.94 4 HIS B CA 1
ATOM 2470 C C . HIS B 1 4 ? 1.546 -16.938 -0.547 1 98.94 4 HIS B C 1
ATOM 2472 O O . HIS B 1 4 ? 1.473 -16.188 -1.53 1 98.94 4 HIS B O 1
ATOM 2478 N N . PHE B 1 5 ? 0.741 -16.875 0.48 1 98.94 5 PHE B N 1
ATOM 2479 C CA . PHE B 1 5 ? -0.382 -15.953 0.443 1 98.94 5 PHE B CA 1
ATOM 2480 C C . PHE B 1 5 ? -0.052 -14.672 1.205 1 98.94 5 PHE B C 1
ATOM 2482 O O . PHE B 1 5 ? 0.176 -14.703 2.416 1 98.94 5 PHE B O 1
ATOM 2489 N N . PHE B 1 6 ? -0.09 -13.531 0.506 1 98.88 6 PHE B N 1
ATOM 2490 C CA . PHE B 1 6 ? 0.29 -12.258 1.105 1 98.88 6 PHE B CA 1
ATOM 2491 C C . PHE B 1 6 ? -0.941 -11.406 1.398 1 98.88 6 PHE B C 1
ATOM 2493 O O . PHE B 1 6 ? -0.864 -10.43 2.145 1 98.88 6 PHE B O 1
ATOM 2500 N N . GLY B 1 7 ? -2.012 -11.742 0.841 1 98.88 7 GLY B N 1
ATOM 2501 C CA . GLY B 1 7 ? -3.312 -11.125 1.067 1 98.88 7 GLY B CA 1
ATOM 2502 C C . GLY B 1 7 ? -4.473 -12.055 0.759 1 98.88 7 GLY B C 1
ATOM 2503 O O . GLY B 1 7 ? -4.496 -12.703 -0.293 1 98.88 7 GLY B O 1
ATOM 2504 N N . THR B 1 8 ? -5.422 -12.117 1.688 1 98.81 8 THR B N 1
ATOM 2505 C CA . THR B 1 8 ? -6.488 -13.102 1.567 1 98.81 8 THR B CA 1
ATOM 2506 C C . THR B 1 8 ? -7.848 -12.461 1.828 1 98.81 8 THR B C 1
ATOM 2508 O O . THR B 1 8 ? -8.852 -13.156 1.997 1 98.81 8 THR B O 1
ATOM 2511 N N . GLY B 1 9 ? -7.816 -11.102 1.899 1 98.38 9 GLY B N 1
ATOM 2512 C CA . GLY B 1 9 ? -9.055 -10.359 2.104 1 98.38 9 GLY B CA 1
ATOM 2513 C C . GLY B 1 9 ? -9.625 -9.781 0.821 1 98.38 9 GLY B C 1
ATOM 2514 O O . GLY B 1 9 ? -8.898 -9.625 -0.168 1 98.38 9 GLY B O 1
ATOM 2515 N N . SER B 1 10 ? -10.922 -9.477 0.888 1 97.44 10 SER B N 1
ATOM 2516 C CA . SER B 1 10 ? -11.594 -8.961 -0.298 1 97.44 10 SER B CA 1
ATOM 2517 C C . SER B 1 10 ? -11.812 -7.453 -0.205 1 97.44 10 SER B C 1
ATOM 2519 O O . SER B 1 10 ? -12.117 -6.934 0.869 1 97.44 10 SER B O 1
ATOM 2521 N N . GLY B 1 11 ? -11.602 -6.75 -1.297 1 95.69 11 GLY B N 1
ATOM 2522 C CA . GLY B 1 11 ? -12.055 -5.379 -1.481 1 95.69 11 GLY B CA 1
ATOM 2523 C C . GLY B 1 11 ? -11.141 -4.355 -0.836 1 95.69 11 GLY B C 1
ATOM 2524 O O . GLY B 1 11 ? -10.477 -3.584 -1.531 1 95.69 11 GLY B O 1
ATOM 2525 N N . VAL B 1 12 ? -11.102 -4.379 0.503 1 95.75 12 VAL B N 1
ATOM 2526 C CA . VAL B 1 12 ? -10.305 -3.445 1.289 1 95.75 12 VAL B CA 1
ATOM 2527 C C . VAL B 1 12 ? -9.531 -4.203 2.365 1 95.75 12 VAL B C 1
ATOM 2529 O O . VAL B 1 12 ? -9.969 -5.266 2.818 1 95.75 12 VAL B O 1
ATOM 2532 N N . PRO B 1 13 ? -8.383 -3.654 2.715 1 97.38 13 PRO B N 1
ATOM 2533 C CA . PRO B 1 13 ? -7.648 -4.344 3.773 1 97.38 13 PRO B CA 1
ATOM 2534 C C . PRO B 1 13 ? -8.352 -4.277 5.125 1 97.38 13 PRO B C 1
ATOM 2536 O O . PRO B 1 13 ? -9.141 -3.357 5.371 1 97.38 13 PRO B O 1
ATOM 2539 N N . SER B 1 14 ? -8.125 -5.25 5.91 1 96.56 14 SER B N 1
ATOM 2540 C CA . SER B 1 14 ? -8.523 -5.281 7.312 1 96.56 14 SER B CA 1
ATOM 2541 C C . SER B 1 14 ? -7.324 -5.531 8.219 1 96.56 14 SER B C 1
ATOM 2543 O O . SER B 1 14 ? -6.207 -5.73 7.742 1 96.56 14 SER B O 1
ATOM 2545 N N . ILE B 1 15 ? -7.547 -5.441 9.445 1 94.69 15 ILE B N 1
ATOM 2546 C CA . ILE B 1 15 ? -6.477 -5.703 10.398 1 94.69 15 ILE B CA 1
ATOM 2547 C C . ILE B 1 15 ? -5.965 -7.133 10.219 1 94.69 15 ILE B C 1
ATOM 2549 O O . ILE B 1 15 ? -4.762 -7.387 10.336 1 94.69 15 ILE B O 1
ATOM 2553 N N . GLU B 1 16 ? -6.836 -8.062 9.82 1 95.94 16 GLU B N 1
ATOM 2554 C CA . GLU B 1 16 ? -6.52 -9.484 9.773 1 95.94 16 GLU B CA 1
ATOM 2555 C C . GLU B 1 16 ? -5.984 -9.883 8.406 1 95.94 16 GLU B C 1
ATOM 2557 O O . GLU B 1 16 ? -5.164 -10.797 8.297 1 95.94 16 GLU B O 1
ATOM 2562 N N . ARG B 1 17 ? -6.531 -9.25 7.398 1 98.06 17 ARG B N 1
ATOM 2563 C CA . ARG B 1 17 ? -6.23 -9.711 6.047 1 98.06 17 ARG B CA 1
ATOM 2564 C C . ARG B 1 17 ? -5.855 -8.539 5.141 1 98.06 17 ARG B C 1
ATOM 2566 O O . ARG B 1 17 ? -6.551 -7.52 5.113 1 98.06 17 ARG B O 1
ATOM 2573 N N . ASN B 1 18 ? -4.766 -8.648 4.484 1 98.56 18 ASN B N 1
ATOM 2574 C CA . ASN B 1 18 ? -4.449 -7.754 3.381 1 98.56 18 ASN B CA 1
ATOM 2575 C C . ASN B 1 18 ? -5.27 -8.078 2.137 1 98.56 18 ASN B C 1
ATOM 2577 O O . ASN B 1 18 ? -6.012 -9.062 2.121 1 98.56 18 ASN B O 1
ATOM 2581 N N . VAL B 1 19 ? -5.145 -7.234 1.143 1 98.69 19 VAL B N 1
ATOM 2582 C CA . VAL B 1 19 ? -5.836 -7.457 -0.123 1 98.69 19 VAL B CA 1
ATOM 2583 C C . VAL B 1 19 ? -5.016 -8.398 -1.001 1 98.69 19 VAL B C 1
ATOM 2585 O O . VAL B 1 19 ? -3.857 -8.695 -0.694 1 98.69 19 VAL B O 1
ATOM 2588 N N . SER B 1 20 ? -5.516 -8.797 -2.072 1 98.75 20 SER B N 1
ATOM 2589 C CA . SER B 1 20 ? -5.188 -10.008 -2.822 1 98.75 20 SER B CA 1
ATOM 2590 C C . SER B 1 20 ? -3.754 -9.969 -3.342 1 98.75 20 SER B C 1
ATOM 2592 O O . SER B 1 20 ? -3.369 -9.023 -4.039 1 98.75 20 SER B O 1
ATOM 2594 N N . ALA B 1 21 ? -3 -11.023 -3.041 1 98.94 21 ALA B N 1
ATOM 2595 C CA . ALA B 1 21 ? -1.684 -11.32 -3.605 1 98.94 21 ALA B CA 1
ATOM 2596 C C . ALA B 1 21 ? -1.214 -12.711 -3.211 1 98.94 21 ALA B C 1
ATOM 2598 O O . ALA B 1 21 ? -1.307 -13.102 -2.043 1 98.94 21 ALA B O 1
ATOM 2599 N N . CYS B 1 22 ? -0.704 -13.492 -4.168 1 98.81 22 CYS B N 1
ATOM 2600 C CA . CYS B 1 22 ? -0.192 -14.836 -3.953 1 98.81 22 CYS B CA 1
ATOM 2601 C C . CYS B 1 22 ? 1.059 -15.086 -4.789 1 98.81 22 CYS B C 1
ATOM 2603 O O . CYS B 1 22 ? 1.058 -14.852 -6 1 98.81 22 CYS B O 1
ATOM 2605 N N . ALA B 1 23 ? 2.119 -15.531 -4.148 1 98.88 23 ALA B N 1
ATOM 2606 C CA . ALA B 1 23 ? 3.334 -15.875 -4.887 1 98.88 23 ALA B CA 1
ATOM 2607 C C . ALA B 1 23 ? 3.514 -17.391 -4.973 1 98.88 23 ALA B C 1
ATOM 2609 O O . ALA B 1 23 ? 3.205 -18.109 -4.023 1 98.88 23 ALA B O 1
ATOM 2610 N N . VAL B 1 24 ? 3.988 -17.844 -6.062 1 98.75 24 VAL B N 1
ATOM 2611 C CA . VAL B 1 24 ? 4.355 -19.25 -6.25 1 98.75 24 VAL B CA 1
ATOM 2612 C C . VAL B 1 24 ? 5.867 -19.359 -6.453 1 98.75 24 VAL B C 1
ATOM 2614 O O . VAL B 1 24 ? 6.426 -18.734 -7.355 1 98.75 24 VAL B O 1
ATOM 2617 N N . ARG B 1 25 ? 6.457 -20.078 -5.637 1 98.25 25 ARG B N 1
ATOM 2618 C CA . ARG B 1 25 ? 7.887 -20.359 -5.754 1 98.25 25 ARG B CA 1
ATOM 2619 C C . ARG B 1 25 ? 8.125 -21.75 -6.305 1 98.25 25 ARG B C 1
ATOM 2621 O O . ARG B 1 25 ? 7.617 -22.734 -5.766 1 98.25 25 ARG B O 1
ATOM 2628 N N . PHE B 1 26 ? 8.875 -21.812 -7.348 1 96.62 26 PHE B N 1
ATOM 2629 C CA . PHE B 1 26 ? 9.195 -23.078 -7.996 1 96.62 26 PHE B CA 1
ATOM 2630 C C . PHE B 1 26 ? 10.555 -23.594 -7.543 1 96.62 26 PHE B C 1
ATOM 2632 O O . PHE B 1 26 ? 11.586 -23.234 -8.117 1 96.62 26 PHE B O 1
ATOM 2639 N N . LEU B 1 27 ? 10.562 -24.453 -6.594 1 92.44 27 LEU B N 1
ATOM 2640 C CA . LEU B 1 27 ? 11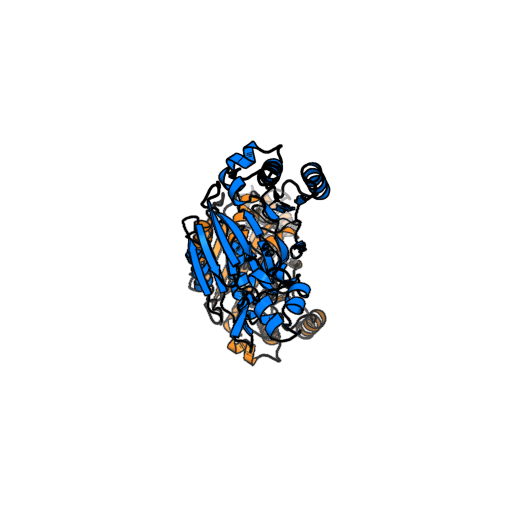.773 -24.906 -5.918 1 92.44 27 LEU B CA 1
ATOM 2641 C C . LEU B 1 27 ? 12.695 -25.641 -6.883 1 92.44 27 LEU B C 1
ATOM 2643 O O . LEU B 1 27 ? 13.914 -25.531 -6.801 1 92.44 27 LEU B O 1
ATOM 2647 N N . GLN B 1 28 ? 12.133 -26.375 -7.852 1 87.12 28 GLN B N 1
ATOM 2648 C CA . GLN B 1 28 ? 12.906 -27.203 -8.773 1 87.12 28 GLN B CA 1
ATOM 2649 C C . GLN B 1 28 ? 13.414 -26.375 -9.953 1 87.12 28 GLN B C 1
ATOM 2651 O O . GLN B 1 28 ? 14.164 -26.891 -10.789 1 87.12 28 GLN B O 1
ATOM 2656 N N . GLN B 1 29 ? 13.031 -25.203 -10.031 1 90 29 GLN B N 1
ATOM 2657 C CA . GLN B 1 29 ? 13.469 -24.281 -11.078 1 90 29 GLN B CA 1
ATOM 2658 C C . GLN B 1 29 ? 14.258 -23.109 -10.484 1 90 29 GLN B C 1
ATOM 2660 O O . GLN B 1 29 ? 13.938 -21.953 -10.742 1 90 29 GLN B O 1
ATOM 2665 N N . ARG B 1 30 ? 15.258 -23.391 -9.719 1 87.75 30 ARG B N 1
ATOM 2666 C CA . ARG B 1 30 ? 16.188 -22.438 -9.125 1 87.75 30 ARG B CA 1
ATOM 2667 C C . ARG B 1 30 ? 15.461 -21.438 -8.227 1 87.75 30 ARG B C 1
ATOM 2669 O O . ARG B 1 30 ? 15.875 -20.297 -8.109 1 87.75 30 ARG B O 1
ATOM 2676 N N . GLY B 1 31 ? 14.234 -21.812 -7.836 1 90.94 31 GLY B N 1
ATOM 2677 C CA . GLY B 1 31 ? 13.5 -20.969 -6.91 1 90.94 31 GLY B CA 1
ATOM 2678 C C . GLY B 1 31 ? 12.859 -19.766 -7.578 1 90.94 31 GLY B C 1
ATOM 2679 O O . GLY B 1 31 ? 12.57 -18.766 -6.922 1 90.94 31 GLY B O 1
ATOM 2680 N N . LYS B 1 32 ? 12.648 -19.859 -8.867 1 94.25 32 LYS B N 1
ATOM 2681 C CA . LYS B 1 32 ? 11.953 -18.781 -9.562 1 94.25 32 LYS B CA 1
ATOM 2682 C C . LYS B 1 32 ? 10.586 -18.516 -8.938 1 94.25 32 LYS B C 1
ATOM 2684 O O . LYS B 1 32 ? 9.961 -19.438 -8.398 1 94.25 32 LYS B O 1
ATOM 2689 N N . GLN B 1 33 ? 10.164 -17.266 -8.992 1 97.69 33 GLN B N 1
ATOM 2690 C CA . GLN B 1 33 ? 8.93 -16.875 -8.32 1 97.69 33 GLN B CA 1
ATOM 2691 C C . GLN B 1 33 ? 8 -16.125 -9.273 1 97.69 33 GLN B C 1
ATOM 2693 O O . GLN B 1 33 ? 8.453 -15.312 -10.086 1 97.69 33 GLN B O 1
ATOM 2698 N N . TRP B 1 34 ? 6.777 -16.516 -9.234 1 98.81 34 TRP B N 1
ATOM 2699 C CA . TRP B 1 34 ? 5.703 -15.789 -9.906 1 98.81 34 TRP B CA 1
ATOM 2700 C C . TRP B 1 34 ? 4.738 -15.172 -8.898 1 98.81 34 TRP B C 1
ATOM 2702 O O . TRP B 1 34 ? 4.57 -15.695 -7.797 1 98.81 34 TRP B O 1
ATOM 2712 N N . LEU B 1 35 ? 4.234 -14.031 -9.258 1 98.94 35 LEU B N 1
ATOM 2713 C CA . LEU B 1 35 ? 3.246 -13.359 -8.422 1 98.94 35 LEU B CA 1
ATOM 2714 C C . LEU B 1 35 ? 1.906 -13.258 -9.148 1 98.94 35 LEU B C 1
ATOM 2716 O O . LEU B 1 35 ? 1.859 -12.938 -10.336 1 98.94 35 LEU B O 1
ATOM 2720 N N . PHE B 1 36 ? 0.857 -13.594 -8.43 1 98.94 36 PHE B N 1
ATOM 2721 C CA . PHE B 1 36 ? -0.506 -13.453 -8.93 1 98.94 36 PHE B CA 1
ATOM 2722 C C . PHE B 1 36 ? -1.26 -12.383 -8.148 1 98.94 36 PHE B C 1
ATOM 2724 O O . PHE B 1 36 ? -1.455 -12.508 -6.941 1 98.94 36 PHE B O 1
ATOM 2731 N N . ASP B 1 37 ? -1.711 -11.32 -8.867 1 98.94 37 ASP B N 1
ATOM 2732 C CA . ASP B 1 37 ? -2.303 -10.109 -8.312 1 98.94 37 ASP B CA 1
ATOM 2733 C C . ASP B 1 37 ? -1.34 -9.422 -7.352 1 98.94 37 ASP B C 1
ATOM 2735 O O . ASP B 1 37 ? -0.367 -10.023 -6.898 1 98.94 37 ASP B O 1
ATOM 2739 N N . CYS B 1 38 ? -1.586 -8.188 -7.16 1 98.94 38 CYS B N 1
ATOM 2740 C CA . CYS B 1 38 ? -0.714 -7.344 -6.348 1 98.94 38 CYS B CA 1
ATOM 2741 C C . CYS B 1 38 ? -1.489 -6.184 -5.734 1 98.94 38 CYS B C 1
ATOM 2743 O O . CYS B 1 38 ? -1.365 -5.043 -6.188 1 98.94 38 CYS B O 1
ATOM 2745 N N . GLY B 1 39 ? -2.25 -6.5 -4.711 1 98.88 39 GLY B N 1
ATOM 2746 C CA . GLY B 1 39 ? -2.941 -5.441 -3.992 1 98.88 39 GLY B CA 1
ATOM 2747 C C . GLY B 1 39 ? -2.01 -4.578 -3.166 1 98.88 39 GLY B C 1
ATOM 2748 O O . GLY B 1 39 ? -0.832 -4.902 -3.004 1 98.88 39 GLY B O 1
ATOM 2749 N N . GLU B 1 40 ? -2.523 -3.506 -2.73 1 98.81 40 GLU B N 1
ATOM 2750 C CA . GLU B 1 40 ? -1.741 -2.594 -1.9 1 98.81 40 GLU B CA 1
ATOM 2751 C C . GLU B 1 40 ? -1.064 -3.336 -0.751 1 98.81 40 GLU B C 1
ATOM 2753 O O . GLU B 1 40 ? -1.647 -4.254 -0.169 1 98.81 40 GLU B O 1
ATOM 2758 N N . ALA B 1 41 ? 0.219 -2.945 -0.412 1 98.75 41 ALA B N 1
ATOM 2759 C CA . ALA B 1 41 ? 1.021 -3.412 0.716 1 98.75 41 ALA B CA 1
ATOM 2760 C C . ALA B 1 41 ? 1.558 -4.816 0.463 1 98.75 41 ALA B C 1
ATOM 2762 O O . ALA B 1 41 ? 2.066 -5.469 1.379 1 98.75 41 ALA B O 1
ATOM 2763 N N . THR B 1 42 ? 1.423 -5.316 -0.772 1 98.88 42 THR B N 1
ATOM 2764 C CA . THR B 1 42 ? 2.014 -6.609 -1.101 1 98.88 42 THR B CA 1
ATOM 2765 C C . THR B 1 42 ? 3.516 -6.602 -0.836 1 98.88 42 THR B C 1
ATOM 2767 O O . THR B 1 42 ? 4.055 -7.539 -0.247 1 98.88 42 THR B O 1
ATOM 2770 N N . GLN B 1 43 ? 4.207 -5.508 -1.244 1 98.69 43 GLN B N 1
ATOM 2771 C CA . GLN B 1 43 ? 5.648 -5.449 -1.019 1 98.69 43 GLN B CA 1
ATOM 2772 C C . GLN B 1 43 ? 5.973 -5.465 0.473 1 98.69 43 GLN B C 1
ATOM 2774 O O . GLN B 1 43 ? 7.008 -5.996 0.882 1 98.69 43 GLN B O 1
ATOM 2779 N N . HIS B 1 44 ? 5.07 -4.879 1.287 1 98.31 44 HIS B N 1
ATOM 2780 C CA . HIS B 1 44 ? 5.262 -4.902 2.732 1 98.31 44 HIS B CA 1
ATOM 2781 C C . HIS B 1 44 ? 5.188 -6.328 3.273 1 98.31 44 HIS B C 1
ATOM 2783 O O . HIS B 1 44 ? 6.004 -6.727 4.105 1 98.31 44 HIS B O 1
ATOM 2789 N N . GLN B 1 45 ? 4.18 -7.07 2.789 1 98.56 45 GLN B N 1
ATOM 2790 C CA . GLN B 1 45 ? 4.02 -8.461 3.188 1 98.56 45 GLN B CA 1
ATOM 2791 C C . GLN B 1 45 ? 5.234 -9.297 2.781 1 98.56 45 GLN B C 1
ATOM 2793 O O . GLN B 1 45 ? 5.715 -10.125 3.557 1 98.56 45 GLN B O 1
ATOM 2798 N N . ILE B 1 46 ? 5.715 -9.055 1.606 1 98.44 46 ILE B N 1
ATOM 2799 C CA . ILE B 1 46 ? 6.836 -9.812 1.06 1 98.44 46 ILE B CA 1
ATOM 2800 C C . ILE B 1 46 ? 8.078 -9.586 1.914 1 98.44 46 ILE B C 1
ATOM 2802 O O . ILE B 1 46 ? 8.875 -10.508 2.121 1 98.44 46 ILE B O 1
ATOM 2806 N N . LEU B 1 47 ? 8.273 -8.359 2.52 1 96.81 47 LEU B N 1
ATOM 2807 C CA . LEU B 1 47 ? 9.398 -8.039 3.387 1 96.81 47 LEU B CA 1
ATOM 2808 C C . LEU B 1 47 ? 9.445 -8.984 4.582 1 96.81 47 LEU B C 1
ATOM 2810 O O . LEU B 1 47 ? 10.516 -9.203 5.16 1 96.81 47 LEU B O 1
ATOM 2814 N N . ARG B 1 48 ? 8.336 -9.562 4.895 1 97.19 48 ARG B N 1
ATOM 2815 C CA . ARG B 1 48 ? 8.234 -10.406 6.082 1 97.19 48 ARG B CA 1
ATOM 2816 C C . ARG B 1 48 ? 8.164 -11.875 5.699 1 97.19 48 ARG B C 1
ATOM 2818 O O . ARG B 1 48 ? 7.695 -12.703 6.488 1 97.19 48 ARG B O 1
ATOM 2825 N N . SER B 1 49 ? 8.555 -12.203 4.543 1 97.88 49 SER B N 1
ATOM 2826 C CA . SER B 1 49 ? 8.453 -13.562 4.031 1 97.88 49 SER B CA 1
ATOM 2827 C C . SER B 1 49 ? 9.773 -14.039 3.436 1 97.88 49 SER B C 1
ATOM 2829 O O . SER B 1 49 ? 10.773 -13.312 3.48 1 97.88 49 SER B O 1
ATOM 2831 N N . SER B 1 50 ? 9.766 -15.242 2.943 1 96.94 50 SER B N 1
ATOM 2832 C CA . SER B 1 50 ? 10.961 -15.805 2.322 1 96.94 50 SER B CA 1
ATOM 2833 C C . SER B 1 50 ? 11.008 -15.492 0.831 1 96.94 50 SER B C 1
ATOM 2835 O O . SER B 1 50 ? 11.969 -15.852 0.145 1 96.94 50 SER B O 1
ATOM 2837 N N . ILE B 1 51 ? 10.016 -14.82 0.355 1 97.44 51 ILE B N 1
ATOM 2838 C CA . ILE B 1 51 ? 9.961 -14.445 -1.053 1 97.44 51 ILE B CA 1
ATOM 2839 C C . ILE B 1 51 ? 10.844 -13.227 -1.294 1 97.44 51 ILE B C 1
ATOM 2841 O O . ILE B 1 51 ? 10.844 -12.281 -0.499 1 97.44 51 ILE B O 1
ATOM 2845 N N . ALA B 1 52 ? 11.602 -13.289 -2.346 1 95.25 52 ALA B N 1
ATOM 2846 C CA . ALA B 1 52 ? 12.492 -12.188 -2.703 1 95.25 52 ALA B CA 1
ATOM 2847 C C . ALA B 1 52 ? 11.969 -11.43 -3.926 1 95.25 52 ALA B C 1
ATOM 2849 O O . ALA B 1 52 ? 11.75 -12.031 -4.98 1 95.25 52 ALA B O 1
ATOM 2850 N N . LEU B 1 53 ? 11.883 -10.172 -3.846 1 95.88 53 LEU B N 1
ATOM 2851 C CA . LEU B 1 53 ? 11.359 -9.359 -4.934 1 95.88 53 LEU B CA 1
ATOM 2852 C C . LEU B 1 53 ? 12.188 -9.539 -6.199 1 95.88 53 LEU B C 1
ATOM 2854 O O . LEU B 1 53 ? 11.641 -9.617 -7.301 1 95.88 53 LEU B O 1
ATOM 2858 N N . GLY B 1 54 ? 13.445 -9.648 -6.012 1 94.81 54 GLY B N 1
ATOM 2859 C CA . GLY B 1 54 ? 14.344 -9.75 -7.152 1 94.81 54 GLY B CA 1
ATOM 2860 C C . GLY B 1 54 ? 14.195 -11.062 -7.906 1 94.81 54 GLY B C 1
ATOM 2861 O O . GLY B 1 54 ? 14.648 -11.18 -9.047 1 94.81 54 GLY B O 1
ATOM 2862 N N . LYS B 1 55 ? 13.547 -12.023 -7.281 1 95.38 55 LYS B N 1
ATOM 2863 C CA . LYS B 1 55 ? 13.391 -13.336 -7.902 1 95.38 55 LYS B CA 1
ATOM 2864 C C . LYS B 1 55 ? 12.031 -13.477 -8.578 1 95.38 55 LYS B C 1
ATOM 2866 O O . LYS B 1 55 ? 11.766 -14.469 -9.258 1 95.38 55 LYS B O 1
ATOM 2871 N N . ILE B 1 56 ? 11.195 -12.531 -8.414 1 97.75 56 ILE B N 1
ATOM 2872 C CA . ILE B 1 56 ? 9.93 -12.523 -9.141 1 97.75 56 ILE B CA 1
ATOM 2873 C C . ILE B 1 56 ? 10.172 -12.172 -10.609 1 97.75 56 ILE B C 1
ATOM 2875 O O . ILE B 1 56 ? 10.641 -11.07 -10.914 1 97.75 56 ILE B O 1
ATOM 2879 N N . GLU B 1 57 ? 9.836 -13.062 -11.445 1 97.19 57 GLU B N 1
ATOM 2880 C CA . GLU B 1 57 ? 10.141 -12.812 -12.852 1 97.19 57 GLU B CA 1
ATOM 2881 C C . GLU B 1 57 ? 8.867 -12.602 -13.664 1 97.19 57 GLU B C 1
ATOM 2883 O O . GLU B 1 57 ? 8.922 -12.125 -14.797 1 97.19 57 GLU B O 1
ATOM 2888 N N . ARG B 1 58 ? 7.703 -13.07 -13.125 1 98.56 58 ARG B N 1
ATOM 2889 C CA . ARG B 1 58 ? 6.418 -12.883 -13.797 1 98.56 58 ARG B CA 1
ATOM 2890 C C . ARG B 1 58 ? 5.34 -12.477 -12.797 1 98.56 58 ARG B C 1
ATOM 2892 O O . ARG B 1 58 ? 5.301 -12.984 -11.672 1 98.56 58 ARG B O 1
ATOM 2899 N N . ILE B 1 59 ? 4.547 -11.547 -13.203 1 98.94 59 ILE B N 1
ATOM 2900 C CA . ILE B 1 59 ? 3.359 -11.148 -12.461 1 98.94 59 ILE B CA 1
ATOM 2901 C C . ILE B 1 59 ? 2.119 -11.32 -13.328 1 98.94 59 ILE B C 1
ATOM 2903 O O . ILE B 1 59 ? 2.109 -10.922 -14.492 1 98.94 59 ILE B O 1
ATOM 2907 N N . PHE B 1 60 ? 1.111 -11.969 -12.773 1 98.94 60 PHE B N 1
ATOM 2908 C CA . PHE B 1 60 ? -0.156 -12.203 -13.461 1 98.94 60 PHE B CA 1
ATOM 2909 C C . PHE B 1 60 ? -1.297 -11.492 -12.742 1 98.94 60 PHE B C 1
ATOM 2911 O O . PHE B 1 60 ? -1.521 -11.719 -11.547 1 98.94 60 PHE B O 1
ATOM 2918 N N . ILE B 1 61 ? -2.031 -10.641 -13.461 1 98.94 61 ILE B N 1
ATOM 2919 C CA . ILE B 1 61 ? -3.141 -9.883 -12.891 1 98.94 61 ILE B CA 1
ATOM 2920 C C . ILE B 1 61 ? -4.465 -10.461 -13.375 1 98.94 61 ILE B C 1
ATOM 2922 O O . ILE B 1 61 ? -4.73 -10.5 -14.578 1 98.94 61 ILE B O 1
ATOM 2926 N N . THR B 1 62 ? -5.293 -10.867 -12.445 1 98.94 62 THR B N 1
ATOM 2927 C CA . THR B 1 62 ? -6.562 -11.492 -12.789 1 98.94 62 THR B CA 1
ATOM 2928 C C . THR B 1 62 ? -7.531 -10.461 -13.367 1 98.94 62 THR B C 1
ATOM 2930 O O . THR B 1 62 ? -8.234 -10.742 -14.336 1 98.94 62 THR B O 1
ATOM 2933 N N . HIS B 1 63 ? -7.633 -9.352 -12.719 1 98.94 63 HIS B N 1
ATOM 2934 C CA . HIS B 1 63 ? -8.484 -8.25 -13.164 1 98.94 63 HIS B CA 1
ATOM 2935 C C . HIS B 1 63 ? -8.047 -6.93 -12.547 1 98.94 63 HIS B C 1
ATOM 2937 O O . HIS B 1 63 ? -7.109 -6.895 -11.742 1 98.94 63 HIS B O 1
ATOM 2943 N N . LEU B 1 64 ? -8.727 -5.844 -12.898 1 98.94 64 LEU B N 1
ATOM 2944 C CA . LEU B 1 64 ? -8.109 -4.539 -12.711 1 98.94 64 LEU B CA 1
ATOM 2945 C C . LEU B 1 64 ? -8.633 -3.861 -11.453 1 98.94 64 LEU B C 1
ATOM 2947 O O . LEU B 1 64 ? -8.227 -2.744 -11.125 1 98.94 64 LEU B O 1
ATOM 2951 N N . HIS B 1 65 ? -9.531 -4.508 -10.664 1 98.88 65 HIS B N 1
ATOM 2952 C CA . HIS B 1 65 ? -9.969 -3.877 -9.422 1 98.88 65 HIS B CA 1
ATOM 2953 C C . HIS B 1 65 ? -8.773 -3.5 -8.547 1 98.88 65 HIS B C 1
ATOM 2955 O O . HIS B 1 65 ? -7.738 -4.176 -8.578 1 98.88 65 HIS B O 1
ATOM 2961 N N . GLY B 1 66 ? -8.961 -2.471 -7.777 1 98.75 66 GLY B N 1
ATOM 2962 C CA . GLY B 1 66 ? -7.887 -1.869 -7.008 1 98.75 66 GLY B CA 1
ATOM 2963 C C . GLY B 1 66 ? -7.234 -2.834 -6.035 1 98.75 66 GLY B C 1
ATOM 2964 O O . GLY B 1 66 ? -6.012 -2.836 -5.879 1 98.75 66 GLY B O 1
ATOM 2965 N N . ASP B 1 67 ? -8.047 -3.635 -5.352 1 98.62 67 ASP B N 1
ATOM 2966 C CA . ASP B 1 67 ? -7.516 -4.543 -4.344 1 98.62 67 ASP B CA 1
ATOM 2967 C C . ASP B 1 67 ? -6.688 -5.656 -4.984 1 98.62 67 ASP B C 1
ATOM 2969 O O . ASP B 1 67 ? -6.148 -6.516 -4.285 1 98.62 67 ASP B O 1
ATOM 2973 N N . HIS B 1 68 ? -6.48 -5.641 -6.305 1 98.94 68 HIS B N 1
ATOM 2974 C CA . HIS B 1 68 ? -5.652 -6.609 -7.012 1 98.94 68 HIS B CA 1
ATOM 2975 C C . HIS B 1 68 ? -4.469 -5.934 -7.691 1 98.94 68 HIS B C 1
ATOM 2977 O O . HIS B 1 68 ? -3.551 -6.605 -8.164 1 98.94 68 HIS B O 1
ATOM 2983 N N . ILE B 1 69 ? -4.422 -4.531 -7.723 1 98.94 69 ILE B N 1
ATOM 2984 C CA . ILE B 1 69 ? -3.379 -3.975 -8.578 1 98.94 69 ILE B CA 1
ATOM 2985 C C . ILE B 1 69 ? -2.717 -2.791 -7.875 1 98.94 69 ILE B C 1
ATOM 2987 O O . ILE B 1 69 ? -1.653 -2.328 -8.297 1 98.94 69 ILE B O 1
ATOM 2991 N N . PHE B 1 70 ? -3.264 -2.254 -6.812 1 98.94 70 PHE B N 1
ATOM 2992 C CA . PHE B 1 70 ? -2.834 -0.964 -6.285 1 98.94 70 PHE B CA 1
ATOM 2993 C C . PHE B 1 70 ? -1.459 -1.073 -5.641 1 98.94 70 PHE B C 1
ATOM 2995 O O . PHE B 1 70 ? -0.824 -0.059 -5.344 1 98.94 70 PHE B O 1
ATOM 3002 N N . GLY B 1 71 ? -0.922 -2.227 -5.449 1 98.88 71 GLY B N 1
ATOM 3003 C CA . GLY B 1 71 ? 0.408 -2.404 -4.891 1 98.88 71 GLY B CA 1
ATOM 3004 C C . GLY B 1 71 ? 1.492 -2.496 -5.949 1 98.88 71 GLY B C 1
ATOM 3005 O O . GLY B 1 71 ? 2.682 -2.5 -5.625 1 98.88 71 GLY B O 1
ATOM 3006 N N . LEU B 1 72 ? 1.146 -2.496 -7.254 1 98.88 72 LEU B N 1
ATOM 3007 C CA . LEU B 1 72 ? 2.061 -2.795 -8.352 1 98.88 72 LEU B CA 1
ATOM 3008 C C . LEU B 1 72 ? 3.148 -1.732 -8.453 1 98.88 72 LEU B C 1
ATOM 3010 O O . LEU B 1 72 ? 4.336 -2.059 -8.508 1 98.88 72 LEU B O 1
ATOM 3014 N N . PRO B 1 73 ? 2.779 -0.398 -8.43 1 98.81 73 PRO B N 1
ATOM 3015 C CA . PRO B 1 73 ? 3.834 0.6 -8.617 1 98.81 73 PRO B CA 1
ATOM 3016 C C . PRO B 1 73 ? 4.906 0.537 -7.531 1 98.81 73 PRO B C 1
ATOM 3018 O O . PRO B 1 73 ? 6.102 0.608 -7.836 1 98.81 73 PRO B O 1
ATOM 3021 N N . GLY B 1 74 ? 4.418 0.386 -6.281 1 98.69 74 GLY B N 1
ATOM 3022 C CA . GLY B 1 74 ? 5.371 0.272 -5.191 1 98.69 74 GLY B CA 1
ATOM 3023 C C . GLY B 1 74 ? 6.277 -0.938 -5.316 1 98.69 74 GLY B C 1
ATOM 3024 O O . GLY B 1 74 ? 7.488 -0.839 -5.102 1 98.69 74 GLY B O 1
ATOM 3025 N N . LEU B 1 75 ? 5.715 -2.055 -5.68 1 98.81 75 LEU B N 1
ATOM 3026 C CA . LEU B 1 75 ? 6.469 -3.297 -5.805 1 98.81 75 LEU B CA 1
ATOM 3027 C C . LEU B 1 75 ? 7.52 -3.186 -6.906 1 98.81 75 LEU B C 1
ATOM 3029 O O . LEU B 1 75 ? 8.672 -3.59 -6.719 1 98.81 75 LEU B O 1
ATOM 3033 N N . LEU B 1 76 ? 7.145 -2.635 -8.07 1 98.69 76 LEU B N 1
ATOM 3034 C CA . LEU B 1 76 ? 8.055 -2.486 -9.203 1 98.69 76 LEU B CA 1
ATOM 3035 C C . LEU B 1 76 ? 9.242 -1.61 -8.828 1 98.69 76 LEU B C 1
ATOM 3037 O O . LEU B 1 76 ? 10.383 -1.921 -9.188 1 98.69 76 LEU B O 1
ATOM 3041 N N . GLY B 1 77 ? 8.945 -0.514 -8.141 1 97.94 77 GLY B N 1
ATOM 3042 C CA . GLY B 1 77 ? 10.023 0.354 -7.688 1 97.94 77 GLY B CA 1
ATOM 3043 C C . GLY B 1 77 ? 10.953 -0.316 -6.691 1 97.94 77 GLY B C 1
ATOM 3044 O O . GLY B 1 77 ? 12.172 -0.245 -6.828 1 97.94 77 GLY B O 1
ATOM 3045 N N . SER B 1 78 ? 10.359 -0.963 -5.688 1 97.69 78 SER B N 1
ATOM 3046 C CA . SER B 1 78 ? 11.133 -1.628 -4.641 1 97.69 78 SER B CA 1
ATOM 3047 C C . SER B 1 78 ? 12 -2.736 -5.223 1 97.69 78 SER B C 1
ATOM 3049 O O . SER B 1 78 ? 13.141 -2.936 -4.781 1 97.69 78 SER B O 1
ATOM 3051 N N . ARG B 1 79 ? 11.453 -3.506 -6.168 1 97.38 79 ARG B N 1
ATOM 3052 C CA . ARG B 1 79 ? 12.234 -4.547 -6.828 1 97.38 79 ARG B CA 1
ATOM 3053 C C . ARG B 1 79 ? 13.508 -3.977 -7.438 1 97.38 79 ARG B C 1
ATOM 3055 O O . ARG B 1 79 ? 14.586 -4.562 -7.305 1 97.38 79 ARG B O 1
ATOM 3062 N N . SER B 1 80 ? 13.406 -2.877 -8.117 1 95.56 80 SER B N 1
ATOM 3063 C CA . SER B 1 80 ? 14.547 -2.199 -8.727 1 95.56 80 SER B CA 1
ATOM 3064 C C . SER B 1 80 ? 15.539 -1.734 -7.664 1 95.56 80 SER B C 1
ATOM 3066 O O . SER B 1 80 ? 16.75 -1.944 -7.801 1 95.56 80 SER B O 1
ATOM 3068 N N . PHE B 1 81 ? 15.039 -1.153 -6.594 1 91.12 81 PHE B N 1
ATOM 3069 C CA . PHE B 1 81 ? 15.859 -0.596 -5.523 1 91.12 81 PHE B CA 1
ATOM 3070 C C . PHE B 1 81 ? 16.609 -1.698 -4.789 1 91.12 81 PHE B C 1
ATOM 3072 O O . PHE B 1 81 ? 17.734 -1.479 -4.305 1 91.12 81 PHE B O 1
ATOM 3079 N N . GLN B 1 82 ? 16.016 -2.885 -4.766 1 89.88 82 GLN B N 1
ATOM 3080 C CA . GLN B 1 82 ? 16.609 -3.992 -4.02 1 89.88 82 GLN B CA 1
ATOM 3081 C C . GLN B 1 82 ? 17.5 -4.84 -4.918 1 89.88 82 GLN B C 1
ATOM 3083 O O . GLN B 1 82 ? 17.828 -5.98 -4.578 1 89.88 82 GLN B O 1
ATOM 3088 N N . GLY B 1 83 ? 17.797 -4.363 -6.047 1 88 83 GLY B N 1
ATOM 3089 C CA . GLY B 1 83 ? 18.828 -4.984 -6.852 1 88 83 GLY B CA 1
ATOM 3090 C C . GLY B 1 83 ? 18.281 -5.922 -7.91 1 88 83 GLY B C 1
ATOM 3091 O O . GLY B 1 83 ? 19.031 -6.691 -8.516 1 88 83 GLY B O 1
ATOM 3092 N N . GLY B 1 84 ? 16.984 -5.941 -8.039 1 90.44 84 GLY B N 1
ATOM 3093 C CA . GLY B 1 84 ? 16.438 -6.723 -9.133 1 90.44 84 GLY B CA 1
ATOM 3094 C C . GLY B 1 84 ? 16.828 -6.199 -10.5 1 90.44 84 GLY B C 1
ATOM 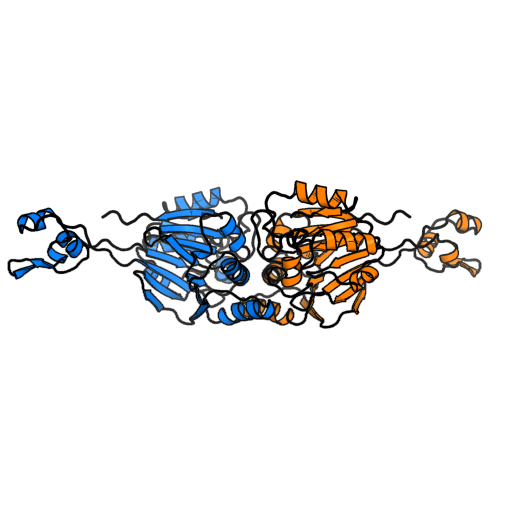3095 O O . GLY B 1 84 ? 16.547 -5.047 -10.836 1 90.44 84 GLY B O 1
ATOM 3096 N N . GLU B 1 85 ? 17.469 -7.023 -11.234 1 92 85 GLU B N 1
ATOM 3097 C CA . GLU B 1 85 ? 17.938 -6.555 -12.531 1 92 85 GLU B CA 1
ATOM 3098 C C . GLU B 1 85 ? 17.422 -7.441 -13.664 1 92 85 GLU B C 1
ATOM 3100 O O . GLU B 1 85 ? 17.453 -7.047 -14.828 1 92 85 GLU B O 1
ATOM 3105 N N . ASN B 1 86 ? 16.969 -8.594 -13.312 1 95.44 86 ASN B N 1
ATOM 3106 C CA . ASN B 1 86 ? 16.453 -9.484 -14.344 1 95.44 86 ASN B CA 1
ATOM 3107 C C . ASN B 1 86 ? 15.117 -8.984 -14.891 1 95.44 86 ASN B C 1
ATOM 3109 O O . ASN B 1 86 ? 14.391 -8.266 -14.203 1 95.44 86 ASN B O 1
ATOM 3113 N N . PRO B 1 87 ? 14.828 -9.375 -16.141 1 97.62 87 PRO B N 1
ATOM 3114 C CA . PRO B 1 87 ? 13.578 -8.922 -16.766 1 97.62 87 PRO B CA 1
ATOM 3115 C C . PRO B 1 87 ? 12.344 -9.344 -15.969 1 97.62 87 PRO B C 1
ATOM 3117 O O . PRO B 1 87 ? 12.352 -10.398 -15.32 1 97.62 87 PRO B O 1
ATOM 3120 N N . LEU B 1 88 ? 11.375 -8.516 -15.977 1 98.44 88 LEU B N 1
ATOM 3121 C CA . LEU B 1 88 ? 10.07 -8.797 -15.383 1 98.44 88 LEU B CA 1
ATOM 3122 C C . LEU B 1 88 ? 8.969 -8.742 -16.438 1 98.44 88 LEU B C 1
ATOM 3124 O O . LEU B 1 88 ? 8.883 -7.777 -17.203 1 98.44 88 LEU B O 1
ATOM 3128 N N . PHE B 1 89 ? 8.156 -9.828 -16.516 1 98.75 89 PHE B N 1
ATOM 3129 C CA . PHE B 1 89 ? 6.98 -9.859 -17.375 1 98.75 89 PHE B CA 1
ATOM 3130 C C . PHE B 1 89 ? 5.707 -9.648 -16.562 1 98.75 89 PHE B C 1
ATOM 3132 O O . PHE B 1 89 ? 5.473 -10.336 -15.57 1 98.75 89 PHE B O 1
ATOM 3139 N N . LEU B 1 90 ? 4.949 -8.648 -16.953 1 98.88 90 LEU B N 1
ATOM 3140 C CA . LEU B 1 90 ? 3.654 -8.352 -16.344 1 98.88 90 LEU B CA 1
ATOM 3141 C C . LEU B 1 90 ? 2.518 -8.664 -17.312 1 98.88 90 LEU B C 1
ATOM 3143 O O . LEU B 1 90 ? 2.422 -8.062 -18.375 1 98.88 90 LEU B O 1
ATOM 3147 N N . TYR B 1 91 ? 1.725 -9.664 -16.922 1 98.88 91 TYR B N 1
ATOM 3148 C CA . TYR B 1 91 ? 0.559 -10.062 -17.703 1 98.88 91 TYR B CA 1
ATOM 3149 C C . TYR B 1 91 ? -0.728 -9.562 -17.062 1 98.88 91 TYR B C 1
ATOM 3151 O O . TYR B 1 91 ? -0.943 -9.75 -15.867 1 98.88 91 TYR B O 1
ATOM 3159 N N . GLY B 1 92 ? -1.54 -8.867 -17.781 1 98.81 92 GLY B N 1
ATOM 3160 C CA . GLY B 1 92 ? -2.807 -8.422 -17.219 1 98.81 92 GLY B CA 1
ATOM 3161 C C . GLY B 1 92 ? -3.803 -7.984 -18.281 1 98.81 92 GLY B C 1
ATOM 3162 O O . GLY B 1 92 ? -3.463 -7.898 -19.453 1 98.81 92 GLY B O 1
ATOM 3163 N N . PRO B 1 93 ? -5.082 -7.801 -17.875 1 98.75 93 PRO B N 1
ATOM 3164 C CA . PRO B 1 93 ? -6.098 -7.312 -18.812 1 98.75 93 PRO B CA 1
ATOM 3165 C C . PRO B 1 93 ? -5.77 -5.93 -19.359 1 98.75 93 PRO B C 1
ATOM 3167 O O . PRO B 1 93 ? -4.957 -5.203 -18.781 1 98.75 93 PRO B O 1
ATOM 3170 N N . LYS B 1 94 ? -6.426 -5.652 -20.516 1 98.5 94 LYS B N 1
ATOM 3171 C CA . LYS B 1 94 ? -6.266 -4.316 -21.094 1 98.5 94 LYS B CA 1
ATOM 3172 C C . LYS B 1 94 ? -6.547 -3.236 -20.062 1 98.5 94 LYS B C 1
ATOM 3174 O O . LYS B 1 94 ? -7.574 -3.277 -19.375 1 98.5 94 LYS B O 1
ATOM 3179 N N . GLY B 1 95 ? -5.641 -2.318 -19.953 1 98.75 95 GLY B N 1
ATOM 3180 C CA . GLY B 1 95 ? -5.734 -1.26 -18.953 1 98.75 95 GLY B CA 1
ATOM 3181 C C . GLY B 1 95 ? -4.582 -1.265 -17.969 1 98.75 95 GLY B C 1
ATOM 3182 O O . GLY B 1 95 ? -4.227 -0.221 -17.422 1 98.75 95 GLY B O 1
ATOM 3183 N N . ILE B 1 96 ? -3.973 -2.434 -17.781 1 98.88 96 ILE B N 1
ATOM 3184 C CA . ILE B 1 96 ? -2.916 -2.564 -16.781 1 98.88 96 ILE B CA 1
ATOM 3185 C C . ILE B 1 96 ? -1.707 -1.729 -17.188 1 98.88 96 ILE B C 1
ATOM 3187 O O . ILE B 1 96 ? -1.018 -1.157 -16.344 1 98.88 96 ILE B O 1
ATOM 3191 N N . ARG B 1 97 ? -1.411 -1.608 -18.484 1 98.88 97 ARG B N 1
ATOM 3192 C CA . ARG B 1 97 ? -0.301 -0.805 -18.984 1 98.88 97 ARG B CA 1
ATOM 3193 C C . ARG B 1 97 ? -0.475 0.664 -18.609 1 98.88 97 ARG B C 1
ATOM 3195 O O . ARG B 1 97 ? 0.453 1.294 -18.109 1 98.88 97 ARG B O 1
ATOM 3202 N N . SER B 1 98 ? -1.663 1.133 -18.875 1 98.88 98 SER B N 1
ATOM 3203 C CA . SER B 1 98 ? -1.945 2.533 -18.578 1 98.88 98 SER B CA 1
ATOM 3204 C C . SER B 1 98 ? -1.76 2.83 -17.094 1 98.88 98 SER B C 1
ATOM 3206 O O . SER B 1 98 ? -1.201 3.865 -16.734 1 98.88 98 SER B O 1
ATOM 3208 N N . PHE B 1 99 ? -2.246 1.953 -16.281 1 98.88 99 PHE B N 1
ATOM 3209 C CA . PHE B 1 99 ? -2.125 2.111 -14.836 1 98.88 99 PHE B CA 1
ATOM 3210 C C . PHE B 1 99 ? -0.661 2.184 -14.422 1 98.88 99 PHE B C 1
ATOM 3212 O O . PHE B 1 99 ? -0.244 3.139 -13.766 1 98.88 99 PHE B O 1
ATOM 3219 N N . VAL B 1 100 ? 0.103 1.213 -14.867 1 98.94 100 VAL B N 1
ATOM 3220 C CA . VAL B 1 100 ? 1.495 1.079 -14.445 1 98.94 100 VAL B CA 1
ATOM 3221 C C . VAL B 1 100 ? 2.322 2.217 -15.039 1 98.94 100 VAL B C 1
ATOM 3223 O O . VAL B 1 100 ? 3.068 2.889 -14.32 1 98.94 100 VAL B O 1
ATOM 3226 N N . GLU B 1 101 ? 2.199 2.5 -16.25 1 98.88 101 GLU B N 1
ATOM 3227 C CA . GLU B 1 101 ? 3.018 3.512 -16.906 1 98.88 101 GLU B CA 1
ATOM 3228 C C . GLU B 1 101 ? 2.719 4.906 -16.375 1 98.88 101 GLU B C 1
ATOM 3230 O O . GLU B 1 101 ? 3.631 5.715 -16.188 1 98.88 101 GLU B O 1
ATOM 3235 N N . THR B 1 102 ? 1.438 5.207 -16.125 1 98.94 102 THR B N 1
ATOM 3236 C CA . THR B 1 102 ? 1.096 6.504 -15.562 1 98.94 102 THR B CA 1
ATOM 3237 C C . THR B 1 102 ? 1.709 6.664 -14.172 1 98.94 102 THR B C 1
ATOM 3239 O O . THR B 1 102 ? 2.287 7.707 -13.859 1 98.94 102 THR B O 1
ATOM 3242 N N . ALA B 1 103 ? 1.569 5.633 -13.367 1 98.88 103 ALA B N 1
ATOM 3243 C CA . ALA B 1 103 ? 2.127 5.691 -12.023 1 98.88 103 ALA B CA 1
ATOM 3244 C C . ALA B 1 103 ? 3.633 5.945 -12.062 1 98.88 103 ALA B C 1
ATOM 3246 O O . ALA B 1 103 ? 4.145 6.809 -11.344 1 98.88 103 ALA B O 1
ATOM 3247 N N . LEU B 1 104 ? 4.328 5.184 -12.914 1 98.75 104 LEU B N 1
ATOM 3248 C CA . LEU B 1 104 ? 5.781 5.301 -12.992 1 98.75 104 LEU B CA 1
ATOM 3249 C C . LEU B 1 104 ? 6.184 6.656 -13.57 1 98.75 104 LEU B C 1
ATOM 3251 O O . LEU B 1 104 ? 7.141 7.273 -13.094 1 98.75 104 LEU B O 1
ATOM 3255 N N . GLN B 1 105 ? 5.449 7.125 -14.523 1 98.75 105 GLN B N 1
ATOM 3256 C CA . GLN B 1 105 ? 5.762 8.398 -15.164 1 98.75 105 GLN B CA 1
ATOM 3257 C C . GLN B 1 105 ? 5.531 9.562 -14.203 1 98.75 105 GLN B C 1
ATOM 3259 O O . GLN B 1 105 ? 6.418 10.398 -14.016 1 98.75 105 GLN B O 1
ATOM 3264 N N . VAL B 1 106 ? 4.379 9.633 -13.562 1 98.81 106 VAL B N 1
ATOM 3265 C CA . VAL B 1 106 ? 4.008 10.742 -12.688 1 98.81 106 VAL B CA 1
ATOM 3266 C C . VAL B 1 106 ? 4.973 10.805 -11.508 1 98.81 106 VAL B C 1
ATOM 3268 O O . VAL B 1 106 ? 5.391 11.891 -11.094 1 98.81 106 VAL B O 1
ATOM 3271 N N . SER B 1 107 ? 5.367 9.664 -10.969 1 98.69 107 SER B N 1
ATOM 3272 C CA . SER B 1 107 ? 6.219 9.594 -9.781 1 98.69 107 SER B CA 1
ATOM 3273 C C . SER B 1 107 ? 7.695 9.711 -10.156 1 98.69 107 SER B C 1
ATOM 3275 O O . SER B 1 107 ? 8.562 9.734 -9.281 1 98.69 107 SER B O 1
ATOM 3277 N N . ASN B 1 108 ? 7.984 9.711 -11.461 1 97.88 108 ASN B N 1
ATOM 3278 C CA . ASN B 1 108 ? 9.359 9.727 -11.953 1 97.88 108 ASN B CA 1
ATOM 3279 C C . ASN B 1 108 ? 10.148 8.523 -11.445 1 97.88 108 ASN B C 1
ATOM 3281 O O . ASN B 1 108 ? 11.312 8.648 -11.062 1 97.88 108 ASN B O 1
ATOM 3285 N N . THR B 1 109 ? 9.445 7.387 -11.383 1 97.62 109 THR B N 1
ATOM 3286 C CA . THR B 1 109 ? 10.078 6.133 -10.992 1 97.62 109 THR B CA 1
ATOM 3287 C C . THR B 1 109 ? 10.727 5.453 -12.195 1 97.62 109 THR B C 1
ATOM 3289 O O . THR B 1 109 ? 10.07 5.227 -13.211 1 97.62 109 THR B O 1
ATOM 3292 N N . HIS B 1 110 ? 12.016 5.148 -12.062 1 95.31 110 HIS B N 1
ATOM 3293 C CA . HIS B 1 110 ? 12.758 4.434 -13.094 1 95.31 110 HIS B CA 1
ATOM 3294 C C . HIS B 1 110 ? 13.219 3.066 -12.594 1 95.31 110 HIS B C 1
ATOM 3296 O O . HIS B 1 110 ? 13.93 2.977 -11.594 1 95.31 110 HIS B O 1
ATOM 3302 N N . VAL B 1 111 ? 12.781 2.02 -13.305 1 96.5 111 VAL B N 1
ATOM 3303 C CA . VAL B 1 111 ? 13.195 0.678 -12.906 1 96.5 111 VAL B CA 1
ATOM 3304 C C . VAL B 1 111 ? 14.422 0.259 -13.719 1 96.5 111 VAL B C 1
ATOM 3306 O O . VAL B 1 111 ? 14.531 0.567 -14.906 1 96.5 111 VAL B O 1
ATOM 3309 N N . LYS B 1 112 ? 15.359 -0.426 -13.148 1 96.19 112 LYS B N 1
ATOM 3310 C CA . LYS B 1 112 ? 16.656 -0.743 -13.727 1 96.19 112 LYS B CA 1
ATOM 3311 C C . LYS B 1 112 ? 16.609 -2.047 -14.516 1 96.19 112 LYS B C 1
ATOM 3313 O O . LYS B 1 112 ? 17.641 -2.523 -15 1 96.19 112 LYS B O 1
ATOM 3318 N N . TYR B 1 113 ? 15.547 -2.672 -14.633 1 97.69 113 TYR B N 1
ATOM 3319 C CA . TYR B 1 113 ? 15.359 -3.912 -15.375 1 97.69 113 TYR B CA 1
ATOM 3320 C C . TYR B 1 113 ? 14.375 -3.721 -16.516 1 97.69 113 TYR B C 1
ATOM 3322 O O . TYR B 1 113 ? 13.648 -2.725 -16.562 1 97.69 113 TYR B O 1
ATOM 3330 N N . GLU B 1 114 ? 14.383 -4.621 -17.438 1 98.19 114 GLU B N 1
ATOM 3331 C CA . GLU B 1 114 ? 13.422 -4.602 -18.531 1 98.19 114 GLU B CA 1
ATOM 3332 C C . GLU B 1 114 ? 12.031 -5.016 -18.047 1 98.19 114 GLU B C 1
ATOM 3334 O O . GLU B 1 114 ? 11.859 -6.105 -17.5 1 98.19 114 GLU B O 1
ATOM 3339 N N . LEU B 1 115 ? 11.109 -4.156 -18.141 1 98.62 115 LEU B N 1
ATOM 3340 C CA . LEU B 1 115 ? 9.711 -4.426 -17.812 1 98.62 115 LEU B CA 1
ATOM 3341 C C . LEU B 1 115 ? 8.883 -4.605 -19.078 1 98.62 115 LEU B C 1
ATOM 3343 O O . LEU B 1 115 ? 8.711 -3.66 -19.844 1 98.62 115 LEU B O 1
ATOM 3347 N N . THR B 1 116 ? 8.445 -5.812 -19.359 1 98.81 116 THR B N 1
ATOM 3348 C CA . THR B 1 116 ? 7.559 -6.09 -20.469 1 98.81 116 THR B CA 1
ATOM 3349 C C . THR B 1 116 ? 6.117 -6.258 -20 1 98.81 116 THR B C 1
ATOM 3351 O O . THR B 1 116 ? 5.828 -7.148 -19.188 1 98.81 116 THR B O 1
ATOM 3354 N N . ILE B 1 117 ? 5.234 -5.414 -20.453 1 98.88 117 ILE B N 1
ATOM 3355 C CA . ILE B 1 117 ? 3.822 -5.488 -20.094 1 98.88 117 ILE B CA 1
ATOM 3356 C C . ILE B 1 117 ? 3.025 -6.102 -21.234 1 98.88 117 ILE B C 1
ATOM 3358 O O . ILE B 1 117 ? 2.99 -5.555 -22.344 1 98.88 117 ILE B O 1
ATOM 3362 N N . GLU B 1 118 ? 2.488 -7.23 -20.984 1 98.69 118 GLU B N 1
ATOM 3363 C CA . GLU B 1 118 ? 1.655 -7.93 -21.969 1 98.69 118 GLU B CA 1
ATOM 3364 C C . GLU B 1 118 ? 0.183 -7.883 -21.562 1 98.69 118 GLU B C 1
ATOM 3366 O O . GLU B 1 118 ? -0.249 -8.617 -20.672 1 98.69 118 GLU B O 1
ATOM 3371 N N . GLU B 1 119 ? -0.562 -7.098 -22.297 1 98.69 119 GLU B N 1
ATOM 3372 C CA . GLU B 1 119 ? -2 -7.027 -22.062 1 98.69 119 GLU B CA 1
ATOM 3373 C C . GLU B 1 119 ? -2.748 -8.086 -22.859 1 98.69 119 GLU B C 1
ATOM 3375 O O . GLU B 1 119 ? -2.357 -8.414 -23.984 1 98.69 119 GLU B O 1
ATOM 3380 N N . PHE B 1 120 ? -3.781 -8.648 -22.281 1 97.62 120 PHE B N 1
ATOM 3381 C CA . PHE B 1 120 ? -4.66 -9.562 -23 1 97.62 120 PHE B CA 1
ATOM 3382 C C . PHE B 1 120 ? -6.121 -9.164 -22.812 1 97.62 120 PHE B C 1
ATOM 3384 O O . PHE B 1 120 ? -6.48 -8.562 -21.812 1 97.62 120 PHE B O 1
ATOM 3391 N N . SER B 1 121 ? -6.965 -9.477 -23.875 1 96.62 121 SER B N 1
ATOM 3392 C CA . SER B 1 121 ? -8.391 -9.172 -23.844 1 96.62 121 SER B CA 1
ATOM 3393 C C . SER B 1 121 ? -9.227 -10.43 -24.062 1 96.62 121 SER B C 1
ATOM 3395 O O . SER B 1 121 ? -10.438 -10.422 -23.828 1 96.62 121 SER B O 1
ATOM 3397 N N . GLU B 1 122 ? -8.578 -11.461 -24.469 1 97.5 122 GLU B N 1
ATOM 3398 C CA . GLU B 1 122 ? -9.258 -12.727 -24.734 1 97.5 122 GLU B CA 1
ATOM 3399 C C . GLU B 1 122 ? -8.586 -13.875 -23.984 1 97.5 122 GLU B C 1
ATOM 3401 O O . GLU B 1 122 ? -7.379 -13.836 -23.734 1 97.5 122 GLU B O 1
ATOM 3406 N N . PRO B 1 123 ? -9.438 -14.828 -23.594 1 97.88 123 PRO B N 1
ATOM 3407 C CA . PRO B 1 123 ? -8.844 -16 -22.969 1 97.88 123 PRO B CA 1
ATOM 3408 C C . PRO B 1 123 ? -8.016 -16.844 -23.922 1 97.88 123 PRO B C 1
ATOM 3410 O O . PRO B 1 123 ? -8.07 -16.641 -25.141 1 97.88 123 PRO B O 1
ATOM 3413 N N . GLY B 1 124 ? -7.227 -17.766 -23.391 1 98.19 124 GLY B N 1
ATOM 3414 C CA . GLY B 1 124 ? -6.441 -18.688 -24.203 1 98.19 124 GLY B CA 1
ATOM 3415 C C . GLY B 1 124 ? -5.043 -18.922 -23.656 1 98.19 124 GLY B C 1
ATOM 3416 O O . GLY B 1 124 ? -4.797 -18.719 -22.469 1 98.19 124 GLY B O 1
ATOM 3417 N N . LEU B 1 125 ? -4.246 -19.453 -24.578 1 98.56 125 LEU B N 1
ATOM 3418 C CA . LEU B 1 125 ? -2.859 -19.734 -24.219 1 98.56 125 LEU B CA 1
ATOM 3419 C C . LEU B 1 125 ? -2.051 -18.453 -24.125 1 98.56 125 LEU B C 1
ATOM 3421 O O . LEU B 1 125 ? -1.979 -17.688 -25.094 1 98.56 125 LEU B O 1
ATOM 3425 N N . LEU B 1 126 ? -1.52 -18.172 -22.953 1 98.12 126 LEU B N 1
ATOM 3426 C CA . LEU B 1 126 ? -0.62 -17.031 -22.844 1 98.12 126 LEU B CA 1
ATOM 3427 C C . LEU B 1 126 ? 0.762 -17.375 -23.391 1 98.12 126 LEU B C 1
ATOM 3429 O O . LEU B 1 126 ? 1.271 -16.688 -24.281 1 98.12 126 LEU B O 1
ATOM 3433 N N . PHE B 1 127 ? 1.387 -18.5 -22.844 1 98 127 PHE B N 1
ATOM 3434 C CA . PHE B 1 127 ? 2.67 -18.969 -23.344 1 98 127 PHE B CA 1
ATOM 3435 C C . PHE B 1 127 ? 2.939 -20.391 -22.891 1 98 127 PHE B C 1
ATOM 3437 O O . PHE B 1 127 ? 2.262 -20.906 -22 1 98 127 PHE B O 1
ATOM 3444 N N . HIS B 1 128 ? 3.734 -21.125 -23.531 1 98.12 128 HIS B N 1
ATOM 3445 C CA . HIS B 1 128 ? 4.371 -22.375 -23.156 1 98.12 128 HIS B CA 1
ATOM 3446 C C . HIS B 1 128 ? 5.887 -22.297 -23.297 1 98.12 128 HIS B C 1
ATOM 3448 O O . HIS B 1 128 ? 6.43 -22.5 -24.391 1 98.12 128 HIS B O 1
ATOM 3454 N N . GLU B 1 129 ? 6.469 -21.938 -22.172 1 95.81 129 GLU B N 1
ATOM 3455 C CA . GLU B 1 129 ? 7.906 -21.688 -22.188 1 95.81 129 GLU B CA 1
ATOM 3456 C C . GLU B 1 129 ? 8.562 -22.234 -20.922 1 95.81 129 GLU B C 1
ATOM 3458 O O . GLU B 1 129 ? 7.938 -22.281 -19.859 1 95.81 129 GLU B O 1
ATOM 3463 N N . GLU B 1 130 ? 9.766 -22.688 -21.078 1 93.25 130 GLU B N 1
ATOM 3464 C CA . GLU B 1 130 ? 10.617 -23.062 -19.953 1 93.25 130 GLU B CA 1
ATOM 3465 C C . GLU B 1 130 ? 9.945 -24.125 -19.078 1 93.25 130 GLU B C 1
ATOM 3467 O O . GLU B 1 130 ? 10.023 -24.062 -17.844 1 93.25 130 GLU B O 1
ATOM 3472 N N . GLY B 1 131 ? 9.156 -24.969 -19.719 1 93.88 131 GLY B N 1
ATOM 3473 C CA . GLY B 1 131 ? 8.586 -26.109 -19 1 93.88 131 GLY B CA 1
ATOM 3474 C C . GLY B 1 131 ? 7.25 -25.781 -18.344 1 93.88 131 GLY B C 1
ATOM 3475 O O . GLY B 1 131 ? 6.723 -26.594 -17.578 1 93.88 131 GLY B O 1
ATOM 3476 N N . PHE B 1 132 ? 6.734 -24.547 -18.625 1 97.31 132 PHE B N 1
ATOM 3477 C CA . PHE B 1 132 ? 5.445 -24.141 -18.078 1 97.31 132 PHE B CA 1
ATOM 3478 C C . PHE B 1 132 ? 4.473 -23.75 -19.172 1 97.31 132 PHE B C 1
ATOM 3480 O O . PHE B 1 132 ? 4.859 -23.109 -20.156 1 97.31 132 PHE B O 1
ATOM 3487 N N . LYS B 1 133 ? 3.316 -24.234 -19.016 1 98.44 133 LYS B N 1
ATOM 3488 C CA . LYS B 1 133 ? 2.197 -23.781 -19.828 1 98.44 133 LYS B CA 1
ATOM 3489 C C . LYS B 1 133 ? 1.216 -22.953 -19.016 1 98.44 133 LYS B C 1
ATOM 3491 O O . LYS B 1 133 ? 0.792 -23.375 -17.938 1 98.44 133 LYS B O 1
ATOM 3496 N N . VAL B 1 134 ? 0.921 -21.719 -19.5 1 98.81 134 VAL B N 1
ATOM 3497 C CA . VAL B 1 134 ? -0.037 -20.859 -18.812 1 98.81 134 VAL B CA 1
ATOM 3498 C C . VAL B 1 134 ? -1.224 -20.578 -19.734 1 98.81 134 VAL B C 1
ATOM 3500 O O . VAL B 1 134 ? -1.051 -20.062 -20.844 1 98.81 134 VAL B O 1
ATOM 3503 N N . GLU B 1 135 ? -2.371 -20.922 -19.266 1 98.81 135 GLU B N 1
ATOM 3504 C CA . GLU B 1 135 ? -3.623 -20.719 -19.984 1 98.81 135 GLU B CA 1
ATOM 3505 C C . GLU B 1 135 ? -4.609 -19.906 -19.156 1 98.81 135 GLU B C 1
ATOM 3507 O O . GLU B 1 135 ? -4.543 -19.891 -17.922 1 98.81 135 GLU B O 1
ATOM 3512 N N . THR B 1 136 ? -5.488 -19.203 -19.875 1 98.81 136 THR B N 1
ATOM 3513 C CA . THR B 1 136 ? -6.492 -18.406 -19.188 1 98.81 136 THR B CA 1
ATOM 3514 C C . THR B 1 136 ? -7.891 -18.719 -19.703 1 98.81 136 THR B C 1
ATOM 3516 O O . THR B 1 136 ? -8.047 -19.188 -20.828 1 98.81 136 THR B O 1
ATOM 3519 N N . ILE B 1 137 ? -8.867 -18.438 -18.906 1 98.69 137 ILE B N 1
ATOM 3520 C CA . ILE B 1 137 ? -10.266 -18.375 -19.328 1 98.69 137 ILE B CA 1
ATOM 3521 C C . ILE B 1 137 ? -10.922 -17.125 -18.734 1 98.69 137 ILE B C 1
ATOM 3523 O O . ILE B 1 137 ? -10.445 -16.578 -17.734 1 98.69 137 ILE B O 1
ATOM 3527 N N . LEU B 1 138 ? -11.93 -16.766 -19.422 1 98.5 138 LEU B N 1
ATOM 3528 C CA . LEU B 1 138 ? -12.734 -15.648 -18.938 1 98.5 138 LEU B CA 1
ATOM 3529 C C . LEU B 1 138 ? -13.672 -16.094 -17.812 1 98.5 138 LEU B C 1
ATOM 3531 O O . LEU B 1 138 ? -14.289 -17.156 -17.906 1 98.5 138 LEU B O 1
ATOM 3535 N N . LEU B 1 139 ? -13.75 -15.281 -16.75 1 98.62 139 LEU B N 1
ATOM 3536 C CA . LEU B 1 139 ? -14.664 -15.508 -15.641 1 98.62 139 LEU B CA 1
ATOM 3537 C C . LEU B 1 139 ? -15.867 -14.578 -15.719 1 98.62 139 LEU B C 1
ATOM 3539 O O . LEU B 1 139 ? -16.078 -13.906 -16.734 1 98.62 139 LEU B O 1
ATOM 3543 N N . ASP B 1 140 ? -16.781 -14.695 -14.711 1 98.62 140 ASP B N 1
ATOM 3544 C CA . ASP B 1 140 ? -17.984 -13.852 -14.648 1 98.62 140 ASP B CA 1
ATOM 3545 C C . ASP B 1 140 ? -17.906 -12.867 -13.484 1 98.62 140 ASP B C 1
ATOM 3547 O O . ASP B 1 140 ? -18.359 -13.18 -12.375 1 98.62 140 ASP B O 1
ATOM 3551 N N . HIS B 1 141 ? -17.375 -11.742 -13.68 1 98.38 141 HIS B N 1
ATOM 3552 C CA . HIS B 1 141 ? -17.234 -10.664 -12.703 1 98.38 141 HIS B CA 1
ATOM 3553 C C . HIS B 1 141 ? -17.75 -9.344 -13.273 1 98.38 141 HIS B C 1
ATOM 3555 O O . HIS B 1 141 ? -18.156 -9.281 -14.438 1 98.38 141 HIS B O 1
ATOM 3561 N N . VAL B 1 142 ? -17.875 -8.328 -12.539 1 97.19 142 VAL B N 1
ATOM 3562 C CA . VAL B 1 142 ? -18.469 -7.059 -12.938 1 97.19 142 VAL B CA 1
ATOM 3563 C C . VAL B 1 142 ? -17.547 -6.332 -13.906 1 97.19 142 VAL B C 1
ATOM 3565 O O . VAL B 1 142 ? -17.922 -5.324 -14.5 1 97.19 142 VAL B O 1
ATOM 3568 N N . MET B 1 143 ? -16.375 -6.848 -14.18 1 97.62 143 MET B N 1
ATOM 3569 C CA . MET B 1 143 ? -15.414 -6.445 -15.219 1 97.62 143 MET B CA 1
ATOM 3570 C C . MET B 1 143 ? -14.617 -7.645 -15.719 1 97.62 143 MET B C 1
ATOM 3572 O O . MET B 1 143 ? -14.672 -8.719 -15.125 1 97.62 143 MET B O 1
ATOM 3576 N N . PRO B 1 144 ? -13.914 -7.5 -16.844 1 98.25 144 PRO B N 1
ATOM 3577 C CA . PRO B 1 144 ? -13.141 -8.648 -17.328 1 98.25 144 PRO B CA 1
ATOM 3578 C C . PRO B 1 144 ? -12.203 -9.211 -16.266 1 98.25 144 PRO B C 1
ATOM 3580 O O . PRO B 1 144 ? -11.414 -8.469 -15.672 1 98.25 144 PRO B O 1
ATOM 3583 N N . CYS B 1 145 ? -12.367 -10.406 -15.945 1 98.75 145 CYS B N 1
ATOM 3584 C CA . CYS B 1 145 ? -11.594 -11.148 -14.953 1 98.75 145 CYS B CA 1
ATOM 3585 C C . CYS B 1 145 ? -11.219 -12.531 -15.477 1 98.75 145 CYS B C 1
ATOM 3587 O O . CYS B 1 145 ? -11.953 -13.125 -16.266 1 98.75 145 CYS B O 1
ATOM 3589 N N . TYR B 1 146 ? -10.109 -13.055 -15.047 1 98.94 146 TYR B N 1
ATOM 3590 C CA . TYR B 1 146 ? -9.594 -14.273 -15.656 1 98.94 146 TYR B CA 1
ATOM 3591 C C . TYR B 1 146 ? -9.125 -15.258 -14.594 1 98.94 146 TYR B C 1
ATOM 3593 O O . TYR B 1 146 ? -8.797 -14.859 -13.477 1 98.94 146 TYR B O 1
ATOM 3601 N N . ALA B 1 147 ? -9.125 -16.5 -14.953 1 98.94 147 ALA B N 1
ATOM 3602 C CA . ALA B 1 147 ? -8.398 -17.562 -14.242 1 98.94 147 ALA B CA 1
ATOM 3603 C C . ALA B 1 147 ? -7.129 -17.953 -15 1 98.94 147 ALA B C 1
ATOM 3605 O O . ALA B 1 147 ? -7.086 -17.891 -16.234 1 98.94 147 ALA B O 1
ATOM 3606 N N . PHE B 1 148 ? -6.141 -18.328 -14.258 1 98.94 148 PHE B N 1
ATOM 3607 C CA . PHE B 1 148 ? -4.898 -18.844 -14.828 1 98.94 148 PHE B CA 1
ATOM 3608 C C . PHE B 1 148 ? -4.727 -20.312 -14.5 1 98.94 148 PHE B C 1
ATOM 3610 O O . PHE B 1 148 ? -4.914 -20.719 -13.352 1 98.94 148 PHE B O 1
ATOM 3617 N N . LYS B 1 149 ? -4.402 -21.094 -15.469 1 98.94 149 LYS B N 1
ATOM 3618 C CA . LYS B 1 149 ? -3.939 -22.453 -15.266 1 98.94 149 LYS B CA 1
ATOM 3619 C C . LYS B 1 149 ? -2.453 -22.594 -15.586 1 98.94 149 LYS B C 1
ATOM 3621 O O . LYS B 1 149 ? -2.021 -22.25 -16.688 1 98.94 149 LYS B O 1
ATOM 3626 N N . VAL B 1 150 ? -1.708 -22.953 -14.656 1 98.81 150 VAL B N 1
ATOM 3627 C CA . VAL B 1 150 ? -0.281 -23.188 -14.828 1 98.81 150 VAL B CA 1
ATOM 3628 C C . VAL B 1 150 ? -0.006 -24.703 -14.758 1 98.81 150 VAL B C 1
ATOM 3630 O O . VAL B 1 150 ? -0.399 -25.359 -13.797 1 98.81 150 VAL B O 1
ATOM 3633 N N . THR B 1 151 ? 0.617 -25.219 -15.766 1 98.06 151 THR B N 1
ATOM 3634 C CA . THR B 1 151 ? 0.95 -26.625 -15.836 1 98.06 151 THR B CA 1
ATOM 3635 C C . THR B 1 151 ? 2.441 -26.828 -16.109 1 98.06 151 THR B C 1
ATOM 3637 O O . THR B 1 151 ? 2.979 -26.281 -17.078 1 98.06 151 THR B O 1
ATOM 3640 N N . GLU B 1 152 ? 3.084 -27.562 -15.227 1 96.69 152 GLU B N 1
ATOM 3641 C CA . GLU B 1 152 ? 4.438 -28.016 -15.539 1 96.69 152 GLU B CA 1
ATOM 3642 C C . GLU B 1 152 ? 4.43 -29.109 -16.594 1 96.69 152 GLU B C 1
ATOM 3644 O O . GLU B 1 152 ? 3.545 -29.969 -16.594 1 96.69 152 GLU B O 1
ATOM 3649 N N . ASP B 1 153 ? 5.449 -29.047 -17.438 1 94.19 153 ASP B N 1
ATOM 3650 C CA . ASP B 1 153 ? 5.594 -30.125 -18.406 1 94.19 153 ASP B CA 1
ATOM 3651 C C . ASP B 1 153 ? 5.797 -31.469 -17.703 1 94.19 153 ASP B C 1
ATOM 3653 O O . ASP B 1 153 ? 6.352 -31.516 -16.594 1 94.19 153 ASP B O 1
ATOM 3657 N N . ASP B 1 154 ? 5.336 -32.5 -18.406 1 92 154 ASP B N 1
ATOM 3658 C CA . ASP B 1 154 ? 5.621 -33.844 -17.906 1 92 154 ASP B CA 1
ATOM 3659 C C . ASP B 1 154 ? 7.125 -34.094 -17.859 1 92 154 ASP B C 1
ATOM 3661 O O . ASP B 1 154 ? 7.883 -33.5 -18.641 1 92 154 ASP B O 1
ATOM 3665 N N . ARG B 1 155 ? 7.535 -34.906 -16.953 1 86.94 155 ARG B N 1
ATOM 3666 C CA . ARG B 1 155 ? 8.922 -35.344 -16.859 1 86.94 155 ARG B CA 1
ATOM 3667 C C . ARG B 1 155 ? 9.07 -36.812 -17.312 1 86.94 155 ARG B C 1
ATOM 3669 O O . ARG B 1 155 ? 8.117 -37.594 -17.234 1 86.94 155 ARG B O 1
ATOM 3676 N N . PRO B 1 156 ? 10.281 -37.031 -17.828 1 83.5 156 PRO B N 1
ATOM 3677 C CA . PRO B 1 156 ? 10.492 -38.406 -18.25 1 83.5 156 PRO B CA 1
ATOM 3678 C C . PRO B 1 156 ? 10.344 -39.406 -17.094 1 83.5 156 PRO B C 1
ATOM 3680 O O . PRO B 1 156 ? 10.609 -39.062 -15.938 1 83.5 156 PRO B O 1
ATOM 3683 N N . GLY B 1 157 ? 9.961 -40.562 -17.422 1 84.69 157 GLY B N 1
ATOM 3684 C CA . GLY B 1 157 ? 9.805 -41.625 -16.438 1 84.69 157 GLY B CA 1
ATOM 3685 C C . GLY B 1 157 ? 11.125 -42.094 -15.859 1 84.69 157 GLY B C 1
ATOM 3686 O O . GLY B 1 157 ? 12.195 -41.656 -16.281 1 84.69 157 GLY B O 1
ATOM 3687 N N . GLU B 1 158 ? 11.008 -42.969 -14.898 1 86.38 158 GLU B N 1
ATOM 3688 C CA . GLU B 1 158 ? 12.203 -43.531 -14.273 1 86.38 158 GLU B CA 1
ATOM 3689 C C . GLU B 1 158 ? 12.977 -44.406 -15.25 1 86.38 158 GLU B C 1
ATOM 3691 O O . GLU B 1 158 ? 12.375 -45.125 -16.062 1 86.38 158 GLU B O 1
ATOM 3696 N N . LEU B 1 159 ? 14.273 -44.312 -15.109 1 88.75 159 LEU B N 1
ATOM 3697 C CA . LEU B 1 159 ? 15.141 -45.156 -15.922 1 88.75 159 LEU B CA 1
ATOM 3698 C C . LEU B 1 159 ? 15 -46.625 -15.539 1 88.75 159 LEU B C 1
ATOM 3700 O O . LEU B 1 159 ? 15.117 -46.969 -14.359 1 88.75 159 LEU B O 1
ATOM 3704 N N . LEU B 1 160 ? 14.625 -47.375 -16.484 1 90.31 160 LEU B N 1
ATOM 3705 C CA . LEU B 1 160 ? 14.547 -48.812 -16.25 1 90.31 160 LEU B CA 1
ATOM 3706 C C . LEU B 1 160 ? 15.93 -49.469 -16.359 1 90.31 160 LEU B C 1
ATOM 3708 O O . LEU B 1 160 ? 16.266 -50.031 -17.406 1 90.31 160 LEU B O 1
ATOM 3712 N N . VAL B 1 161 ? 16.641 -49.438 -15.266 1 89.5 161 VAL B N 1
ATOM 3713 C CA . VAL B 1 161 ? 18.047 -49.812 -15.203 1 89.5 161 VAL B CA 1
ATOM 3714 C C . VAL B 1 161 ? 18.203 -51.281 -15.594 1 89.5 161 VAL B C 1
ATOM 3716 O O . VAL B 1 161 ? 19.141 -51.656 -16.297 1 89.5 161 VAL B O 1
ATOM 3719 N N . ASP B 1 162 ? 17.266 -52.125 -15.125 1 90.31 162 ASP B N 1
ATOM 3720 C CA . ASP B 1 162 ? 17.359 -53.562 -15.398 1 90.31 162 ASP B CA 1
ATOM 3721 C C . ASP B 1 162 ? 17.281 -53.844 -16.891 1 90.31 162 ASP B C 1
ATOM 3723 O O . ASP B 1 162 ? 18 -54.719 -17.406 1 90.31 162 ASP B O 1
ATOM 3727 N N . ARG B 1 163 ? 16.438 -53.062 -17.531 1 89.69 163 ARG B N 1
ATOM 3728 C CA . ARG B 1 163 ? 16.328 -53.219 -18.969 1 89.69 163 ARG B CA 1
ATOM 3729 C C . ARG B 1 163 ? 17.609 -52.781 -19.688 1 89.69 163 ARG B C 1
ATOM 3731 O O . ARG B 1 163 ? 18 -53.406 -20.672 1 89.69 163 ARG B O 1
ATOM 3738 N N . LEU B 1 164 ? 18.266 -51.906 -19.188 1 89.5 164 LEU B N 1
ATOM 3739 C CA . LEU B 1 164 ? 19.5 -51.406 -19.781 1 89.5 164 LEU B CA 1
ATOM 3740 C C . LEU B 1 164 ? 20.641 -52.375 -19.547 1 89.5 164 LEU B C 1
ATOM 3742 O O . LEU B 1 164 ? 21.438 -52.625 -20.453 1 89.5 164 LEU B O 1
ATOM 3746 N N . LYS B 1 165 ? 20.625 -52.875 -18.359 1 87.88 165 LYS B N 1
ATOM 3747 C CA . LYS B 1 165 ? 21.641 -53.875 -18.047 1 87.88 165 LYS B CA 1
ATOM 3748 C C . LYS B 1 165 ? 21.484 -55.094 -18.953 1 87.88 165 LYS B C 1
ATOM 3750 O O . LYS B 1 165 ? 22.484 -55.656 -19.422 1 87.88 165 LYS B O 1
ATOM 3755 N N . ALA B 1 166 ? 20.281 -55.438 -19.109 1 88.38 166 ALA B N 1
ATOM 3756 C CA . ALA B 1 166 ? 20 -56.594 -19.938 1 88.38 166 ALA B CA 1
ATOM 3757 C C . ALA B 1 166 ? 20.469 -56.375 -21.375 1 88.38 166 ALA B C 1
ATOM 3759 O O . ALA B 1 166 ? 20.828 -57.312 -22.078 1 88.38 166 ALA B O 1
ATOM 3760 N N . LYS B 1 167 ? 20.531 -55.125 -21.75 1 86.75 167 LYS B N 1
ATOM 3761 C CA . LYS B 1 167 ? 20.984 -54.781 -23.094 1 86.75 167 LYS B CA 1
ATOM 3762 C C . LYS B 1 167 ? 22.5 -54.562 -23.109 1 86.75 167 LYS B C 1
ATOM 3764 O O . LYS B 1 167 ? 23.062 -54.188 -24.156 1 86.75 167 LYS B O 1
ATOM 3769 N N . GLY B 1 168 ? 23.078 -54.625 -21.906 1 83.06 168 GLY B N 1
ATOM 3770 C CA . GLY B 1 168 ? 24.531 -54.531 -21.812 1 83.06 168 GLY B CA 1
ATOM 3771 C C . GLY B 1 168 ? 25 -53.094 -21.703 1 83.06 168 GLY B C 1
ATOM 3772 O O . GLY B 1 168 ? 26.156 -52.781 -22.016 1 83.06 168 GLY B O 1
ATOM 3773 N N . VAL B 1 169 ? 24.078 -52.281 -21.5 1 86.38 169 VAL B N 1
ATOM 3774 C CA . VAL B 1 169 ? 24.469 -50.875 -21.359 1 86.38 169 VAL B CA 1
ATOM 3775 C C . VAL B 1 169 ? 24.906 -50.594 -19.922 1 86.38 169 VAL B C 1
ATOM 3777 O O . VAL B 1 169 ? 24.094 -50.688 -19 1 86.38 169 VAL B O 1
ATOM 3780 N N . PRO B 1 170 ? 26.203 -50.312 -19.625 1 82.31 170 PRO B N 1
ATOM 3781 C CA . PRO B 1 170 ? 26.641 -50.031 -18.266 1 82.31 170 PRO B CA 1
ATOM 3782 C C . PRO B 1 170 ? 26.203 -48.656 -17.781 1 82.31 170 PRO B C 1
ATOM 3784 O O . PRO B 1 170 ? 25.906 -47.781 -18.594 1 82.31 170 PRO B O 1
ATOM 3787 N N . PRO B 1 171 ? 26.125 -48.531 -16.406 1 85.75 171 PRO B N 1
ATOM 3788 C CA . PRO B 1 171 ? 25.844 -47.188 -15.859 1 85.75 171 PRO B CA 1
ATOM 3789 C C . PRO B 1 171 ? 26.844 -46.156 -16.297 1 85.75 171 PRO B C 1
ATOM 3791 O O . PRO B 1 171 ? 28.047 -46.438 -16.422 1 85.75 171 PRO B O 1
ATOM 3794 N N . GLY B 1 172 ? 26.422 -44.938 -16.672 1 83.5 172 GLY B N 1
ATOM 3795 C CA . GLY B 1 172 ? 27.281 -43.875 -17.156 1 83.5 172 GLY B CA 1
ATOM 3796 C C . GLY B 1 172 ? 26.516 -42.781 -17.906 1 83.5 172 GLY B C 1
ATOM 3797 O O . GLY B 1 172 ? 25.312 -42.594 -17.672 1 83.5 172 GLY B O 1
ATOM 3798 N N . PRO B 1 173 ? 27.188 -42.094 -18.734 1 86.81 173 PRO B N 1
ATOM 3799 C CA . PRO B 1 173 ? 26.609 -40.938 -19.453 1 86.81 173 PRO B CA 1
ATOM 3800 C C . PRO B 1 173 ? 25.422 -41.312 -20.328 1 86.81 173 PRO B C 1
ATOM 3802 O O . PRO B 1 173 ? 24.531 -40.5 -20.547 1 86.81 173 PRO B O 1
ATOM 3805 N N . LEU B 1 174 ? 25.469 -42.562 -20.766 1 86.31 174 LEU B N 1
ATOM 3806 C CA . LEU B 1 174 ? 24.391 -43 -21.625 1 86.31 174 LEU B CA 1
ATOM 3807 C C . LEU B 1 174 ? 23.078 -43.094 -20.844 1 86.31 174 LEU B C 1
ATOM 3809 O O . LEU B 1 174 ? 22 -42.812 -21.391 1 86.31 174 LEU B O 1
ATOM 3813 N N . TYR B 1 175 ? 23.156 -43.531 -19.578 1 87.81 175 TYR B N 1
ATOM 3814 C CA . TYR B 1 175 ? 21.984 -43.594 -18.719 1 87.81 175 TYR B CA 1
ATOM 3815 C C . TYR B 1 175 ? 21.344 -42.219 -18.578 1 87.81 175 TYR B C 1
ATOM 3817 O O . TYR B 1 175 ? 20.109 -42.094 -18.625 1 87.81 175 TYR B O 1
ATOM 3825 N N . ARG B 1 176 ? 22.172 -41.25 -18.484 1 86.19 176 ARG B N 1
ATOM 3826 C CA . ARG B 1 176 ? 21.688 -39.875 -18.312 1 86.19 176 ARG B CA 1
ATOM 3827 C C . ARG B 1 176 ? 20.953 -39.375 -19.562 1 86.19 176 ARG B C 1
ATOM 3829 O O . ARG B 1 176 ? 19.906 -38.75 -19.469 1 86.19 176 ARG B O 1
ATOM 3836 N N . LYS B 1 177 ? 21.562 -39.719 -20.609 1 87.56 177 LYS B N 1
ATOM 3837 C CA . LYS B 1 177 ? 20.953 -39.344 -21.891 1 87.56 177 LYS B CA 1
ATOM 3838 C C . LYS B 1 177 ? 19.594 -40 -22.078 1 87.56 177 LYS B C 1
ATOM 3840 O O . LYS B 1 177 ? 18.625 -39.344 -22.469 1 87.56 177 LYS B O 1
ATOM 3845 N N . ILE B 1 178 ? 19.516 -41.188 -21.781 1 87 178 ILE B N 1
ATOM 3846 C CA . ILE B 1 178 ? 18.266 -41.938 -21.906 1 87 178 ILE B CA 1
ATOM 3847 C C . ILE B 1 178 ? 17.25 -41.406 -20.906 1 87 178 ILE B C 1
ATOM 3849 O O . ILE B 1 178 ? 16.062 -41.219 -21.234 1 87 178 ILE B O 1
ATOM 3853 N N . GLN B 1 179 ? 17.781 -41.094 -19.781 1 84.69 179 GLN B N 1
ATOM 3854 C CA . GLN B 1 179 ? 16.922 -40.531 -18.734 1 84.69 179 GLN B CA 1
ATOM 3855 C C . GLN B 1 179 ? 16.297 -39.219 -19.172 1 84.69 179 GLN B C 1
ATOM 3857 O O . GLN B 1 179 ? 15.164 -38.906 -18.797 1 84.69 179 GLN B O 1
ATOM 3862 N N . GLN B 1 180 ? 17.016 -38.594 -20 1 83.06 180 GLN B N 1
ATOM 3863 C CA . GLN B 1 180 ? 16.547 -37.312 -20.484 1 83.06 180 GLN B CA 1
ATOM 3864 C C . GLN B 1 180 ? 15.656 -37.469 -21.719 1 83.06 180 GLN B C 1
ATOM 3866 O O . GLN B 1 180 ? 15.203 -36.469 -22.297 1 83.06 180 GLN B O 1
ATOM 3871 N N . GLY B 1 181 ? 15.414 -38.625 -22.062 1 81.38 181 GLY B N 1
ATOM 3872 C CA . GLY B 1 181 ? 14.5 -38.906 -23.156 1 81.38 181 GLY B CA 1
ATOM 3873 C C . GLY B 1 181 ? 15.188 -38.938 -24.5 1 81.38 181 GLY B C 1
ATOM 3874 O O . GLY B 1 181 ? 14.523 -38.875 -25.547 1 81.38 181 GLY B O 1
ATOM 3875 N N . GLU B 1 182 ? 16.531 -39.062 -24.406 1 86.75 182 GLU B N 1
ATOM 3876 C CA . GLU B 1 182 ? 17.281 -39 -25.656 1 86.75 182 GLU B CA 1
ATOM 3877 C C . GLU B 1 182 ? 17.531 -40.406 -26.219 1 86.75 182 GLU B C 1
ATOM 3879 O O . GLU B 1 182 ? 17.734 -41.344 -25.453 1 86.75 182 GLU B O 1
ATOM 3884 N N . THR B 1 183 ? 17.453 -40.5 -27.5 1 88.56 183 THR B N 1
ATOM 3885 C CA . THR B 1 183 ? 17.859 -41.75 -28.156 1 88.56 183 THR B CA 1
ATOM 3886 C C . THR B 1 183 ? 19.391 -41.844 -28.203 1 88.56 183 THR B C 1
ATOM 3888 O O . THR B 1 183 ? 20.078 -40.875 -28.531 1 88.56 183 THR B O 1
ATOM 3891 N N . VAL B 1 184 ? 19.859 -42.969 -27.812 1 87.5 184 VAL B N 1
ATOM 3892 C CA . VAL B 1 184 ? 21.312 -43.125 -27.766 1 87.5 184 VAL B CA 1
ATOM 3893 C C . VAL B 1 184 ? 21.734 -44.281 -28.703 1 87.5 184 VAL B C 1
ATOM 3895 O O . VAL B 1 184 ? 20.969 -45.219 -28.938 1 87.5 184 VAL B O 1
ATOM 3898 N N . GLU B 1 185 ? 22.844 -44.062 -29.25 1 88.38 185 GLU B N 1
ATOM 3899 C CA . GLU B 1 185 ? 23.438 -45.094 -30.094 1 88.38 185 GLU B CA 1
ATOM 3900 C C . GLU B 1 185 ? 24.594 -45.812 -29.391 1 88.38 185 GLU B C 1
ATOM 3902 O O . GLU B 1 185 ? 25.484 -45.125 -28.844 1 88.38 185 GLU B O 1
ATOM 3907 N N . LEU B 1 186 ? 24.578 -47.156 -29.422 1 84.5 186 LEU B N 1
ATOM 3908 C CA . LEU B 1 186 ? 25.641 -47.938 -28.812 1 84.5 186 LEU B CA 1
ATOM 3909 C C . LEU B 1 186 ? 26.828 -48.094 -29.781 1 84.5 186 LEU B C 1
ATOM 3911 O O . LEU B 1 186 ? 26.688 -47.844 -30.969 1 84.5 186 LEU B O 1
ATOM 3915 N N . PRO B 1 187 ? 27.984 -48.406 -29.188 1 81.31 187 PRO B N 1
ATOM 3916 C CA . PRO B 1 187 ? 29.125 -48.656 -30.062 1 81.31 187 PRO B CA 1
ATOM 3917 C C . PRO B 1 187 ? 28.859 -49.75 -31.094 1 81.31 187 PRO B C 1
ATOM 3919 O O . PRO B 1 187 ? 29.453 -49.75 -32.188 1 81.31 187 PRO B O 1
ATOM 3922 N N . THR B 1 188 ? 27.969 -50.625 -30.844 1 84.06 188 THR B N 1
ATOM 3923 C CA . THR B 1 188 ? 27.625 -51.75 -31.719 1 84.06 188 THR B CA 1
ATOM 3924 C C . THR B 1 188 ? 26.797 -51.25 -32.906 1 84.06 188 THR B C 1
ATOM 3926 O O . THR B 1 188 ? 26.578 -52 -33.844 1 84.06 188 THR B O 1
ATOM 3929 N N . GLY B 1 189 ? 26.344 -49.969 -32.875 1 86.44 189 GLY B N 1
ATOM 3930 C CA . GLY B 1 189 ? 25.516 -49.438 -33.906 1 86.44 189 GLY B CA 1
ATOM 3931 C C . GLY B 1 189 ? 24.031 -49.469 -33.594 1 86.44 189 GLY B C 1
ATOM 3932 O O . GLY B 1 189 ? 23.219 -48.906 -34.312 1 86.44 189 GLY B O 1
ATOM 3933 N N . GLU B 1 190 ? 23.766 -50.219 -32.531 1 87.75 190 GLU B N 1
ATOM 3934 C CA . GLU B 1 190 ? 22.359 -50.312 -32.125 1 87.75 190 GLU B CA 1
ATOM 3935 C C . GLU B 1 190 ? 21.844 -49 -31.547 1 87.75 190 GLU B C 1
ATOM 3937 O O . GLU B 1 190 ? 22.516 -48.406 -30.719 1 87.75 190 GLU B O 1
ATOM 3942 N N . ARG B 1 191 ? 20.672 -48.5 -32 1 91.44 191 ARG B N 1
ATOM 3943 C CA . ARG B 1 191 ? 20.031 -47.312 -31.469 1 91.44 191 ARG B CA 1
ATOM 3944 C C . ARG B 1 191 ? 19.016 -47.656 -30.391 1 91.44 191 ARG B C 1
ATOM 3946 O O . ARG B 1 191 ? 18.125 -48.5 -30.609 1 91.44 191 ARG B O 1
ATOM 3953 N N . LEU B 1 192 ? 19.203 -47.188 -29.219 1 88.5 192 LEU B N 1
ATOM 3954 C CA . LEU B 1 192 ? 18.281 -47.406 -28.109 1 88.5 192 LEU B CA 1
ATOM 3955 C C . LEU B 1 192 ? 17.328 -46.219 -27.953 1 88.5 192 LEU B C 1
ATOM 3957 O O . LEU B 1 192 ? 17.766 -45.094 -27.656 1 88.5 192 LEU B O 1
ATOM 3961 N N . GLU B 1 193 ? 16.016 -46.469 -28.219 1 89.69 193 GLU B N 1
ATOM 3962 C CA . GLU B 1 193 ? 15.008 -45.438 -27.969 1 89.69 193 GLU B CA 1
ATOM 3963 C C . GLU B 1 193 ? 14.758 -45.281 -26.469 1 89.69 193 GLU B C 1
ATOM 3965 O O . GLU B 1 193 ? 14.461 -46.281 -25.781 1 89.69 193 GLU B O 1
ATOM 3970 N N . ALA B 1 194 ? 14.859 -44.094 -26.031 1 86.62 194 ALA B N 1
ATOM 3971 C CA . ALA B 1 194 ? 14.766 -43.781 -24.609 1 86.62 194 ALA B CA 1
ATOM 3972 C C . ALA B 1 194 ? 13.469 -44.344 -24.031 1 86.62 194 ALA B C 1
ATOM 3974 O O . ALA B 1 194 ? 13.461 -44.906 -22.922 1 86.62 194 ALA B O 1
ATOM 3975 N N . ASN B 1 195 ? 12.391 -44.281 -24.766 1 86.69 195 ASN B N 1
ATOM 3976 C CA . ASN B 1 195 ? 11.07 -44.656 -24.281 1 86.69 195 ASN B CA 1
ATOM 3977 C C . ASN B 1 195 ? 11.016 -46.125 -23.891 1 86.69 195 ASN B C 1
ATOM 3979 O O . ASN B 1 195 ? 10.211 -46.531 -23.047 1 86.69 195 ASN B O 1
ATOM 3983 N N . ALA B 1 196 ? 11.898 -46.844 -24.469 1 87.31 196 ALA B N 1
ATOM 3984 C CA . ALA B 1 196 ? 11.945 -48.281 -24.203 1 87.31 196 ALA B CA 1
ATOM 3985 C C . ALA B 1 196 ? 12.602 -48.562 -22.859 1 87.31 196 ALA B C 1
ATOM 3987 O O . ALA B 1 196 ? 12.469 -49.656 -22.312 1 87.31 196 ALA B O 1
ATOM 3988 N N . PHE B 1 197 ? 13.25 -47.594 -22.422 1 90.69 197 PHE B N 1
ATOM 3989 C CA . PHE B 1 197 ? 14.023 -47.812 -21.203 1 90.69 197 PHE B CA 1
ATOM 3990 C C . PHE B 1 197 ? 13.586 -46.875 -20.094 1 90.69 197 PHE B C 1
ATOM 3992 O O . PHE B 1 197 ? 14.305 -46.688 -19.109 1 90.69 197 PHE B O 1
ATOM 3999 N N . LEU B 1 198 ? 12.523 -46.219 -20.375 1 89.31 198 LEU B N 1
ATOM 4000 C CA . LEU B 1 198 ? 11.953 -45.312 -19.375 1 89.31 198 LEU B CA 1
ATOM 4001 C C . LEU B 1 198 ? 10.594 -45.812 -18.906 1 89.31 198 LEU B C 1
ATOM 4003 O O . LEU B 1 198 ? 9.82 -46.375 -19.688 1 89.31 198 LEU B O 1
ATOM 4007 N N . GLY B 1 199 ? 10.359 -45.656 -17.625 1 86.81 199 GLY B N 1
ATOM 4008 C CA . GLY B 1 199 ? 9.016 -45.875 -17.109 1 86.81 199 GLY B CA 1
ATOM 4009 C C . GLY B 1 199 ? 8.023 -44.812 -17.594 1 86.81 199 GLY B C 1
ATOM 4010 O O . GLY B 1 199 ? 8.367 -43.969 -18.406 1 86.81 199 GLY B O 1
ATOM 4011 N N . PRO B 1 200 ? 6.773 -45 -17.266 1 86.56 200 PRO B N 1
ATOM 4012 C CA . PRO B 1 200 ? 5.777 -44 -17.672 1 86.56 200 PRO B CA 1
ATOM 4013 C C . PRO B 1 200 ? 6.16 -42.594 -17.25 1 86.56 200 PRO B C 1
ATOM 4015 O O . PRO B 1 200 ? 6.738 -42.406 -16.172 1 86.56 200 PRO B O 1
ATOM 4018 N N . PRO B 1 201 ? 5.832 -41.688 -18.141 1 86.81 201 PRO B N 1
ATOM 4019 C CA . PRO B 1 201 ? 6.137 -40.281 -17.781 1 86.81 201 PRO B CA 1
ATOM 4020 C C . PRO B 1 201 ? 5.477 -39.844 -16.469 1 86.81 201 PRO B C 1
ATOM 4022 O O . PRO B 1 201 ? 4.406 -40.375 -16.125 1 86.81 201 PRO B O 1
ATOM 4025 N N . LYS B 1 202 ? 6.16 -38.969 -15.781 1 87.44 202 LYS B N 1
ATOM 4026 C CA . LYS B 1 202 ? 5.605 -38.344 -14.586 1 87.44 202 LYS B CA 1
ATOM 4027 C C . LYS B 1 202 ? 4.84 -37.062 -14.922 1 87.44 202 LYS B C 1
ATOM 4029 O O . LYS B 1 202 ? 5.41 -36.125 -15.477 1 87.44 202 LYS B O 1
ATOM 4034 N N . ARG B 1 203 ? 3.631 -37.125 -14.555 1 91.19 203 ARG B N 1
ATOM 4035 C CA . ARG B 1 203 ? 2.779 -35.969 -14.883 1 91.19 203 ARG B CA 1
ATOM 4036 C C . ARG B 1 203 ? 3.254 -34.719 -14.164 1 91.19 203 ARG B C 1
ATOM 4038 O O . ARG B 1 203 ? 3.568 -34.75 -12.977 1 91.19 203 ARG B O 1
ATOM 4045 N N . GLY B 1 204 ? 3.309 -33.562 -14.867 1 94.56 204 GLY B N 1
ATOM 4046 C CA . GLY B 1 204 ? 3.666 -32.281 -14.258 1 94.56 2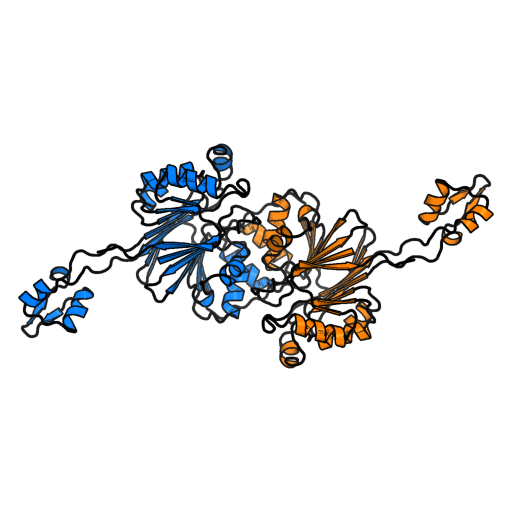04 GLY B CA 1
ATOM 4047 C C . GLY B 1 204 ? 2.611 -31.766 -13.297 1 94.56 204 GLY B C 1
ATOM 4048 O O . GLY B 1 204 ? 1.426 -32.062 -13.445 1 94.56 204 GLY B O 1
ATOM 4049 N N . ARG B 1 205 ? 3.045 -31.062 -12.312 1 96.81 205 ARG B N 1
ATOM 4050 C CA . ARG B 1 205 ? 2.111 -30.438 -11.391 1 96.81 205 ARG B CA 1
ATOM 4051 C C . ARG B 1 205 ? 1.314 -29.328 -12.078 1 96.81 205 ARG B C 1
ATOM 4053 O O . ARG B 1 205 ? 1.785 -28.734 -13.047 1 96.81 205 ARG B O 1
ATOM 4060 N N . SER B 1 206 ? 0.12 -29.078 -11.586 1 98.06 206 SER B N 1
ATOM 4061 C CA . SER B 1 206 ? -0.726 -28.047 -12.172 1 98.06 206 SER B CA 1
ATOM 4062 C C . SER B 1 206 ? -1.588 -27.375 -11.109 1 98.06 206 SER B C 1
ATOM 4064 O O . SER B 1 206 ? -1.921 -27.984 -10.094 1 98.06 206 SER B O 1
ATOM 4066 N N . PHE B 1 207 ? -1.859 -26.094 -11.32 1 98.81 207 PHE B N 1
ATOM 4067 C CA . PHE B 1 207 ? -2.791 -25.391 -10.453 1 98.81 207 PHE B CA 1
ATOM 4068 C C . PHE B 1 207 ? -3.594 -24.359 -11.242 1 98.81 207 PHE B C 1
ATOM 4070 O O . PHE B 1 207 ? -3.189 -23.953 -12.336 1 98.81 207 PHE B O 1
ATOM 4077 N N . VAL B 1 208 ? -4.719 -24.078 -10.742 1 98.94 208 VAL B N 1
ATOM 4078 C CA . VAL B 1 208 ? -5.559 -23 -11.258 1 98.94 208 VAL B CA 1
ATOM 4079 C C . VAL B 1 208 ? -5.754 -21.938 -10.188 1 98.94 208 VAL B C 1
ATOM 4081 O O . VAL B 1 208 ? -6.059 -22.25 -9.031 1 98.94 208 VAL B O 1
ATOM 4084 N N . LEU B 1 209 ? -5.461 -20.75 -10.523 1 98.94 209 LEU B N 1
ATOM 4085 C CA . LEU B 1 209 ? -5.812 -19.578 -9.711 1 98.94 209 LEU B CA 1
ATOM 4086 C C . LEU B 1 209 ? -6.918 -18.766 -10.375 1 98.94 209 LEU B C 1
ATOM 4088 O O . LEU B 1 209 ? -6.711 -18.188 -11.445 1 98.94 209 LEU B O 1
ATOM 4092 N N . ALA B 1 210 ? -8.062 -18.75 -9.789 1 98.88 210 ALA B N 1
ATOM 4093 C CA . ALA B 1 210 ? -9.203 -18.031 -10.336 1 98.88 210 ALA B CA 1
ATOM 4094 C C . ALA B 1 210 ? -9.328 -16.656 -9.695 1 98.88 210 ALA B C 1
ATOM 4096 O O . ALA B 1 210 ? -9.203 -16.5 -8.477 1 98.88 210 ALA B O 1
ATOM 4097 N N . GLY B 1 211 ? -9.516 -15.609 -10.523 1 98.62 211 GLY B N 1
ATOM 4098 C CA . GLY B 1 211 ? -9.891 -14.312 -10 1 98.62 211 GLY B CA 1
ATOM 4099 C C . GLY B 1 211 ? -11.297 -14.273 -9.43 1 98.62 211 GLY B C 1
ATOM 4100 O O . GLY B 1 211 ? -11.906 -15.32 -9.211 1 98.62 211 GLY B O 1
ATOM 4101 N N . ASP B 1 212 ? -11.789 -13.109 -9.164 1 98.81 212 ASP B N 1
ATOM 4102 C CA . ASP B 1 212 ? -13.141 -12.914 -8.648 1 98.81 212 ASP B CA 1
ATOM 4103 C C . ASP B 1 212 ? -14.188 -13.344 -9.672 1 98.81 212 ASP B C 1
ATOM 4105 O O . ASP B 1 212 ? -14.078 -13.023 -10.859 1 98.81 212 ASP B O 1
ATOM 4109 N N . THR B 1 213 ? -15.188 -14.086 -9.172 1 98.81 213 THR B N 1
ATOM 4110 C CA . THR B 1 213 ? -16.125 -14.578 -10.172 1 98.81 213 THR B CA 1
ATOM 4111 C C . THR B 1 213 ? -17.391 -15.125 -9.508 1 98.81 213 THR B C 1
ATOM 4113 O O . THR B 1 213 ? -17.328 -15.703 -8.43 1 98.81 213 THR B O 1
ATOM 4116 N N . ARG B 1 214 ? -18.453 -14.984 -10.227 1 98.5 214 ARG B N 1
ATOM 4117 C CA . ARG B 1 214 ? -19.578 -15.891 -10.031 1 98.5 214 ARG B CA 1
ATOM 4118 C C . ARG B 1 214 ? -19.234 -17.297 -10.508 1 98.5 214 ARG B C 1
ATOM 4120 O O . ARG B 1 214 ? -18.219 -17.5 -11.188 1 98.5 214 ARG B O 1
ATOM 4127 N N . PRO B 1 215 ? -20.062 -18.328 -10.047 1 97.88 215 PRO B N 1
ATOM 4128 C CA . PRO B 1 215 ? -19.812 -19.672 -10.602 1 97.88 215 PRO B CA 1
ATOM 4129 C C . PRO B 1 215 ? -19.859 -19.688 -12.125 1 97.88 215 PRO B C 1
ATOM 4131 O O . PRO B 1 215 ? -20.781 -19.125 -12.727 1 97.88 215 PRO B O 1
ATOM 4134 N N . VAL B 1 216 ? -18.859 -20.25 -12.703 1 97.62 216 VAL B N 1
ATOM 4135 C CA . VAL B 1 216 ? -18.734 -20.375 -14.156 1 97.62 216 VAL B CA 1
ATOM 4136 C C . VAL B 1 216 ? -18.562 -21.844 -14.523 1 97.62 216 VAL B C 1
ATOM 4138 O O . VAL B 1 216 ? -17.656 -22.516 -14.039 1 97.62 216 VAL B O 1
ATOM 4141 N N . LYS B 1 217 ? -19.406 -22.328 -15.398 1 97.56 217 LYS B N 1
ATOM 4142 C CA . LYS B 1 217 ? -19.391 -23.75 -15.766 1 97.56 217 LYS B CA 1
ATOM 4143 C C . LYS B 1 217 ? -18.094 -24.141 -16.438 1 97.56 217 LYS B C 1
ATOM 4145 O O . LYS B 1 217 ? -17.609 -25.266 -16.281 1 97.56 217 LYS B O 1
ATOM 4150 N N . GLU B 1 218 ? -17.516 -23.234 -17.188 1 98.38 218 GLU B N 1
ATOM 4151 C CA . GLU B 1 218 ? -16.297 -23.5 -17.953 1 98.38 218 GLU B CA 1
ATOM 4152 C C . GLU B 1 218 ? -15.109 -23.734 -17.031 1 98.38 218 GLU B C 1
ATOM 4154 O O . GLU B 1 218 ? -14.094 -24.297 -17.453 1 98.38 218 GLU B O 1
ATOM 4159 N N . LEU B 1 219 ? -15.227 -23.25 -15.828 1 98.62 219 LEU B N 1
ATOM 4160 C CA . LEU B 1 219 ? -14.125 -23.406 -14.883 1 98.62 219 LEU B CA 1
ATOM 4161 C C . LEU B 1 219 ? -13.984 -24.859 -14.438 1 98.62 219 LEU B C 1
ATOM 4163 O O . LEU B 1 219 ? -12.906 -25.281 -14.008 1 98.62 219 LEU B O 1
ATOM 4167 N N . ILE B 1 220 ? -15.078 -25.656 -14.523 1 98.69 220 ILE B N 1
ATOM 4168 C CA . ILE B 1 220 ? -15.062 -27.047 -14.094 1 98.69 220 ILE B CA 1
ATOM 4169 C C . ILE B 1 220 ? -14.109 -27.844 -14.984 1 98.69 220 ILE B C 1
ATOM 4171 O O . ILE B 1 220 ? -13.125 -28.406 -14.5 1 98.69 220 ILE B O 1
ATOM 4175 N N . PRO B 1 221 ? -14.336 -27.844 -16.328 1 98.75 221 PRO B N 1
ATOM 4176 C CA . PRO B 1 221 ? -13.367 -28.562 -17.156 1 98.75 221 PRO B CA 1
ATOM 4177 C C . PRO B 1 221 ? -11.984 -27.906 -17.141 1 98.75 221 PRO B C 1
ATOM 4179 O O . PRO B 1 221 ? -10.969 -28.594 -17.281 1 98.75 221 PRO B O 1
ATOM 4182 N N . PHE B 1 222 ? -11.867 -26.625 -17.031 1 98.81 222 PHE B N 1
ATOM 4183 C CA . PHE B 1 222 ? -10.602 -25.891 -17.016 1 98.81 222 PHE B CA 1
ATOM 4184 C C . PHE B 1 222 ? -9.742 -26.328 -15.836 1 98.81 222 PHE B C 1
ATOM 4186 O O . PHE B 1 222 ? -8.523 -26.406 -15.945 1 98.81 222 PHE B O 1
ATOM 4193 N N . ALA B 1 223 ? -10.391 -26.641 -14.672 1 98.81 223 ALA B N 1
ATOM 4194 C CA . ALA B 1 223 ? -9.688 -27 -13.445 1 98.81 223 ALA B CA 1
ATOM 4195 C C . ALA B 1 223 ? -9.688 -28.516 -13.234 1 98.81 223 ALA B C 1
ATOM 4197 O O . ALA B 1 223 ? -9.32 -28.984 -12.156 1 98.81 223 ALA B O 1
ATOM 4198 N N . LYS B 1 224 ? -10.117 -29.234 -14.188 1 98.75 224 LYS B N 1
ATOM 4199 C CA . LYS B 1 224 ? -10.289 -30.688 -14.023 1 98.75 224 LYS B CA 1
ATOM 4200 C C . LYS B 1 224 ? -8.969 -31.344 -13.641 1 98.75 224 LYS B C 1
ATOM 4202 O O . LYS B 1 224 ? -7.957 -31.172 -14.328 1 98.75 224 LYS B O 1
ATOM 4207 N N . ASN B 1 225 ? -8.938 -32.031 -12.555 1 98.25 225 ASN B N 1
ATOM 4208 C CA . ASN B 1 225 ? -7.871 -32.906 -12.07 1 98.25 225 ASN B CA 1
ATOM 4209 C C . ASN B 1 225 ? -6.594 -32.125 -11.781 1 98.25 225 ASN B C 1
ATOM 4211 O O . ASN B 1 225 ? -5.5 -32.688 -11.797 1 98.25 225 ASN B O 1
ATOM 4215 N N . VAL B 1 226 ? -6.66 -30.781 -11.641 1 98.44 226 VAL B N 1
ATOM 4216 C CA . VAL B 1 226 ? -5.457 -30.062 -11.25 1 98.44 226 VAL B CA 1
ATOM 4217 C C . VAL B 1 226 ? -5.086 -30.422 -9.812 1 98.44 226 VAL B C 1
ATOM 4219 O O . VAL B 1 226 ? -5.934 -30.859 -9.039 1 98.44 226 VAL B O 1
ATOM 4222 N N . ASN B 1 227 ? -3.82 -30.172 -9.484 1 98.56 227 ASN B N 1
ATOM 4223 C CA . ASN B 1 227 ? -3.354 -30.469 -8.133 1 98.56 227 ASN B CA 1
ATOM 4224 C C . ASN B 1 227 ? -3.906 -29.453 -7.129 1 98.56 227 ASN B C 1
ATOM 4226 O O . ASN B 1 227 ? -4.254 -29.828 -6.004 1 98.56 227 ASN B O 1
ATOM 4230 N N . VAL B 1 228 ? -3.951 -28.188 -7.477 1 98.88 228 VAL B N 1
ATOM 4231 C CA . VAL B 1 228 ? -4.395 -27.156 -6.547 1 98.88 228 VAL B CA 1
ATOM 4232 C C . VAL B 1 228 ? -5.344 -26.203 -7.262 1 98.88 228 VAL B C 1
ATOM 4234 O O . VAL B 1 228 ? -5.055 -25.734 -8.367 1 98.88 228 VAL B O 1
ATOM 4237 N N . LEU B 1 229 ? -6.477 -25.953 -6.699 1 98.94 229 LEU B N 1
ATOM 4238 C CA . LEU B 1 229 ? -7.371 -24.875 -7.098 1 98.94 229 LEU B CA 1
ATOM 4239 C C . LEU B 1 229 ? -7.391 -23.766 -6.043 1 98.94 229 LEU B C 1
ATOM 4241 O O . LEU B 1 229 ? -7.68 -24.031 -4.875 1 98.94 229 LEU B O 1
ATOM 4245 N N . ILE B 1 230 ? -6.977 -22.594 -6.402 1 98.94 230 ILE B N 1
ATOM 4246 C CA . ILE B 1 230 ? -7.125 -21.391 -5.578 1 98.94 230 ILE B CA 1
ATOM 4247 C C . ILE B 1 230 ? -8.344 -20.594 -6.043 1 98.94 230 ILE B C 1
ATOM 4249 O O . ILE B 1 230 ? -8.422 -20.188 -7.203 1 98.94 230 ILE B O 1
ATOM 4253 N N . HIS B 1 231 ? -9.289 -20.375 -5.203 1 98.88 231 HIS B N 1
ATOM 4254 C CA . HIS B 1 231 ? -10.562 -19.781 -5.578 1 98.88 231 HIS B CA 1
ATOM 4255 C C . HIS B 1 231 ? -11.062 -18.828 -4.5 1 98.88 231 HIS B C 1
ATOM 4257 O O . HIS B 1 231 ? -10.859 -19.062 -3.309 1 98.88 231 HIS B O 1
ATOM 4263 N N . GLU B 1 232 ? -11.719 -17.766 -4.922 1 98.75 232 GLU B N 1
ATOM 4264 C CA . GLU B 1 232 ? -12.312 -16.859 -3.953 1 98.75 232 GLU B CA 1
ATOM 4265 C C . GLU B 1 232 ? -13.469 -17.516 -3.209 1 98.75 232 GLU B C 1
ATOM 4267 O O . GLU B 1 232 ? -14.156 -18.375 -3.758 1 98.75 232 GLU B O 1
ATOM 4272 N N . ALA B 1 233 ? -13.594 -17.156 -2.01 1 98.31 233 ALA B N 1
ATOM 4273 C CA . ALA B 1 233 ? -14.742 -17.453 -1.155 1 98.31 233 ALA B CA 1
ATOM 4274 C C . ALA B 1 233 ? -15.203 -16.203 -0.41 1 98.31 233 ALA B C 1
ATOM 4276 O O . ALA B 1 233 ? -15.336 -16.219 0.816 1 98.31 233 ALA B O 1
ATOM 4277 N N . THR B 1 234 ? -15.484 -15.203 -1.189 1 98.38 234 THR B N 1
ATOM 4278 C CA . THR B 1 234 ? -15.766 -13.867 -0.668 1 98.38 234 THR B CA 1
ATOM 4279 C C . THR B 1 234 ? -16.922 -13.914 0.332 1 98.38 234 THR B C 1
ATOM 4281 O O . THR B 1 234 ? -16.859 -13.266 1.38 1 98.38 234 THR B O 1
ATOM 4284 N N . PHE B 1 235 ? -17.953 -14.75 -0.036 1 98.06 235 PHE B N 1
ATOM 4285 C CA . PHE B 1 235 ? -19.141 -14.781 0.809 1 98.06 235 PHE B CA 1
ATOM 4286 C C . PHE B 1 235 ? -19.438 -16.203 1.263 1 98.06 235 PHE B C 1
ATOM 4288 O O . PHE B 1 235 ? -18.984 -17.172 0.651 1 98.06 235 PHE B O 1
ATOM 4295 N N . LEU B 1 236 ? -20.141 -16.266 2.365 1 96.94 236 LEU B N 1
ATOM 4296 C CA . LEU B 1 236 ? -20.766 -17.516 2.766 1 96.94 236 LEU B CA 1
ATOM 4297 C C . LEU B 1 236 ? -22.141 -17.672 2.139 1 96.94 236 LEU B C 1
ATOM 4299 O O . LEU B 1 236 ? -22.641 -16.75 1.474 1 96.94 236 LEU B O 1
ATOM 4303 N N . ASP B 1 237 ? -22.688 -18.797 2.316 1 93.88 237 ASP B N 1
ATOM 4304 C CA . ASP B 1 237 ? -23.938 -19.141 1.633 1 93.88 237 ASP B CA 1
ATOM 4305 C C . ASP B 1 237 ? -25.078 -18.234 2.076 1 93.88 237 ASP B C 1
ATOM 4307 O O . ASP B 1 237 ? -26.031 -18.016 1.328 1 93.88 237 ASP B O 1
ATOM 4311 N N . ASP B 1 238 ? -25 -17.703 3.285 1 92.44 238 ASP B N 1
ATOM 4312 C CA . ASP B 1 238 ? -26.031 -16.828 3.809 1 92.44 238 ASP B CA 1
ATOM 4313 C C . ASP B 1 238 ? -26.109 -15.531 3.01 1 92.44 238 ASP B C 1
ATOM 4315 O O . ASP B 1 238 ? -27.094 -14.797 3.09 1 92.44 238 ASP B O 1
ATOM 4319 N N . LYS B 1 239 ? -25.109 -15.25 2.148 1 95.38 239 LYS B N 1
ATOM 4320 C CA . LYS B 1 239 ? -25.062 -14.031 1.346 1 95.38 239 LYS B CA 1
ATOM 4321 C C . LYS B 1 239 ? -24.984 -14.352 -0.143 1 95.38 239 LYS B C 1
ATOM 4323 O O . LYS B 1 239 ? -24.281 -13.68 -0.896 1 95.38 239 LYS B O 1
ATOM 4328 N N . LYS B 1 240 ? -25.594 -15.383 -0.537 1 95 240 LYS B N 1
ATOM 4329 C CA . LYS B 1 240 ? -25.562 -15.852 -1.921 1 95 240 LYS B CA 1
ATOM 4330 C C . LYS B 1 240 ? -26.062 -14.766 -2.873 1 95 240 LYS B C 1
ATOM 4332 O O . LYS B 1 240 ? -25.516 -14.594 -3.963 1 95 240 LYS B O 1
ATOM 4337 N N . GLY B 1 241 ? -27.141 -14.062 -2.488 1 94.75 241 GLY B N 1
ATOM 4338 C CA . GLY B 1 241 ? -27.641 -12.969 -3.301 1 94.75 241 GLY B CA 1
ATOM 4339 C C . GLY B 1 241 ? -26.625 -11.859 -3.508 1 94.75 241 GLY B C 1
ATOM 4340 O O . GLY B 1 241 ? -26.406 -11.406 -4.633 1 94.75 241 GLY B O 1
ATOM 4341 N N . HIS B 1 242 ? -25.984 -11.438 -2.436 1 94.12 242 HIS B N 1
ATOM 4342 C CA . HIS B 1 242 ? -24.922 -10.438 -2.504 1 94.12 242 HIS B CA 1
ATOM 4343 C C . HIS B 1 242 ? -23.766 -10.898 -3.389 1 94.12 242 HIS B C 1
ATOM 4345 O O . HIS B 1 242 ? -23.234 -10.117 -4.176 1 94.12 242 HIS B O 1
ATOM 4351 N N . ALA B 1 243 ? -23.406 -12.148 -3.189 1 96.44 243 ALA B N 1
ATOM 4352 C CA . ALA B 1 243 ? -22.328 -12.719 -3.988 1 96.44 243 ALA B CA 1
ATOM 4353 C C . ALA B 1 243 ? -22.609 -12.57 -5.48 1 96.44 243 ALA B C 1
ATOM 4355 O O . ALA B 1 243 ? -21.75 -12.086 -6.234 1 96.44 243 ALA B O 1
ATOM 4356 N N . HIS B 1 244 ? -23.781 -12.93 -5.867 1 96.25 244 HIS B N 1
ATOM 4357 C CA . HIS B 1 244 ? -24.172 -12.836 -7.27 1 96.25 244 HIS B CA 1
ATOM 4358 C C . HIS B 1 244 ? -24.188 -11.383 -7.734 1 96.25 244 HIS B C 1
ATOM 4360 O O . HIS B 1 244 ? -23.688 -11.062 -8.812 1 96.25 244 HIS B O 1
ATOM 4366 N N . GLU B 1 245 ? -24.75 -10.539 -6.996 1 96.38 245 GLU B N 1
ATOM 4367 C CA . GLU B 1 245 ? -24.891 -9.133 -7.344 1 96.38 245 GLU B CA 1
ATOM 4368 C C . GLU B 1 245 ? -23.531 -8.469 -7.559 1 96.38 245 GLU B C 1
ATOM 4370 O O . GLU B 1 245 ? -23.375 -7.66 -8.469 1 96.38 245 GLU B O 1
ATOM 4375 N N . TYR B 1 246 ? -22.578 -8.867 -6.762 1 95.56 246 TYR B N 1
ATOM 4376 C CA . TYR B 1 246 ? -21.281 -8.195 -6.805 1 95.56 246 TYR B CA 1
ATOM 4377 C C . TYR B 1 246 ? -20.266 -9 -7.613 1 95.56 246 TYR B C 1
ATOM 4379 O O . TYR B 1 246 ? -19.094 -8.664 -7.648 1 95.56 246 TYR B O 1
ATOM 4387 N N . GLY B 1 247 ? -20.719 -10.039 -8.242 1 98.06 247 GLY B N 1
ATOM 4388 C CA . GLY B 1 247 ? -19.859 -10.805 -9.133 1 98.06 247 GLY B CA 1
ATOM 4389 C C . GLY B 1 247 ? -18.859 -11.68 -8.398 1 98.06 247 GLY B C 1
ATOM 4390 O O . GLY B 1 247 ? -17.688 -11.75 -8.781 1 98.06 247 GLY B O 1
ATOM 4391 N N . HIS B 1 248 ? -19.328 -12.273 -7.305 1 98.69 248 HIS B N 1
ATOM 4392 C CA . HIS B 1 248 ? -18.453 -13.109 -6.492 1 98.69 248 HIS B CA 1
ATOM 4393 C C . HIS B 1 248 ? -19.062 -14.492 -6.273 1 98.69 248 HIS B C 1
ATOM 4395 O O . HIS B 1 248 ? -20.188 -14.75 -6.699 1 98.69 248 HIS B O 1
ATOM 4401 N N . SER B 1 249 ? -18.312 -15.406 -5.664 1 98.62 249 SER B N 1
ATOM 4402 C CA . SER B 1 249 ? -18.75 -16.75 -5.289 1 98.62 249 SER B CA 1
ATOM 4403 C C . SER B 1 249 ? -18.906 -16.875 -3.775 1 98.62 249 SER B C 1
ATOM 4405 O O . SER B 1 249 ? -18.312 -16.094 -3.02 1 98.62 249 SER B O 1
ATOM 4407 N N . THR B 1 250 ? -19.719 -17.828 -3.398 1 98.44 250 THR B N 1
ATOM 4408 C CA . THR B 1 250 ? -19.734 -18.266 -2.008 1 98.44 250 THR B CA 1
ATOM 4409 C C . THR B 1 250 ? -18.734 -19.391 -1.785 1 98.44 250 THR B C 1
ATOM 4411 O O . THR B 1 250 ? -18.266 -20 -2.742 1 98.44 250 THR B O 1
ATOM 4414 N N . MET B 1 251 ? -18.406 -19.625 -0.52 1 98.5 251 MET B N 1
ATOM 4415 C CA . MET B 1 251 ? -17.547 -20.75 -0.181 1 98.5 251 MET B CA 1
ATOM 4416 C C . MET B 1 251 ? -18.125 -22.047 -0.719 1 98.5 251 MET B C 1
ATOM 4418 O O . MET B 1 251 ? -17.406 -22.891 -1.258 1 98.5 251 MET B O 1
ATOM 4422 N N . ALA B 1 252 ? -19.375 -22.234 -0.628 1 98.38 252 ALA B N 1
ATOM 4423 C CA . ALA B 1 252 ? -20.047 -23.438 -1.123 1 98.38 252 ALA B CA 1
ATOM 4424 C C . ALA B 1 252 ? -19.875 -23.578 -2.631 1 98.38 252 ALA B C 1
ATOM 4426 O O . ALA B 1 252 ? -19.688 -24.688 -3.139 1 98.38 252 ALA B O 1
ATOM 4427 N N . ASP B 1 253 ? -20.016 -22.5 -3.33 1 98.5 253 ASP B N 1
ATOM 4428 C CA . ASP B 1 253 ? -19.797 -22.516 -4.773 1 98.5 253 ASP B CA 1
ATOM 4429 C C . ASP B 1 253 ? -18.406 -23.047 -5.117 1 98.5 253 ASP B C 1
ATOM 4431 O O . ASP B 1 253 ? -18.266 -23.891 -5.992 1 98.5 253 ASP B O 1
ATOM 4435 N N . ALA B 1 254 ? -17.422 -22.5 -4.449 1 98.75 254 ALA B N 1
ATOM 4436 C CA . ALA B 1 254 ? -16.031 -22.891 -4.699 1 98.75 254 ALA B CA 1
ATOM 4437 C C . ALA B 1 254 ? -15.812 -24.375 -4.398 1 98.75 254 ALA B C 1
ATOM 4439 O O . ALA B 1 254 ? -15.133 -25.078 -5.148 1 98.75 254 ALA B O 1
ATOM 4440 N N . ILE B 1 255 ? -16.391 -24.812 -3.289 1 98.75 255 ILE B N 1
ATOM 4441 C CA . ILE B 1 255 ? -16.234 -26.203 -2.861 1 98.75 255 ILE B CA 1
ATOM 4442 C C . ILE B 1 255 ? -16.906 -27.125 -3.871 1 98.75 255 ILE B C 1
ATOM 4444 O O . ILE B 1 255 ? -16.344 -28.172 -4.234 1 98.75 255 ILE B O 1
ATOM 4448 N N . GLN B 1 256 ? -18.062 -26.75 -4.312 1 98.56 256 GLN B N 1
ATOM 4449 C CA . GLN B 1 256 ? -18.766 -27.547 -5.316 1 98.56 256 GLN B CA 1
ATOM 4450 C C . GLN B 1 256 ? -17.953 -27.656 -6.605 1 98.56 256 GLN B C 1
ATOM 4452 O O . GLN B 1 256 ? -17.844 -28.734 -7.195 1 98.56 256 GLN B O 1
ATOM 4457 N N . LEU B 1 257 ? -17.453 -26.547 -7.031 1 98.69 257 LEU B N 1
ATOM 4458 C CA . LEU B 1 257 ? -16.594 -26.531 -8.203 1 98.69 257 LEU B CA 1
ATOM 4459 C C . LEU B 1 257 ? -15.414 -27.484 -8.016 1 98.69 257 LEU B C 1
ATOM 4461 O O . LEU B 1 257 ? -15.078 -28.25 -8.93 1 98.69 257 LEU B O 1
ATOM 4465 N N . ALA B 1 258 ? -14.773 -27.422 -6.859 1 98.88 258 ALA B N 1
ATOM 4466 C CA . ALA B 1 258 ? -13.617 -28.266 -6.566 1 98.88 258 ALA B CA 1
ATOM 4467 C C . ALA B 1 258 ? -13.977 -29.75 -6.672 1 98.88 258 ALA B C 1
ATOM 4469 O O . ALA B 1 258 ? -13.219 -30.531 -7.238 1 98.88 258 ALA B O 1
ATOM 4470 N N . LYS B 1 259 ? -15.133 -30.109 -6.125 1 98.75 259 LYS B N 1
ATOM 4471 C CA . LYS B 1 259 ? -15.602 -31.484 -6.184 1 98.75 259 LYS B CA 1
ATOM 4472 C C . LYS B 1 259 ? -15.859 -31.922 -7.621 1 98.75 259 LYS B C 1
ATOM 4474 O O . LYS B 1 259 ? -15.406 -33 -8.039 1 98.75 259 LYS B O 1
ATOM 4479 N N . GLN B 1 260 ? -16.562 -31.062 -8.344 1 98.75 260 GLN B N 1
ATOM 4480 C CA . GLN B 1 260 ? -16.922 -31.375 -9.727 1 98.75 260 GLN B CA 1
ATOM 4481 C C . GLN B 1 260 ? -15.68 -31.469 -10.609 1 98.75 260 GLN B C 1
ATOM 4483 O O . GLN B 1 260 ? -15.641 -32.281 -11.547 1 98.75 260 GLN B O 1
ATOM 4488 N N . ALA B 1 261 ? -14.703 -30.672 -10.352 1 98.81 261 ALA B N 1
ATOM 4489 C CA . ALA B 1 261 ? -13.484 -30.641 -11.148 1 98.81 261 ALA B CA 1
ATOM 4490 C C . ALA B 1 261 ? -12.5 -31.719 -10.68 1 98.81 261 ALA B C 1
ATOM 4492 O O . ALA B 1 261 ? -11.477 -31.953 -11.328 1 98.81 261 ALA B O 1
ATOM 4493 N N . ASN B 1 262 ? -12.758 -32.344 -9.578 1 98.5 262 ASN B N 1
ATOM 4494 C CA . ASN B 1 262 ? -11.914 -33.406 -9.016 1 98.5 262 ASN B CA 1
ATOM 4495 C C . ASN B 1 262 ? -10.5 -32.906 -8.734 1 98.5 262 ASN B C 1
ATOM 4497 O O . ASN B 1 262 ? -9.523 -33.5 -9.195 1 98.5 262 ASN B O 1
ATOM 4501 N N . VAL B 1 263 ? -10.391 -31.766 -8.07 1 98.69 263 VAL B N 1
ATOM 4502 C CA . VAL B 1 263 ? -9.078 -31.219 -7.746 1 98.69 263 VAL B CA 1
ATOM 4503 C C . VAL B 1 263 ? -8.523 -31.906 -6.5 1 98.69 263 VAL B C 1
ATOM 4505 O O . VAL B 1 263 ? -9.281 -32.438 -5.68 1 98.69 263 VAL B O 1
ATOM 4508 N N . ASP B 1 264 ? -7.191 -31.953 -6.355 1 98.44 264 ASP B N 1
ATOM 4509 C CA . ASP B 1 264 ? -6.582 -32.594 -5.188 1 98.44 264 ASP B CA 1
ATOM 4510 C C . ASP B 1 264 ? -6.711 -31.703 -3.951 1 98.44 264 ASP B C 1
ATOM 4512 O O . ASP B 1 264 ? -7.047 -32.188 -2.867 1 98.44 264 ASP B O 1
ATOM 4516 N N . HIS B 1 265 ? -6.402 -30.422 -4.082 1 98.75 265 HIS B N 1
ATOM 4517 C CA . HIS B 1 265 ? -6.434 -29.469 -2.984 1 98.75 265 HIS B CA 1
ATOM 4518 C C . HIS B 1 265 ? -7.195 -28.203 -3.375 1 98.75 265 HIS B C 1
ATOM 4520 O O . HIS B 1 265 ? -7.078 -27.719 -4.508 1 98.75 265 HIS B O 1
ATOM 4526 N N . LEU B 1 266 ? -7.992 -27.703 -2.457 1 98.94 266 LEU B N 1
ATOM 4527 C CA . LEU B 1 266 ? -8.703 -26.438 -2.617 1 98.94 266 LEU B CA 1
ATOM 4528 C C . LEU B 1 266 ? -8.211 -25.406 -1.602 1 98.94 266 LEU B C 1
ATOM 4530 O O . LEU B 1 266 ? -8.219 -25.672 -0.397 1 98.94 266 LEU B O 1
ATOM 4534 N N . ILE B 1 267 ? -7.734 -24.281 -2.066 1 98.94 267 ILE B N 1
ATOM 4535 C CA . ILE B 1 267 ? -7.352 -23.188 -1.189 1 98.94 267 ILE B CA 1
ATOM 4536 C C . ILE B 1 267 ? -8.297 -22 -1.409 1 98.94 267 ILE B C 1
ATOM 4538 O O . ILE B 1 267 ? -8.375 -21.453 -2.514 1 98.94 267 ILE B O 1
ATOM 4542 N N . LEU B 1 268 ? -8.992 -21.672 -0.373 1 98.88 268 LEU B N 1
ATOM 4543 C CA . LEU B 1 268 ? -9.969 -20.578 -0.404 1 98.88 268 LEU B CA 1
ATOM 4544 C C . LEU B 1 268 ? -9.336 -19.281 0.072 1 98.88 268 LEU B C 1
ATOM 4546 O O . LEU B 1 268 ? -8.586 -19.266 1.051 1 98.88 268 LEU B O 1
ATOM 4550 N N . THR B 1 269 ? -9.617 -18.172 -0.658 1 98.75 269 THR B N 1
ATOM 4551 C CA . THR B 1 269 ? -9.047 -16.859 -0.369 1 98.75 269 THR B CA 1
ATOM 4552 C C . THR B 1 269 ? -10.062 -15.758 -0.659 1 98.75 269 THR B C 1
ATOM 4554 O O . THR B 1 269 ? -11.242 -16.031 -0.885 1 98.75 269 THR B O 1
ATOM 4557 N N . HIS B 1 270 ? -9.602 -14.453 -0.563 1 98.75 270 HIS B N 1
ATOM 4558 C CA . HIS B 1 270 ? -10.445 -13.305 -0.876 1 98.75 270 HIS B CA 1
ATOM 4559 C C . HIS B 1 270 ? -11.688 -13.273 0.002 1 98.75 270 HIS B C 1
ATOM 4561 O O . HIS B 1 270 ? -12.812 -13.18 -0.505 1 98.75 270 HIS B O 1
ATOM 4567 N N . ILE B 1 271 ? -11.523 -13.453 1.286 1 98.31 271 ILE B N 1
ATOM 4568 C CA . ILE B 1 271 ? -12.578 -13.562 2.287 1 98.31 271 ILE B CA 1
ATOM 4569 C C . ILE B 1 271 ? -13.039 -12.172 2.711 1 98.31 271 ILE B C 1
ATOM 4571 O O . ILE B 1 271 ? -12.219 -11.32 3.059 1 98.31 271 ILE B O 1
ATOM 4575 N N . SER B 1 272 ? -14.312 -11.992 2.732 1 96.75 272 SER B N 1
ATOM 4576 C CA . SER B 1 272 ? -14.875 -10.711 3.135 1 96.75 272 SER B CA 1
ATOM 4577 C C . SER B 1 272 ? -14.516 -10.375 4.578 1 96.75 272 SER B C 1
ATOM 4579 O O . SER B 1 272 ? -14.516 -11.25 5.445 1 96.75 272 SER B O 1
ATOM 4581 N N . SER B 1 273 ? -14.266 -9.094 4.793 1 94.25 273 SER B N 1
ATOM 4582 C CA . SER B 1 273 ? -13.914 -8.633 6.133 1 94.25 273 SER B CA 1
ATOM 4583 C C . SER B 1 273 ? -15.086 -8.797 7.098 1 94.25 273 SER B C 1
ATOM 4585 O O . SER B 1 273 ? -14.898 -8.734 8.32 1 94.25 273 SER B O 1
ATOM 4587 N N . ARG B 1 274 ? -16.266 -9.016 6.629 1 93.69 274 ARG B N 1
ATOM 4588 C CA . ARG B 1 274 ? -17.453 -9.219 7.457 1 93.69 274 ARG B CA 1
ATOM 4589 C C . ARG B 1 274 ? -17.312 -10.477 8.305 1 93.69 274 ARG B C 1
ATOM 4591 O O . ARG B 1 274 ? -18 -10.633 9.312 1 93.69 274 ARG B O 1
ATOM 4598 N N . TYR B 1 275 ? -16.5 -11.352 7.898 1 95.5 275 TYR B N 1
ATOM 4599 C CA . TYR B 1 275 ? -16.312 -12.609 8.617 1 95.5 275 TYR B CA 1
ATOM 4600 C C . TYR B 1 275 ? -15.094 -12.547 9.523 1 95.5 275 TYR B C 1
ATOM 4602 O O . TYR B 1 275 ? -14.344 -13.516 9.633 1 95.5 275 TYR B O 1
ATOM 4610 N N . HIS B 1 276 ? -14.906 -11.391 10.078 1 91.94 276 HIS B N 1
ATOM 4611 C CA . HIS B 1 276 ? -13.812 -11.148 11.008 1 91.94 276 HIS B CA 1
ATOM 4612 C C . HIS B 1 276 ? -13.883 -12.102 12.203 1 91.94 276 HIS B C 1
ATOM 4614 O O . HIS B 1 276 ? -14.969 -12.375 12.719 1 91.94 276 HIS B O 1
ATOM 4620 N N . ASP B 1 277 ? -12.773 -12.68 12.633 1 93.06 277 ASP B N 1
ATOM 4621 C CA . ASP B 1 277 ? -12.609 -13.539 13.805 1 93.06 277 ASP B CA 1
ATOM 4622 C C . ASP B 1 277 ? -13.344 -14.859 13.625 1 93.06 277 ASP B C 1
ATOM 4624 O O . ASP B 1 277 ? -13.805 -15.461 14.602 1 93.06 277 ASP B O 1
ATOM 4628 N N . MET B 1 278 ? -13.523 -15.289 12.414 1 95.06 278 MET B N 1
ATOM 4629 C CA . MET B 1 278 ? -14.242 -16.531 12.148 1 95.06 278 MET B CA 1
ATOM 4630 C C . MET B 1 278 ? -13.344 -17.531 11.445 1 95.06 278 MET B C 1
ATOM 4632 O O . MET B 1 278 ? -13.836 -18.484 10.812 1 95.06 278 MET B O 1
ATOM 4636 N N . SER B 1 279 ? -12.102 -17.312 11.508 1 94.62 279 SER B N 1
ATOM 4637 C CA . SER B 1 279 ? -11.148 -18.094 10.742 1 94.62 279 SER B CA 1
ATOM 4638 C C . SER B 1 279 ? -11.297 -19.594 11.031 1 94.62 279 SER B C 1
ATOM 4640 O O . SER B 1 279 ? -11.336 -20.406 10.109 1 94.62 279 SER B O 1
ATOM 4642 N N . ASP B 1 280 ? -11.406 -19.953 12.305 1 96.56 280 ASP B N 1
ATOM 4643 C CA . ASP B 1 280 ? -11.523 -21.359 12.695 1 96.56 280 ASP B CA 1
ATOM 4644 C C . ASP B 1 280 ? -12.828 -21.953 12.18 1 96.56 280 ASP B C 1
ATOM 4646 O O . ASP B 1 280 ? -12.844 -23.094 11.695 1 96.56 280 ASP B O 1
ATOM 4650 N N . GLU B 1 281 ? -13.828 -21.203 12.352 1 97.19 281 GLU B N 1
ATOM 4651 C CA . GLU B 1 281 ? -15.141 -21.656 11.891 1 97.19 281 GLU B CA 1
ATOM 4652 C C . GLU B 1 281 ? -15.148 -21.875 10.383 1 97.19 281 GLU B C 1
ATOM 4654 O O . GLU B 1 281 ? -15.68 -22.859 9.891 1 97.19 281 GLU B O 1
ATOM 4659 N N . LEU B 1 282 ? -14.594 -20.953 9.68 1 97.94 282 LEU B N 1
ATOM 4660 C CA . LEU B 1 282 ? -14.539 -21.047 8.219 1 97.94 282 LEU B CA 1
ATOM 4661 C C . LEU B 1 282 ? -13.727 -22.266 7.793 1 97.94 282 LEU B C 1
ATOM 4663 O O . LEU B 1 282 ? -14.117 -22.984 6.875 1 97.94 282 LEU B O 1
ATOM 4667 N N . GLN B 1 283 ? -12.656 -22.453 8.438 1 98.25 283 GLN B N 1
ATOM 4668 C CA . GLN B 1 283 ? -11.797 -23.594 8.125 1 98.25 283 GLN B CA 1
ATOM 4669 C C . GLN B 1 283 ? -12.523 -24.906 8.352 1 98.25 283 GLN B C 1
ATOM 4671 O O . GLN B 1 283 ? -12.461 -25.812 7.508 1 98.25 283 GLN B O 1
ATOM 4676 N N . LYS B 1 284 ? -13.156 -25.031 9.492 1 98.12 284 LYS B N 1
ATOM 4677 C CA . LYS B 1 284 ? -13.898 -26.25 9.82 1 98.12 284 LYS B CA 1
ATOM 4678 C C . LYS B 1 284 ? -14.992 -26.516 8.789 1 98.12 284 LYS B C 1
ATOM 4680 O O . LYS B 1 284 ? -15.172 -27.656 8.344 1 98.12 284 LYS B O 1
ATOM 4685 N N . LYS B 1 285 ? -15.648 -25.469 8.477 1 97.69 285 LYS B N 1
ATOM 4686 C CA . LYS B 1 285 ? -16.719 -25.594 7.492 1 97.69 285 LYS B CA 1
ATOM 4687 C C . LYS B 1 285 ? -16.188 -26.078 6.148 1 97.69 285 LYS B C 1
ATOM 4689 O O . LYS B 1 285 ? -16.766 -26.953 5.52 1 97.69 285 LYS B O 1
ATOM 4694 N N . ALA B 1 286 ? -15.133 -25.469 5.676 1 98.44 286 ALA B N 1
ATOM 4695 C CA . ALA B 1 286 ? -14.531 -25.844 4.398 1 98.44 286 ALA B CA 1
ATOM 4696 C C . ALA B 1 286 ? -14.062 -27.297 4.41 1 98.44 286 ALA B C 1
ATOM 4698 O O . ALA B 1 286 ? -14.367 -28.062 3.488 1 98.44 286 ALA B O 1
ATOM 4699 N N . GLN B 1 287 ? -13.398 -27.672 5.445 1 98.25 287 GLN B N 1
ATOM 4700 C CA . GLN B 1 287 ? -12.82 -29 5.539 1 98.25 287 GLN B CA 1
ATOM 4701 C C . GLN B 1 287 ? -13.906 -30.062 5.66 1 98.25 287 GLN B C 1
ATOM 4703 O O . GLN B 1 287 ? -13.742 -31.188 5.16 1 98.25 287 GLN B O 1
ATOM 4708 N N . ASN B 1 288 ? -14.938 -29.75 6.398 1 98.12 288 ASN B N 1
ATOM 4709 C CA . ASN B 1 288 ? -16.062 -30.672 6.504 1 98.12 288 ASN B CA 1
ATOM 4710 C C . ASN B 1 288 ? -16.672 -30.969 5.141 1 98.12 288 ASN B C 1
ATOM 4712 O O . ASN B 1 288 ? -17.141 -32.062 4.887 1 98.12 288 ASN B O 1
ATOM 4716 N N . ALA B 1 289 ? -16.672 -30 4.344 1 98.25 289 ALA B N 1
ATOM 4717 C CA . ALA B 1 289 ? -17.312 -30.125 3.037 1 98.25 289 ALA B CA 1
ATOM 4718 C C . ALA B 1 289 ? -16.359 -30.703 2.006 1 98.25 289 ALA B C 1
ATOM 4720 O O . ALA B 1 289 ? -16.781 -31.375 1.062 1 98.25 289 ALA B O 1
ATOM 4721 N N . PHE B 1 290 ? -15.141 -30.422 2.109 1 98.5 290 PHE B N 1
ATOM 4722 C CA . PHE B 1 290 ? -14.07 -30.906 1.24 1 98.5 290 PHE B CA 1
ATOM 4723 C C . PHE B 1 290 ? -12.789 -31.125 2.031 1 98.5 290 PHE B C 1
ATOM 4725 O O . PHE B 1 290 ? -12.094 -30.156 2.369 1 98.5 290 PHE B O 1
ATOM 4732 N N . ALA B 1 291 ? -12.383 -32.312 2.238 1 98.19 291 ALA B N 1
ATOM 4733 C CA . ALA B 1 291 ? -11.375 -32.719 3.215 1 98.19 291 ALA B CA 1
ATOM 4734 C C . ALA B 1 291 ? -10.055 -31.984 2.959 1 98.19 291 ALA B C 1
ATOM 4736 O O . ALA B 1 291 ? -9.352 -31.609 3.902 1 98.19 291 ALA B O 1
ATOM 4737 N N . ASN B 1 292 ? -9.719 -31.734 1.731 1 98.31 292 ASN B N 1
ATOM 4738 C CA . ASN B 1 292 ? -8.438 -31.125 1.395 1 98.31 292 ASN B CA 1
ATOM 4739 C C . ASN B 1 292 ? -8.586 -29.625 1.095 1 98.31 292 ASN B C 1
ATOM 4741 O O . ASN B 1 292 ? -7.836 -29.078 0.291 1 98.31 292 ASN B O 1
ATOM 4745 N N . ALA B 1 293 ? -9.586 -29.031 1.725 1 98.75 293 ALA B N 1
ATOM 4746 C CA . ALA B 1 293 ? -9.789 -27.594 1.592 1 98.75 293 ALA B CA 1
ATOM 4747 C C . ALA B 1 293 ? -9.102 -26.828 2.727 1 98.75 293 ALA B C 1
ATOM 4749 O O . ALA B 1 293 ? -9.094 -27.281 3.871 1 98.75 293 ALA B O 1
ATOM 4750 N N . VAL B 1 294 ? -8.531 -25.688 2.395 1 98.75 294 VAL B N 1
ATOM 4751 C CA . VAL B 1 294 ? -7.957 -24.781 3.381 1 98.75 294 VAL B CA 1
ATOM 4752 C C . VAL B 1 294 ? -8.438 -23.359 3.121 1 98.75 294 VAL B C 1
ATOM 4754 O O . VAL B 1 294 ? -8.508 -22.922 1.97 1 98.75 294 VAL B O 1
ATOM 4757 N N . VAL B 1 295 ? -8.844 -22.688 4.137 1 98.75 295 VAL B N 1
ATOM 4758 C CA . VAL B 1 295 ? -9.062 -21.25 4.055 1 98.75 295 VAL B CA 1
ATOM 4759 C C . VAL B 1 295 ? -7.77 -20.516 4.367 1 98.75 295 VAL B C 1
ATOM 4761 O O . VAL B 1 295 ? -7.332 -20.453 5.52 1 98.75 295 VAL B O 1
ATOM 4764 N N . ALA B 1 296 ? -7.25 -19.891 3.33 1 98.69 296 ALA B N 1
ATOM 4765 C CA . ALA B 1 296 ? -5.945 -19.25 3.484 1 98.69 296 ALA B CA 1
ATOM 4766 C C . ALA B 1 296 ? -6.035 -18.047 4.414 1 98.69 296 ALA B C 1
ATOM 4768 O O . ALA B 1 296 ? -7.082 -17.406 4.504 1 98.69 296 ALA B O 1
ATOM 4769 N N . HIS B 1 297 ? -5.047 -17.797 5.137 1 98.44 297 HIS B N 1
ATOM 4770 C CA . HIS B 1 297 ? -4.801 -16.562 5.883 1 98.44 297 HIS B CA 1
ATOM 4771 C C . HIS B 1 297 ? -3.492 -15.914 5.453 1 98.44 297 HIS B C 1
ATOM 4773 O O . HIS B 1 297 ? -2.678 -16.531 4.77 1 98.44 297 HIS B O 1
ATOM 4779 N N . ASP B 1 298 ? -3.324 -14.664 5.734 1 98.62 298 ASP B N 1
ATOM 4780 C CA . ASP B 1 298 ? -2.086 -13.984 5.355 1 98.62 298 ASP B CA 1
ATOM 4781 C C . ASP B 1 298 ? -0.867 -14.734 5.895 1 98.62 298 ASP B C 1
ATOM 4783 O O . ASP B 1 298 ? -0.869 -15.195 7.035 1 98.62 298 ASP B O 1
ATOM 4787 N N . PHE B 1 299 ? 0.135 -14.945 5.031 1 98.69 299 PHE B N 1
ATOM 4788 C CA . PHE B 1 299 ? 1.416 -15.594 5.281 1 98.69 299 PHE B CA 1
ATOM 4789 C C . PHE B 1 299 ? 1.256 -17.109 5.324 1 98.69 299 PHE B C 1
ATOM 4791 O O . PHE B 1 299 ? 2.184 -17.828 5.703 1 98.69 299 PHE B O 1
ATOM 4798 N N . TYR B 1 300 ? 0.094 -17.578 5.004 1 98.62 300 TYR B N 1
ATOM 4799 C CA . TYR B 1 300 ? -0.066 -19.016 4.805 1 98.62 300 TYR B CA 1
ATOM 4800 C C . TYR B 1 300 ? 0.838 -19.516 3.686 1 98.62 300 TYR B C 1
ATOM 4802 O O . TYR B 1 300 ? 0.966 -18.859 2.646 1 98.62 300 TYR B O 1
ATOM 4810 N N . VAL B 1 301 ? 1.475 -20.672 3.908 1 98.75 301 VAL B N 1
ATOM 4811 C CA . VAL B 1 301 ? 2.314 -21.297 2.898 1 98.75 301 VAL B CA 1
ATOM 4812 C C . VAL B 1 301 ? 1.836 -22.734 2.652 1 98.75 301 VAL B C 1
ATOM 4814 O O . VAL B 1 301 ? 1.706 -23.516 3.592 1 98.75 301 VAL B O 1
ATOM 4817 N N . PHE B 1 302 ? 1.52 -23.016 1.46 1 98.75 302 PHE B N 1
ATOM 4818 C CA . PHE B 1 302 ? 1.145 -24.359 1.053 1 98.75 302 PHE B CA 1
ATOM 4819 C C . PHE B 1 302 ? 2.238 -25 0.201 1 98.75 302 PHE B C 1
ATOM 4821 O O . PHE B 1 302 ? 2.727 -24.391 -0.75 1 98.75 302 PHE B O 1
ATOM 4828 N N . HIS B 1 303 ? 2.588 -26.234 0.5 1 98.06 303 HIS B N 1
ATOM 4829 C CA . HIS B 1 303 ? 3.604 -26.969 -0.238 1 98.06 303 HIS B CA 1
ATOM 4830 C C . HIS B 1 303 ? 2.969 -28.047 -1.115 1 98.06 303 HIS B C 1
ATOM 4832 O O . HIS B 1 303 ? 2.223 -28.891 -0.624 1 98.06 303 HIS B O 1
ATOM 4838 N N . LEU B 1 304 ? 3.186 -27.953 -2.398 1 97.56 304 LEU B N 1
ATOM 4839 C CA . LEU B 1 304 ? 2.787 -29 -3.34 1 97.56 304 LEU B CA 1
ATOM 4840 C C . LEU B 1 304 ? 3.99 -29.828 -3.766 1 97.56 304 LEU B C 1
ATOM 4842 O O . LEU B 1 304 ? 4.789 -29.406 -4.602 1 97.56 304 LEU B O 1
ATOM 4846 N N . PRO B 1 305 ? 4.152 -31.031 -3.203 1 93.12 305 PRO B N 1
ATOM 4847 C CA . PRO B 1 305 ? 5.301 -31.875 -3.533 1 93.12 305 PRO B CA 1
ATOM 4848 C C . PRO B 1 305 ? 5.266 -32.375 -4.969 1 93.12 305 PRO B C 1
ATOM 4850 O O . PRO B 1 305 ? 4.215 -32.344 -5.613 1 93.12 305 PRO B O 1
ATOM 4853 N N . LEU B 1 306 ? 6.453 -32.781 -5.473 1 88.31 306 LEU B N 1
ATOM 4854 C CA . LEU B 1 306 ? 6.512 -33.438 -6.777 1 88.31 306 LEU B CA 1
ATOM 4855 C C . LEU B 1 306 ? 5.691 -34.719 -6.777 1 88.31 306 LEU B C 1
ATOM 4857 O O . LEU B 1 306 ? 5.625 -35.406 -5.762 1 88.31 306 LEU B O 1
ATOM 4861 N N . ALA B 1 307 ? 4.965 -34.875 -7.883 1 72.88 307 ALA B N 1
ATOM 4862 C CA . ALA B 1 307 ? 4.195 -36.125 -7.988 1 72.88 307 ALA B CA 1
ATOM 4863 C C . ALA B 1 307 ? 5.078 -37.344 -7.746 1 72.88 307 ALA B C 1
ATOM 4865 O O . ALA B 1 307 ? 6.238 -37.375 -8.156 1 72.88 307 ALA B O 1
ATOM 4866 N N . LYS B 1 308 ? 4.695 -38.156 -6.688 1 62.22 308 LYS B N 1
ATOM 4867 C CA . LYS B 1 308 ? 5.398 -39.406 -6.441 1 62.22 308 LYS B CA 1
ATOM 4868 C C . LYS B 1 308 ? 5.32 -40.344 -7.652 1 62.22 308 LYS B C 1
ATOM 4870 O O . LYS B 1 308 ? 4.281 -40.406 -8.312 1 62.22 308 LYS B O 1
ATOM 4875 N N . GLY B 1 309 ? 6.359 -40.531 -8.477 1 51.75 309 GLY B N 1
ATOM 4876 C CA . GLY B 1 309 ? 6.371 -41.625 -9.414 1 51.75 309 GLY B CA 1
ATOM 4877 C C . GLY B 1 309 ? 6.172 -43 -8.742 1 51.75 309 GLY B C 1
ATOM 4878 O O . GLY B 1 309 ? 6.359 -43.125 -7.535 1 51.75 309 GLY B O 1
#

Foldseek 3Di:
DKKWWAFFAADCDDPFGAFGKIKDFDVVVVGAIEMEFFAACSVVSCVVAPDDLLRHAEYEYFADRRSRHVNPQVSQLVNQVVPRAEHHEYEEAPPNCVVNVVSCVVVVRDHNYHYHYHHDHAWAWPDDPPQKTWTWHFAAFPDTGIKIKIWGHWAWADFQVVVCVVVVNDDDPVSVCLNRQHWDADPVRDIRGSNVGGDDIFGTAMEMEGDFAEQDPVVLCVGAAHAEYEFEQQAAPVCCVVQVVRGGYHLVSQLVSCVSSVYNAYEYGNYYCVCPPCQVVVQVVNCVSPVRYGHDTRRDMDDDDGPDD/DKKWWAFFAADCDDPFGAFGKIKDFDVVVVRAIEMEFFAACSVVSCVVAPDDLLRHAEYEYFADRRSRHVNPQVSQLVNQVVPRAEEHEYEEAPPNCVVNVVSCVVVVRDHNYHYHYHHDHAWFWPDDPPQKTWTWHFAAFPDTGIKIKIWGHWAWAAFQVVVCVVVVNDDDPVSVCLNRQHWDADPVRDIRGSNVGGDDIFGTAMEMEGDFAEQDPVVLCVGAAHAEYEFEQQAAPVCCVVQVVRGGYHLVSQLVSCVSSVYNAYEYGNYYCVCPPCQVVVQVVNCVSPVRYHHDTRRDMDDDDGPDD

InterPro domains:
  IPR001279 Metallo-beta-lactamase [PF12706] (202-271)
  IPR013471 Ribonuclease Z/BN [MF_01818] (1-304)
  IPR013471 Ribonuclease Z/BN [TIGR02651] (3-303)
  IPR013471 Ribonuclease Z/BN [cd07717] (3-303)
  IPR036866 Ribonuclease Z/Hydroxyacylglutathione hydrolase-like [G3DSA:3.60.15.10] (1-304)
  IPR036866 Ribonuclease Z/Hydroxyacylglutathione hydrolase-like [SSF56281] (1-304)

Solvent-accessible surface area (backbone atoms only — not comparable to full-atom values): 30878 Å² total; per-residue (Å²): 68,37,40,38,27,49,13,20,12,33,76,49,67,51,97,81,21,33,16,27,22,37,35,38,33,33,64,91,58,85,47,38,24,36,33,39,31,25,2,51,43,38,55,62,40,36,73,76,49,93,60,53,62,52,44,43,39,37,37,40,34,35,36,53,42,48,32,27,42,48,15,42,63,59,34,52,48,44,22,29,75,70,64,19,50,62,57,32,39,38,37,25,40,73,50,51,62,59,44,50,52,44,46,32,57,57,24,68,58,80,58,73,32,55,74,46,75,46,67,43,89,69,61,40,78,76,50,75,54,95,56,34,35,36,34,37,39,75,51,44,32,90,50,82,19,26,28,40,36,41,33,39,51,66,39,67,20,54,63,37,58,67,61,35,47,74,70,66,51,67,91,52,72,65,50,53,41,30,42,70,59,34,68,43,71,46,96,87,68,51,70,45,56,15,73,82,38,30,44,71,65,36,70,39,60,31,36,30,45,43,36,59,21,27,90,50,77,69,52,30,71,74,38,45,62,23,47,34,38,38,35,39,25,39,25,50,71,94,38,46,68,59,18,55,75,65,19,27,22,21,41,62,54,44,51,50,43,40,62,75,13,49,36,64,28,38,38,32,26,30,31,35,69,86,57,64,95,34,63,68,60,51,31,51,54,42,25,74,75,36,78,51,34,43,62,54,45,52,72,36,71,48,76,48,74,78,71,82,123,68,36,40,37,27,47,12,20,13,33,75,47,67,49,96,80,21,34,15,27,21,37,35,40,33,32,63,92,58,86,47,38,24,36,34,40,31,26,2,50,40,37,55,62,43,36,74,76,48,91,61,53,62,53,44,42,40,37,36,40,35,36,34,54,41,48,33,26,42,48,14,42,62,59,36,52,49,45,21,30,75,69,64,20,51,62,56,32,40,38,37,24,39,72,51,50,59,60,43,50,50,43,46,31,57,58,22,69,56,82,58,74,33,54,75,46,75,47,66,44,90,68,62,41,78,74,50,76,54,98,55,34,35,35,34,37,40,74,52,45,32,90,51,82,18,24,28,40,35,43,33,38,50,66,37,66,19,55,65,36,58,68,62,34,48,75,71,66,48,68,92,52,72,63,50,53,40,30,41,70,59,33,68,44,70,45,96,86,66,51,70,46,56,17,72,80,37,32,43,73,64,36,69,38,60,31,36,30,45,42,38,59,20,28,91,50,77,68,52,31,72,73,38,45,62,23,48,33,38,34,35,38,25,40,25,50,70,92,38,46,68,58,17,54,76,68,18,27,22,21,41,61,53,43,51,49,42,39,61,75,13,50,36,64,28,38,37,32,27,31,30,36,68,88,57,64,95,35,64,68,60,51,31,53,53,43,25,74,75,36,76,52,34,43,62,55,45,52,72,37,71,48,78,49,76,77,71,81,124

Radius of gyration: 30.83 Å; Cα contacts (8 Å, |Δi|>4): 1519; chains: 2; bounding box: 58×110×71 Å

pLDDT: mean 95.49, std 5.61, range [51.69, 98.94]

Secondary structure (DSSP, 8-state):
-EEEEEE-BSSS--SS-PBSEEEEEETTTTTEEEEE---TTHHHHHHTSS--GGGEEEEE-S---HHHHTTHHHHHHHHHHTT--S-EEEEEETTHHHHHHHHHHHTT---SS-EEEEEESS-EEEEEETTEEEEEEE--SSS--EEEEEEEPPBPPPB-HHHHHHTT--SSHHHHHHHTT--EE-TTS-EE-GGGGB-SPBPPPEEEEE-S-S--TTHHHHTTT-SEEEEE--B-GGGHHHHHHTT--BHHHHHHHHHHHT-SEEEEE-B-GGGTT-HHHHHHHHHHHSTTEEE--TT-EEE-PPP--/-EEEEEE-BSSS--SS-PBSEEEEEETTTTTEEEEE---TTHHHHHHTSS--GGGEEEEE-S---HHHHTTHHHHHHHHHHTT--S-EEEEEETTHHHHHHHHHHHTT---SS-EEEEEESS-EEEEEETTEEEEEEE--SSS--EEEEEEEPPB---B-HHHHHHTT--SSHHHHHHHTT--EE-TTS-EE-GGGGB-SPBPPPEEEEE-S-S--TTHHHHTTT-SEEEEE--B-GGGHHHHHHTT--BHHHHHHHHHHHT-SEEEEE-B-GGGTT-HHHHHHHHHHHSTTEEE--TT-EEE-PPP--

Sequence (618 aa):
MEFHFFGTGSGVPSIERNVSACAVRFLQQRGKQWLFDCGEATQHQILRSSIALGKIERIFITHLHGDHIFGLPGLLGSRSFQGGENPLFLYGPKGIRSFVETALQVSNTHVKYELTIEEFSEPGLLFHEEGFKVETILLDHVMPCYAFKVTEDDRPGELLVDRLKAKGVPPGPLYRKIQQGETVELPTGERLEANAFLGPPKRGRSFVLAGDTRPVKELIPFAKNVNVLIHEATFLDDKKGHAHEYGHSTMADAIQLAKQANVDHLILTHISSRYHDMSDELQKKAQNAFANAVVAHDFYVFHLPLAKGMEFHFFGTGSGVPSIERNVSACAVRFLQQRGKQWLFDCGEATQHQILRSSIALGKIERIFITHLHGDHIFGLPGLLGSRSFQGGENPLFLYGPKGIRSFVETALQVSNTHVKYELTIEEFSEPGLLFHEEGFKVETILLDHVMPCYAFKVTEDDRPGELLVDRLKAKGVPPGPLYRKIQQGETVELPTGERLEANAFLGPPKRGRSFVLAGDTRPVKELIPFAKNVNVLIHEATFLDDKKGHAHEYGHSTMADAIQLAKQANVDHLILTHISSRYHDMSDELQKKAQNAFANAVVAHDFYVFHLPLAKG

Nearest PDB structures (foldseek):
  4gcw-assembly1_A  TM=9.430E-01  e=2.676E-45  Bacillus subtilis subsp. subtilis str. 168
  2fk6-assembly1_A-2  TM=9.394E-01  e=3.406E-45  Bacillus subtilis
  1y44-assembly1_A  TM=9.590E-01  e=2.096E-40  Bacillus subtilis
  2cbn-assembly1_A-2  TM=9.165E-01  e=3.156E-39  Escherichia coli
  1y44-assembly1_B  TM=8.790E-01  e=1.551E-40  Bacillus subtilis